Protein AF-A0A1Q3EEZ4-F1 (afdb_monomer)

Structure (mmCIF, N/CA/C/O backbone):
data_AF-A0A1Q3EEZ4-F1
#
_entry.id   AF-A0A1Q3EEZ4-F1
#
loop_
_atom_site.group_PDB
_atom_site.id
_atom_site.type_symbol
_atom_site.label_atom_id
_atom_site.label_alt_id
_atom_site.label_comp_id
_atom_site.label_asym_id
_atom_site.label_entity_id
_atom_site.label_seq_id
_atom_site.pdbx_PDB_ins_code
_atom_site.Cartn_x
_atom_site.Cartn_y
_atom_site.Cartn_z
_atom_site.occupancy
_atom_site.B_iso_or_equiv
_atom_site.auth_seq_id
_atom_site.auth_comp_id
_atom_site.auth_asym_id
_atom_site.auth_atom_id
_atom_site.pdbx_PDB_model_num
ATOM 1 N N . MET A 1 1 ? 12.059 -58.199 -78.053 1.00 44.94 1 MET A N 1
ATOM 2 C CA . MET A 1 1 ? 12.479 -59.536 -77.564 1.00 44.94 1 MET A CA 1
ATOM 3 C C . MET A 1 1 ? 13.677 -59.300 -76.649 1.00 44.94 1 MET A C 1
ATOM 5 O O . MET A 1 1 ? 14.549 -58.575 -77.081 1.00 44.94 1 MET A O 1
ATOM 9 N N . GLN A 1 2 ? 13.782 -59.725 -75.393 1.00 40.81 2 GLN A N 1
ATOM 10 C CA . GLN A 1 2 ? 13.224 -60.871 -74.683 1.00 40.81 2 GLN A CA 1
ATOM 11 C C . GLN A 1 2 ? 12.801 -60.453 -73.264 1.00 40.81 2 GLN A C 1
ATOM 13 O O . GLN A 1 2 ? 13.570 -59.852 -72.521 1.00 40.81 2 GLN A O 1
ATOM 18 N N . PHE A 1 3 ? 11.578 -60.822 -72.893 1.00 40.12 3 PHE A N 1
ATOM 19 C CA . PHE A 1 3 ? 11.162 -60.951 -71.502 1.00 40.12 3 PHE A CA 1
ATOM 20 C C . PHE A 1 3 ? 11.903 -62.149 -70.896 1.00 40.12 3 PHE A C 1
ATOM 22 O O . PHE A 1 3 ? 11.646 -63.279 -71.313 1.00 40.12 3 PHE A O 1
ATOM 29 N N . LEU A 1 4 ? 12.773 -61.938 -69.906 1.00 37.84 4 LEU A N 1
ATOM 30 C CA . LEU A 1 4 ? 13.259 -63.034 -69.068 1.00 37.84 4 LEU A CA 1
ATOM 31 C C . LEU A 1 4 ? 12.433 -63.079 -67.777 1.00 37.84 4 LEU A C 1
ATOM 33 O O . LEU A 1 4 ? 12.678 -62.352 -66.816 1.00 37.84 4 LEU A O 1
ATOM 37 N N . ARG A 1 5 ? 11.416 -63.947 -67.779 1.00 44.44 5 ARG A N 1
ATOM 38 C CA . ARG A 1 5 ? 10.773 -64.457 -66.564 1.00 44.44 5 ARG A CA 1
ATOM 39 C C . ARG A 1 5 ? 11.806 -65.279 -65.792 1.00 44.44 5 ARG A C 1
ATOM 41 O O . ARG A 1 5 ? 12.189 -66.350 -66.254 1.00 44.44 5 ARG A O 1
ATOM 48 N N . VAL A 1 6 ? 12.212 -64.816 -64.612 1.00 43.62 6 VAL A N 1
ATOM 49 C CA . VAL A 1 6 ? 12.924 -65.651 -63.636 1.00 43.62 6 VAL A CA 1
ATOM 50 C C . VAL A 1 6 ? 11.905 -66.199 -62.642 1.00 43.62 6 VAL A C 1
ATOM 52 O O . VAL A 1 6 ? 11.175 -65.455 -61.989 1.00 43.62 6 VAL A O 1
ATOM 55 N N . PHE A 1 7 ? 11.833 -67.526 -62.593 1.00 39.56 7 PHE A N 1
ATOM 56 C CA . PHE A 1 7 ? 11.013 -68.312 -61.681 1.00 39.56 7 PHE A CA 1
ATOM 57 C C . PHE A 1 7 ? 11.370 -68.023 -60.213 1.00 39.56 7 PHE A C 1
ATOM 59 O O . PHE A 1 7 ? 12.529 -68.103 -59.811 1.00 39.56 7 PHE A O 1
ATOM 66 N N . LEU A 1 8 ? 10.349 -67.753 -59.396 1.00 44.50 8 LEU A N 1
ATOM 67 C CA . LEU A 1 8 ? 10.423 -67.754 -57.936 1.00 44.50 8 LEU A CA 1
ATOM 68 C C . LEU A 1 8 ? 10.661 -69.183 -57.426 1.00 44.50 8 LEU A C 1
ATOM 70 O O . LEU A 1 8 ? 9.726 -69.977 -57.341 1.00 44.50 8 LEU A O 1
ATOM 74 N N . THR A 1 9 ? 11.881 -69.501 -56.998 1.00 47.75 9 THR A N 1
ATOM 75 C CA . THR A 1 9 ? 12.096 -70.562 -56.004 1.00 47.75 9 THR A CA 1
ATOM 76 C C . THR A 1 9 ? 12.155 -69.920 -54.626 1.00 47.75 9 THR A C 1
ATOM 78 O O . THR A 1 9 ? 13.191 -69.405 -54.206 1.00 47.75 9 THR A O 1
ATOM 81 N N . ALA A 1 10 ? 11.029 -69.938 -53.914 1.00 46.75 10 ALA A N 1
ATOM 82 C CA . ALA A 1 10 ? 10.966 -69.575 -52.506 1.00 46.75 10 ALA A CA 1
ATOM 83 C C . ALA A 1 10 ? 11.751 -70.607 -51.674 1.00 46.75 10 ALA A C 1
ATOM 85 O O . ALA A 1 10 ? 11.201 -71.603 -51.203 1.00 46.75 10 ALA A O 1
ATOM 86 N N . GLN A 1 11 ? 13.055 -70.381 -51.484 1.00 52.47 11 GLN A N 1
ATOM 87 C CA . GLN A 1 11 ? 13.800 -71.055 -50.426 1.00 52.47 11 GLN A CA 1
ATOM 88 C C . GLN A 1 11 ? 13.259 -70.562 -49.085 1.00 52.47 11 GLN A C 1
ATOM 90 O O . GLN A 1 11 ? 13.412 -69.408 -48.692 1.00 52.47 11 GLN A O 1
ATOM 95 N N . LYS A 1 12 ? 12.582 -71.470 -48.391 1.00 48.16 12 LYS A N 1
ATOM 96 C CA . LYS A 1 12 ? 12.064 -71.318 -47.035 1.00 48.16 12 LYS A CA 1
ATOM 97 C C . LYS A 1 12 ? 13.236 -70.981 -46.098 1.00 48.16 12 LYS A C 1
ATOM 99 O O . LYS A 1 12 ? 13.938 -71.881 -45.645 1.00 48.16 12 LYS A O 1
ATOM 104 N N . ILE A 1 13 ? 13.471 -69.693 -45.828 1.00 52.91 13 ILE A N 1
ATOM 105 C CA . ILE A 1 13 ? 14.450 -69.229 -44.833 1.00 52.91 13 ILE A CA 1
ATOM 106 C C . ILE A 1 13 ? 13.977 -69.738 -43.466 1.00 52.91 13 ILE A C 1
ATOM 108 O O . ILE A 1 13 ? 13.077 -69.177 -42.843 1.00 52.91 13 ILE A O 1
ATOM 112 N N . MET A 1 14 ? 14.545 -70.851 -43.008 1.00 55.75 14 MET A N 1
ATOM 113 C CA . MET A 1 14 ? 14.325 -71.356 -41.656 1.00 55.75 14 MET A CA 1
ATOM 114 C C . MET A 1 14 ? 14.975 -70.374 -40.675 1.00 55.75 14 MET A C 1
ATOM 116 O O . MET A 1 14 ? 16.199 -70.298 -40.583 1.00 55.75 14 MET A O 1
ATOM 120 N N . ALA A 1 15 ? 14.165 -69.606 -39.940 1.00 61.50 15 ALA A N 1
ATOM 121 C CA . ALA A 1 15 ? 14.659 -68.747 -38.868 1.00 61.50 15 ALA A CA 1
ATOM 122 C C . ALA A 1 15 ? 15.441 -69.588 -37.842 1.00 61.50 15 ALA A C 1
ATOM 124 O O . ALA A 1 15 ? 14.923 -70.577 -37.313 1.00 61.50 15 ALA A O 1
ATOM 125 N N . GLN A 1 16 ? 16.691 -69.206 -37.564 1.00 70.25 16 GLN A N 1
ATOM 126 C CA . GLN A 1 16 ? 17.566 -69.933 -36.646 1.00 70.25 16 GLN A CA 1
ATOM 127 C C . GLN A 1 16 ? 16.946 -69.961 -35.239 1.00 70.25 16 GLN A C 1
ATOM 129 O O . GLN A 1 16 ? 16.891 -68.944 -34.545 1.00 70.25 16 GLN A O 1
ATOM 134 N N . ARG A 1 17 ? 16.445 -71.129 -34.810 1.00 71.81 17 ARG A N 1
ATOM 135 C CA . ARG A 1 17 ? 15.829 -71.303 -33.487 1.00 71.81 17 ARG A CA 1
ATOM 136 C C . ARG A 1 17 ? 16.902 -71.253 -32.400 1.00 71.81 17 ARG A C 1
ATOM 138 O O . ARG A 1 17 ? 17.832 -72.053 -32.400 1.00 71.81 17 ARG A O 1
ATOM 145 N N . VAL A 1 18 ? 16.747 -70.331 -31.452 1.00 80.38 18 VAL A N 1
ATOM 146 C CA . VAL A 1 18 ? 17.622 -70.200 -30.278 1.00 80.38 18 VAL A CA 1
ATOM 147 C C . VAL A 1 18 ? 16.951 -70.870 -29.078 1.00 80.38 18 VAL A C 1
ATOM 149 O O . VAL A 1 18 ? 15.746 -70.733 -28.877 1.00 80.38 18 VAL A O 1
ATOM 152 N N . THR A 1 19 ? 17.711 -71.599 -28.262 1.00 80.88 19 THR A N 1
ATOM 153 C CA . THR A 1 19 ? 17.184 -72.292 -27.078 1.00 80.88 19 THR A CA 1
ATOM 154 C C . THR A 1 19 ? 17.218 -71.406 -25.833 1.00 80.88 19 THR A C 1
ATOM 156 O O . THR A 1 19 ? 18.112 -70.580 -25.626 1.00 80.88 19 THR A O 1
ATOM 159 N N . LEU A 1 20 ? 16.208 -71.561 -24.976 1.00 81.38 20 LEU A N 1
ATOM 160 C CA . LEU A 1 20 ? 16.119 -70.846 -23.707 1.00 81.38 20 LEU A CA 1
ATOM 161 C C . LEU A 1 20 ? 17.022 -71.508 -22.666 1.00 81.38 20 LEU A C 1
ATOM 163 O O . LEU A 1 20 ? 16.949 -72.710 -22.447 1.00 81.38 20 LEU A O 1
ATOM 167 N N . ARG A 1 21 ? 17.836 -70.711 -21.969 1.00 75.75 21 ARG A N 1
ATOM 168 C CA . ARG A 1 21 ? 18.751 -71.214 -20.926 1.00 75.75 21 ARG A CA 1
ATOM 169 C C . ARG A 1 21 ? 18.068 -71.554 -19.593 1.00 75.75 21 ARG A C 1
ATOM 171 O O . ARG A 1 21 ? 18.693 -72.158 -18.731 1.00 75.75 21 ARG A O 1
ATOM 178 N N . LYS A 1 22 ? 16.818 -71.127 -19.377 1.00 72.62 22 LYS A N 1
ATOM 179 C CA . LYS A 1 22 ? 16.056 -71.385 -18.142 1.00 72.62 22 LYS A CA 1
ATOM 180 C C . LYS A 1 22 ? 14.928 -72.379 -18.399 1.00 72.62 22 LYS A C 1
ATOM 182 O O . LYS A 1 22 ? 14.312 -72.344 -19.456 1.00 72.62 22 LYS A O 1
ATOM 187 N N . ARG A 1 23 ? 14.607 -73.174 -17.372 1.00 75.94 23 ARG A N 1
ATOM 188 C CA . ARG A 1 23 ? 13.530 -74.179 -17.386 1.00 75.94 23 ARG A CA 1
ATOM 189 C C . ARG A 1 23 ? 12.122 -73.607 -17.593 1.00 75.94 23 ARG A C 1
ATOM 191 O O . ARG A 1 23 ? 11.251 -74.346 -18.016 1.00 75.94 23 ARG A O 1
ATOM 198 N N . GLN A 1 24 ? 11.880 -72.326 -17.294 1.00 77.94 24 GLN A N 1
ATOM 199 C CA . GLN A 1 24 ? 10.562 -71.697 -17.457 1.00 77.94 24 GLN A CA 1
ATOM 200 C C . GLN A 1 24 ? 10.437 -71.025 -18.836 1.00 77.94 24 GLN A C 1
ATOM 202 O O . GLN A 1 24 ? 11.068 -69.983 -19.052 1.00 77.94 24 GLN A O 1
ATOM 207 N N . PRO A 1 25 ? 9.629 -71.577 -19.765 1.00 73.31 25 PRO A N 1
ATOM 208 C CA . PRO A 1 25 ? 9.538 -71.072 -21.132 1.00 73.31 25 PRO A CA 1
ATOM 209 C C . PRO A 1 25 ? 8.599 -69.869 -21.266 1.00 73.31 25 PRO A C 1
ATOM 211 O O . PRO A 1 25 ? 8.797 -69.069 -22.183 1.00 73.31 25 PRO A O 1
ATOM 214 N N . TYR A 1 26 ? 7.656 -69.701 -20.330 1.00 81.56 26 TYR A N 1
ATOM 215 C CA . TYR A 1 26 ? 6.595 -68.691 -20.364 1.00 81.56 26 TYR A CA 1
ATOM 216 C C . TYR A 1 26 ? 7.117 -67.277 -20.623 1.00 81.56 26 TYR A C 1
ATOM 218 O O . TYR A 1 26 ? 8.171 -66.895 -20.115 1.00 81.56 26 TYR A O 1
ATOM 226 N N . ASN A 1 27 ? 6.373 -66.507 -21.419 1.00 77.31 27 ASN A N 1
ATOM 227 C CA . ASN A 1 27 ? 6.677 -65.115 -21.732 1.00 77.31 27 ASN A CA 1
ATOM 228 C C . ASN A 1 27 ? 5.987 -64.191 -20.720 1.00 77.31 27 ASN A C 1
ATOM 230 O O . ASN A 1 27 ? 4.927 -63.634 -20.987 1.00 77.31 27 ASN A O 1
ATOM 234 N N . THR A 1 28 ? 6.567 -64.067 -19.529 1.00 79.56 28 THR A N 1
ATOM 235 C CA . THR A 1 28 ? 6.070 -63.161 -18.491 1.00 79.56 28 THR A CA 1
ATOM 236 C C . THR A 1 28 ? 6.870 -61.859 -18.477 1.00 79.56 28 THR A C 1
ATOM 238 O O . THR A 1 28 ? 8.012 -61.777 -18.939 1.00 79.56 28 THR A O 1
ATOM 241 N N . THR A 1 29 ? 6.307 -60.808 -17.878 1.00 68.38 29 THR A N 1
ATOM 242 C CA . THR A 1 29 ? 7.004 -59.521 -17.697 1.00 68.38 29 THR A CA 1
ATOM 243 C C . THR A 1 29 ? 8.288 -59.650 -16.868 1.00 68.38 29 THR A C 1
ATOM 245 O O . THR A 1 29 ? 9.194 -58.825 -16.993 1.00 68.38 29 THR A O 1
ATOM 248 N N . SER A 1 30 ? 8.398 -60.684 -16.026 1.00 68.62 30 SER A N 1
ATOM 249 C CA . SER A 1 30 ? 9.611 -61.019 -15.274 1.00 68.62 30 SER A CA 1
ATOM 250 C C . SER A 1 30 ? 10.645 -61.796 -16.082 1.00 68.62 30 SER A C 1
ATOM 252 O O . SER A 1 30 ? 11.797 -61.817 -15.654 1.00 68.62 30 SER A O 1
ATOM 254 N N . SER A 1 31 ? 10.272 -62.370 -17.230 1.00 76.50 31 SER A N 1
ATOM 255 C CA . SER A 1 31 ? 11.115 -63.231 -18.057 1.00 76.50 31 SER A CA 1
ATOM 256 C C . SER A 1 31 ? 11.421 -62.660 -19.444 1.00 76.50 31 SER A C 1
ATOM 258 O O . SER A 1 31 ? 11.594 -63.434 -20.386 1.00 76.50 31 SER A O 1
ATOM 260 N N . ARG A 1 32 ? 11.471 -61.328 -19.593 1.00 81.62 32 ARG A N 1
ATOM 261 C CA . ARG A 1 32 ? 11.781 -60.653 -20.868 1.00 81.62 32 ARG A CA 1
ATOM 262 C C . ARG A 1 32 ? 13.175 -61.036 -21.375 1.00 81.62 32 ARG A C 1
ATOM 264 O O . ARG A 1 32 ? 14.132 -61.115 -20.601 1.00 81.62 32 ARG A O 1
ATOM 271 N N . ARG A 1 33 ? 13.302 -61.264 -22.684 1.00 87.06 33 ARG A N 1
ATOM 272 C CA . ARG A 1 33 ? 14.522 -61.791 -23.319 1.00 87.06 33 ARG A CA 1
ATOM 273 C C . ARG A 1 33 ? 14.838 -60.993 -24.578 1.00 87.06 33 ARG A C 1
ATOM 275 O O . ARG A 1 33 ? 13.923 -60.565 -25.271 1.00 87.06 33 ARG A O 1
ATOM 282 N N . ARG A 1 34 ? 16.123 -60.825 -24.880 1.00 87.62 34 ARG A N 1
ATOM 283 C CA . ARG A 1 34 ? 16.624 -60.237 -26.129 1.00 87.62 34 ARG A CA 1
ATOM 284 C C . ARG A 1 34 ? 17.606 -61.206 -26.775 1.00 87.62 34 ARG A C 1
ATOM 286 O O . ARG A 1 34 ? 18.411 -61.809 -26.069 1.00 87.62 34 ARG A O 1
ATOM 293 N N . ILE A 1 35 ? 17.536 -61.357 -28.093 1.00 87.75 35 ILE A N 1
ATOM 294 C CA . ILE A 1 35 ? 18.522 -62.128 -28.855 1.00 87.75 35 ILE A CA 1
ATOM 295 C C . ILE A 1 35 ? 19.753 -61.241 -29.058 1.00 87.75 35 ILE A C 1
ATOM 297 O O . ILE A 1 35 ? 19.630 -60.108 -29.518 1.00 87.75 35 ILE A O 1
ATOM 301 N N . VAL A 1 36 ? 20.925 -61.743 -28.681 1.00 87.44 36 VAL A N 1
ATOM 302 C CA . VAL A 1 36 ? 22.215 -61.063 -28.835 1.00 87.44 36 VAL A CA 1
ATOM 303 C C . VAL A 1 36 ? 23.163 -62.000 -29.578 1.00 87.44 36 VAL A C 1
ATOM 305 O O . VAL A 1 36 ? 23.219 -63.194 -29.275 1.00 87.44 36 VAL A O 1
ATOM 308 N N . LYS A 1 37 ? 23.895 -61.472 -30.563 1.00 88.69 37 LYS A N 1
ATOM 309 C CA . LYS A 1 37 ? 24.960 -62.202 -31.258 1.00 88.69 37 LYS A CA 1
ATOM 310 C C . LYS A 1 37 ? 26.219 -62.136 -30.400 1.00 88.69 37 LYS A C 1
ATOM 312 O O . LYS A 1 37 ? 26.680 -61.048 -30.070 1.00 88.69 37 LYS A O 1
ATOM 317 N N . THR A 1 38 ? 26.735 -63.285 -29.979 1.00 84.06 38 THR A N 1
ATOM 318 C CA . THR A 1 38 ? 27.992 -63.341 -29.226 1.00 84.06 38 THR A CA 1
ATOM 319 C C . THR A 1 38 ? 29.181 -63.086 -30.160 1.00 84.06 38 THR A C 1
ATOM 321 O O . THR A 1 38 ? 29.043 -63.272 -31.372 1.00 84.06 38 THR A O 1
ATOM 324 N N . PRO A 1 39 ? 30.364 -62.713 -29.633 1.00 87.69 39 PRO A N 1
ATOM 325 C CA . PRO A 1 39 ? 31.569 -62.525 -30.449 1.00 87.69 39 PRO A CA 1
ATOM 326 C C . PRO A 1 39 ? 31.925 -63.742 -31.322 1.00 87.69 39 PRO A C 1
ATOM 328 O O . PRO A 1 39 ? 32.407 -63.581 -32.433 1.00 87.69 39 PRO A O 1
ATOM 331 N N . GLY A 1 40 ? 31.590 -64.961 -30.879 1.00 84.75 40 GLY A N 1
ATOM 332 C CA . GLY A 1 40 ? 31.742 -66.199 -31.660 1.00 84.75 40 GLY A CA 1
ATOM 333 C C . GLY A 1 40 ? 30.658 -66.442 -32.722 1.00 84.75 40 GLY A C 1
ATOM 334 O O . GLY A 1 40 ? 30.444 -67.584 -33.120 1.00 84.75 40 GLY A O 1
ATOM 335 N N . GLY A 1 41 ? 29.898 -65.416 -33.114 1.00 80.69 41 GLY A N 1
ATOM 336 C CA . GLY A 1 41 ? 28.910 -65.470 -34.197 1.00 80.69 41 GLY A CA 1
ATOM 337 C C . GLY A 1 41 ? 27.589 -66.182 -33.876 1.00 80.69 41 GLY A C 1
ATOM 338 O O . GLY A 1 41 ? 26.698 -66.197 -34.725 1.00 80.69 41 GLY A O 1
ATOM 339 N N . LYS A 1 42 ? 27.419 -66.734 -32.665 1.00 84.00 42 LYS A N 1
ATOM 340 C CA . LYS A 1 42 ? 26.222 -67.492 -32.255 1.00 84.00 42 LYS A CA 1
ATOM 341 C C . LYS A 1 42 ? 25.143 -66.577 -31.664 1.00 84.00 42 LYS A C 1
ATOM 343 O O . LYS A 1 42 ? 25.436 -65.712 -30.841 1.00 84.00 42 LYS A O 1
ATOM 348 N N . LEU A 1 43 ? 23.880 -66.797 -32.034 1.00 87.50 43 LEU A N 1
ATOM 349 C CA . LEU A 1 43 ? 22.730 -66.097 -31.447 1.00 87.50 43 LEU A CA 1
ATOM 350 C C . LEU A 1 43 ? 22.329 -66.728 -30.106 1.00 87.50 43 LEU A C 1
ATOM 352 O O . LEU A 1 43 ? 22.127 -67.937 -30.017 1.00 87.50 43 LEU A O 1
ATOM 356 N N . VAL A 1 44 ? 22.198 -65.908 -29.060 1.00 87.00 44 VAL A N 1
ATOM 357 C CA . VAL A 1 44 ? 21.860 -66.351 -27.698 1.00 87.00 44 VAL A CA 1
ATOM 358 C C . VAL A 1 44 ? 20.797 -65.444 -27.076 1.00 87.00 44 VAL A C 1
ATOM 360 O O . VAL A 1 44 ? 20.840 -64.224 -27.226 1.00 87.00 44 VAL A O 1
ATOM 363 N N . TYR A 1 45 ? 19.865 -66.021 -26.308 1.00 87.19 45 TYR A N 1
ATOM 364 C CA . TYR A 1 45 ? 18.947 -65.246 -25.469 1.00 87.19 45 TYR A CA 1
ATOM 365 C C . TYR A 1 45 ? 19.637 -64.698 -24.213 1.00 87.19 45 TYR A C 1
ATOM 367 O O . TYR A 1 45 ? 20.062 -65.456 -23.338 1.00 87.19 45 TYR A O 1
ATOM 375 N N . HIS A 1 46 ? 19.656 -63.374 -24.078 1.00 85.69 46 HIS A N 1
ATOM 376 C CA . HIS A 1 46 ? 19.977 -62.667 -22.841 1.00 85.69 46 HIS A CA 1
ATOM 377 C C . HIS A 1 46 ? 18.697 -62.242 -22.121 1.00 85.69 46 HIS A C 1
ATOM 379 O O . HIS A 1 46 ? 17.746 -61.756 -22.730 1.00 85.69 46 HIS A O 1
ATOM 385 N N . HIS A 1 47 ? 18.670 -62.422 -20.804 1.00 83.88 47 HIS A N 1
ATOM 386 C CA . HIS A 1 47 ? 17.529 -62.048 -19.976 1.00 83.88 47 HIS A CA 1
ATOM 387 C C . HIS A 1 47 ? 17.621 -60.577 -19.562 1.00 83.88 47 HIS A C 1
ATOM 389 O O . HIS A 1 47 ? 18.596 -60.166 -18.932 1.00 83.88 47 HIS A O 1
ATOM 395 N N . LEU A 1 48 ? 16.576 -59.800 -19.837 1.00 83.06 48 LEU A N 1
ATOM 396 C CA . LEU A 1 48 ? 16.486 -58.404 -19.415 1.00 83.06 48 LEU A CA 1
ATOM 397 C C . LEU A 1 48 ? 15.967 -58.341 -17.974 1.00 83.06 48 LEU A C 1
ATOM 399 O O . LEU A 1 48 ? 14.943 -58.936 -17.636 1.00 83.06 48 LEU A O 1
ATOM 403 N N . LYS A 1 49 ? 16.686 -57.655 -17.081 1.00 77.88 49 LYS A N 1
ATOM 404 C CA . LYS A 1 49 ? 16.208 -57.411 -15.710 1.00 77.88 49 LYS A CA 1
ATOM 405 C C . LYS A 1 49 ? 15.103 -56.344 -15.753 1.00 77.88 49 LYS A C 1
ATOM 407 O O . LYS A 1 49 ? 15.209 -55.396 -16.522 1.00 77.88 49 LYS A O 1
ATOM 412 N N . LYS A 1 50 ? 14.060 -56.470 -14.916 1.00 78.62 50 LYS A N 1
ATOM 413 C CA . LYS A 1 50 ? 13.034 -55.412 -14.781 1.00 78.62 50 LYS A CA 1
ATOM 414 C C . LYS A 1 50 ? 13.692 -54.066 -14.409 1.00 78.62 50 LYS A C 1
ATOM 416 O O . LYS A 1 50 ? 14.540 -54.094 -13.503 1.00 78.62 50 LYS A O 1
ATOM 421 N N . PRO A 1 51 ? 13.300 -52.946 -15.041 1.00 78.44 51 PRO A N 1
ATOM 422 C CA . PRO A 1 51 ? 13.748 -51.619 -14.630 1.00 78.44 51 PRO A CA 1
ATOM 423 C C . PRO A 1 51 ? 13.299 -51.338 -13.190 1.00 78.44 51 PRO A C 1
ATOM 425 O O . PRO A 1 51 ? 12.273 -51.858 -12.745 1.00 78.44 51 PRO A O 1
ATOM 428 N N . ALA A 1 52 ? 14.104 -50.587 -12.441 1.00 85.38 52 ALA A N 1
ATOM 429 C CA . ALA A 1 52 ? 13.739 -50.128 -11.106 1.00 85.38 52 ALA A CA 1
ATOM 430 C C . ALA A 1 52 ? 12.928 -48.829 -11.200 1.00 85.38 52 ALA A C 1
ATOM 432 O O . ALA A 1 52 ? 13.157 -48.018 -12.094 1.00 85.38 52 ALA A O 1
ATOM 433 N N . THR A 1 53 ? 11.985 -48.645 -10.281 1.00 86.69 53 THR A N 1
ATOM 434 C CA . THR A 1 53 ? 11.217 -47.406 -10.126 1.00 86.69 53 THR A CA 1
ATOM 435 C C . THR A 1 53 ? 11.998 -46.385 -9.302 1.00 86.69 53 THR A C 1
ATOM 437 O O . THR A 1 53 ? 12.725 -46.752 -8.378 1.00 86.69 53 THR A O 1
ATOM 440 N N . SER A 1 54 ? 11.849 -45.102 -9.634 1.00 88.62 54 SER A N 1
ATOM 441 C CA . SER A 1 54 ? 12.418 -44.005 -8.850 1.00 88.62 54 SER A CA 1
ATOM 442 C C . SER A 1 54 ? 11.632 -43.782 -7.545 1.00 88.62 54 SER A C 1
ATOM 444 O O . SER A 1 54 ? 10.416 -44.005 -7.514 1.00 88.62 54 SER A O 1
ATOM 446 N N . PRO A 1 55 ? 12.294 -43.340 -6.458 1.00 89.62 55 PRO A N 1
ATOM 447 C CA . PRO A 1 55 ? 11.617 -42.895 -5.243 1.00 89.62 55 PRO A CA 1
ATOM 448 C C . PRO A 1 55 ? 10.735 -41.682 -5.524 1.00 89.62 55 PRO A C 1
ATOM 450 O O . PRO A 1 55 ? 11.142 -40.780 -6.255 1.00 89.62 55 PRO A O 1
ATOM 453 N N . LYS A 1 56 ? 9.539 -41.656 -4.936 1.00 91.44 56 LYS A N 1
ATOM 454 C CA . LYS A 1 56 ? 8.544 -40.601 -5.152 1.00 91.44 56 LYS A CA 1
ATOM 455 C C . LYS A 1 56 ? 8.496 -39.628 -3.977 1.00 91.44 56 LYS A C 1
ATOM 457 O O . LYS A 1 56 ? 8.742 -40.014 -2.838 1.00 91.44 56 LYS A O 1
ATOM 462 N N . CYS A 1 57 ? 8.154 -38.379 -4.270 1.00 92.00 57 CYS A N 1
ATOM 463 C CA . CYS A 1 57 ? 7.873 -37.354 -3.275 1.00 92.00 57 CYS A CA 1
ATOM 464 C C . CYS A 1 57 ? 6.632 -37.723 -2.448 1.00 92.00 57 CYS A C 1
ATOM 466 O O . CYS A 1 57 ? 5.612 -38.107 -3.015 1.00 92.00 57 CYS A O 1
ATOM 468 N N . GLY A 1 58 ? 6.702 -37.550 -1.127 1.00 88.12 58 GLY A N 1
ATOM 469 C CA . GLY A 1 58 ? 5.576 -37.820 -0.226 1.00 88.12 58 GLY A CA 1
ATOM 470 C C . GLY A 1 58 ? 4.394 -36.842 -0.312 1.00 88.12 58 GLY A C 1
ATOM 471 O O . GLY A 1 58 ? 3.335 -37.187 0.190 1.00 88.12 58 GLY A O 1
ATOM 472 N N . ASP A 1 59 ? 4.557 -35.657 -0.917 1.00 88.06 59 ASP A N 1
ATOM 473 C CA . ASP A 1 59 ? 3.449 -34.706 -1.132 1.00 88.06 59 ASP A CA 1
ATOM 474 C C . ASP A 1 59 ? 2.890 -34.824 -2.564 1.00 88.06 59 ASP A C 1
ATOM 476 O O . ASP A 1 59 ? 1.736 -35.181 -2.757 1.00 88.06 59 ASP A O 1
ATOM 480 N N . CYS A 1 60 ? 3.715 -34.563 -3.586 1.00 87.81 60 CYS A N 1
ATOM 481 C CA . CYS A 1 60 ? 3.264 -34.481 -4.984 1.00 87.81 60 CYS A CA 1
ATOM 482 C C . CYS A 1 60 ? 3.384 -35.788 -5.789 1.00 87.81 60 CYS A C 1
ATOM 484 O O . CYS A 1 60 ? 2.971 -35.840 -6.943 1.00 87.81 60 CYS A O 1
ATOM 486 N N . GLY A 1 61 ? 4.009 -36.839 -5.244 1.00 87.06 61 GLY A N 1
ATOM 487 C CA . GLY A 1 61 ? 4.155 -38.132 -5.929 1.00 87.06 61 GLY A CA 1
ATOM 488 C C . GLY A 1 61 ? 5.136 -38.169 -7.114 1.00 87.06 61 GLY A C 1
ATOM 489 O O . GLY A 1 61 ? 5.329 -39.238 -7.703 1.00 87.06 61 GLY A O 1
ATOM 490 N N . ILE A 1 62 ? 5.789 -37.052 -7.454 1.00 89.19 62 ILE A N 1
ATOM 491 C CA . ILE A 1 62 ? 6.778 -36.962 -8.544 1.00 89.19 62 ILE A CA 1
ATOM 492 C C . ILE A 1 62 ? 8.069 -37.707 -8.164 1.00 89.19 62 ILE A C 1
ATOM 494 O O . ILE A 1 62 ? 8.458 -37.744 -6.994 1.00 89.19 62 ILE A O 1
ATOM 498 N N . GLY A 1 63 ? 8.743 -38.310 -9.150 1.00 89.69 63 GLY A N 1
ATOM 499 C CA . GLY A 1 63 ? 10.040 -38.965 -8.958 1.00 89.69 63 GLY A CA 1
ATOM 500 C C . GLY A 1 63 ? 11.117 -37.977 -8.498 1.00 89.69 63 GLY A C 1
ATOM 501 O O . GLY A 1 63 ? 11.300 -36.926 -9.104 1.00 89.69 63 GLY A O 1
ATOM 502 N N . LEU A 1 64 ? 11.830 -38.305 -7.422 1.00 90.25 64 LEU A N 1
ATOM 503 C CA . LEU A 1 64 ? 12.802 -37.403 -6.812 1.00 90.25 64 LEU A CA 1
ATOM 504 C C . LEU A 1 64 ? 14.057 -37.252 -7.692 1.00 90.25 64 LEU A C 1
ATOM 506 O O . LEU A 1 64 ? 14.747 -38.248 -7.937 1.00 90.25 64 LEU A O 1
ATOM 510 N N . PRO A 1 65 ? 14.396 -36.024 -8.131 1.00 85.25 65 PRO A N 1
ATOM 511 C CA . PRO A 1 65 ? 15.586 -35.787 -8.937 1.00 85.25 65 PRO A CA 1
ATOM 512 C C . PRO A 1 65 ? 16.855 -36.006 -8.104 1.00 85.25 65 PRO A C 1
ATOM 514 O O . PRO A 1 65 ? 16.896 -35.704 -6.910 1.00 85.25 65 PRO A O 1
ATOM 517 N N . GLY A 1 66 ? 17.896 -36.546 -8.740 1.00 86.12 66 GLY A N 1
ATOM 518 C CA . GLY A 1 66 ? 19.200 -36.784 -8.111 1.00 86.12 66 GLY A CA 1
ATOM 519 C C . GLY A 1 66 ? 19.309 -38.064 -7.273 1.00 86.12 66 GLY A C 1
ATOM 520 O O . GLY A 1 66 ? 20.374 -38.319 -6.715 1.00 86.12 66 GLY A O 1
ATOM 521 N N . ILE A 1 67 ? 18.257 -38.891 -7.195 1.00 88.94 67 ILE A N 1
ATOM 522 C CA . ILE A 1 67 ? 18.295 -40.184 -6.493 1.00 88.94 67 ILE A CA 1
ATOM 523 C C . ILE A 1 67 ? 18.271 -41.331 -7.517 1.00 88.94 67 ILE A C 1
ATOM 525 O O . ILE A 1 67 ? 17.347 -41.402 -8.330 1.00 88.94 67 ILE A O 1
ATOM 529 N N . PRO A 1 68 ? 19.252 -42.255 -7.499 1.00 88.69 68 PRO A N 1
ATOM 530 C CA . PRO A 1 68 ? 19.353 -43.317 -8.496 1.00 88.69 68 PRO A CA 1
ATOM 531 C C . PRO A 1 68 ? 18.195 -44.303 -8.350 1.00 88.69 68 PRO A C 1
ATOM 533 O O . PRO A 1 68 ? 17.989 -44.814 -7.257 1.00 88.69 68 PRO A O 1
ATOM 536 N N . ALA A 1 69 ? 17.476 -44.619 -9.430 1.00 91.00 69 ALA A N 1
ATOM 537 C CA . ALA A 1 69 ? 16.391 -45.604 -9.421 1.00 91.00 69 ALA A CA 1
ATOM 538 C C . ALA A 1 69 ? 16.952 -47.029 -9.270 1.00 91.00 69 ALA A C 1
ATOM 540 O O . ALA A 1 69 ? 17.449 -47.631 -10.223 1.00 91.00 69 ALA A O 1
ATOM 541 N N . LEU A 1 70 ? 16.889 -47.570 -8.054 1.00 88.62 70 LEU A N 1
ATOM 542 C CA . LEU A 1 70 ? 17.438 -48.880 -7.704 1.00 88.62 70 LEU A CA 1
ATOM 543 C C . LEU A 1 70 ? 16.373 -49.774 -7.069 1.00 88.62 70 LEU A C 1
ATOM 545 O O . LEU A 1 70 ? 15.319 -49.330 -6.626 1.00 88.62 70 LEU A O 1
ATOM 549 N N . ARG A 1 71 ? 16.626 -51.083 -7.025 1.00 84.75 71 ARG A N 1
ATOM 550 C CA . ARG A 1 71 ? 15.724 -52.010 -6.325 1.00 84.75 71 ARG A CA 1
ATOM 551 C C . ARG A 1 71 ? 15.924 -51.918 -4.809 1.00 84.75 71 ARG A C 1
ATOM 553 O O . ARG A 1 71 ? 17.050 -51.665 -4.387 1.00 84.75 71 ARG A O 1
ATOM 560 N N . PRO A 1 72 ? 14.917 -52.254 -3.979 1.00 86.19 72 PRO A N 1
ATOM 561 C CA . PRO A 1 72 ? 15.036 -52.202 -2.516 1.00 86.19 72 PRO A CA 1
ATOM 562 C C . PRO A 1 72 ? 16.288 -52.902 -1.959 1.00 86.19 72 PRO A C 1
ATOM 564 O O . PRO A 1 72 ? 17.003 -52.346 -1.131 1.00 86.19 72 PRO A O 1
ATOM 567 N N . ARG A 1 73 ? 16.635 -54.079 -2.501 1.00 85.81 73 ARG A N 1
ATOM 568 C CA . ARG A 1 73 ? 17.852 -54.812 -2.109 1.00 85.81 73 ARG A CA 1
ATOM 569 C C . ARG A 1 73 ? 19.148 -54.061 -2.436 1.00 85.81 73 ARG A C 1
ATOM 571 O O . ARG A 1 73 ? 20.101 -54.147 -1.677 1.00 85.81 73 ARG A O 1
ATOM 578 N N . GLN A 1 74 ? 19.192 -53.342 -3.556 1.00 86.56 74 GLN A N 1
ATOM 579 C CA . GLN A 1 74 ? 20.355 -52.535 -3.934 1.00 86.56 74 GLN A CA 1
ATOM 580 C C . GLN A 1 74 ? 20.431 -51.266 -3.086 1.00 86.56 74 GLN A C 1
ATOM 582 O O . GLN A 1 74 ? 21.518 -50.888 -2.661 1.00 86.56 74 GLN A O 1
ATOM 587 N N . TYR A 1 75 ? 19.290 -50.651 -2.759 1.00 85.25 75 TYR A N 1
ATOM 588 C CA . TYR A 1 75 ? 19.259 -49.532 -1.819 1.00 85.25 75 TYR A CA 1
ATOM 589 C C . TYR A 1 75 ? 19.821 -49.909 -0.450 1.00 85.25 75 TYR A C 1
ATOM 591 O O . TYR A 1 75 ? 20.511 -49.089 0.141 1.00 85.25 75 TYR A O 1
ATOM 599 N N . ALA A 1 76 ? 19.614 -51.130 0.048 1.00 84.81 76 ALA A N 1
ATOM 600 C CA . ALA A 1 76 ? 20.217 -51.557 1.314 1.00 84.81 76 ALA A CA 1
ATOM 601 C C . ALA A 1 76 ? 21.757 -51.456 1.300 1.00 84.81 76 ALA A C 1
ATOM 603 O O . ALA A 1 76 ? 22.349 -51.062 2.298 1.00 84.81 76 ALA A O 1
ATOM 604 N N . THR A 1 77 ? 22.389 -51.719 0.152 1.00 89.06 77 THR A N 1
ATOM 605 C CA . THR A 1 77 ? 23.853 -51.736 -0.000 1.00 89.06 77 THR A CA 1
ATOM 606 C C . THR A 1 77 ? 24.491 -50.387 -0.338 1.00 89.06 77 THR A C 1
ATOM 608 O O . THR A 1 77 ? 25.698 -50.244 -0.172 1.00 89.06 77 THR A O 1
ATOM 611 N N . ILE A 1 78 ? 23.733 -49.396 -0.828 1.00 89.25 78 ILE A N 1
ATOM 612 C CA . ILE A 1 78 ? 24.332 -48.106 -1.211 1.00 89.25 78 ILE A CA 1
ATOM 613 C C . ILE A 1 78 ? 24.578 -47.195 -0.001 1.00 89.25 78 ILE A C 1
ATOM 615 O O . ILE A 1 78 ? 23.837 -47.213 0.989 1.00 89.25 78 ILE A O 1
ATOM 619 N N . SER A 1 79 ? 25.579 -46.325 -0.133 1.00 89.12 79 SER A N 1
ATOM 620 C CA . SER A 1 79 ? 25.923 -45.306 0.865 1.00 89.12 79 SER A CA 1
ATOM 621 C C . SER A 1 79 ? 24.808 -44.265 1.064 1.00 89.12 79 SER A C 1
ATOM 623 O O . SER A 1 79 ? 24.080 -43.929 0.129 1.00 89.12 79 SER A O 1
ATOM 625 N N . LYS A 1 80 ? 24.690 -43.701 2.277 1.00 84.06 80 LYS A N 1
ATOM 626 C CA . LYS A 1 80 ? 23.645 -42.713 2.624 1.00 84.06 80 LYS A CA 1
ATOM 627 C C . LYS A 1 80 ? 23.661 -41.484 1.705 1.00 84.06 80 LYS A C 1
ATOM 629 O O . LYS A 1 80 ? 22.602 -41.051 1.270 1.00 84.06 80 LYS A O 1
ATOM 634 N N . ARG A 1 81 ? 24.848 -41.000 1.317 1.00 86.19 81 ARG A N 1
ATOM 635 C CA . ARG A 1 81 ? 25.022 -39.855 0.398 1.00 86.19 81 ARG A CA 1
ATOM 636 C C . ARG A 1 81 ? 24.388 -40.051 -0.985 1.00 86.19 81 ARG A C 1
ATOM 638 O O . ARG A 1 81 ? 24.075 -39.074 -1.642 1.00 86.19 81 ARG A O 1
ATOM 645 N N . GLN A 1 82 ? 24.199 -41.298 -1.424 1.00 86.00 82 GLN A N 1
ATOM 646 C CA . GLN A 1 82 ? 23.545 -41.626 -2.697 1.00 86.00 82 GLN A CA 1
ATOM 647 C C . GLN A 1 82 ? 22.026 -41.820 -2.546 1.00 86.00 82 GLN A C 1
ATOM 649 O O . GLN A 1 82 ? 21.337 -42.019 -3.541 1.00 86.00 82 GLN A O 1
ATOM 654 N N . LYS A 1 83 ? 21.493 -41.789 -1.315 1.00 87.00 83 LYS A N 1
ATOM 655 C CA . LYS A 1 83 ? 20.055 -41.913 -1.006 1.00 87.00 83 LYS A CA 1
ATOM 656 C C . LYS A 1 83 ? 19.373 -40.561 -0.785 1.00 87.00 83 LYS A C 1
ATOM 658 O O . LYS A 1 83 ? 18.153 -40.514 -0.672 1.00 87.00 83 LYS A O 1
ATOM 663 N N . THR A 1 84 ? 20.144 -39.481 -0.679 1.00 88.00 84 THR A N 1
ATOM 664 C CA . THR A 1 84 ? 19.667 -38.154 -0.270 1.00 88.00 84 THR A CA 1
ATOM 665 C C . THR A 1 84 ? 20.334 -37.062 -1.099 1.00 88.00 84 THR A C 1
ATOM 667 O O . THR A 1 84 ? 21.492 -37.199 -1.481 1.00 88.00 84 THR A O 1
ATOM 670 N N . VAL A 1 85 ? 19.639 -35.946 -1.309 1.00 88.12 85 VAL A N 1
ATOM 671 C CA . VAL A 1 85 ? 20.190 -34.721 -1.921 1.00 88.12 85 VAL A CA 1
ATOM 672 C C . VAL A 1 85 ? 20.546 -33.723 -0.808 1.00 88.12 85 VAL A C 1
ATOM 674 O O . VAL A 1 85 ? 19.941 -33.786 0.260 1.00 88.12 85 VAL A O 1
ATOM 677 N N . ARG A 1 86 ? 21.507 -32.809 -1.031 1.00 84.88 86 ARG A N 1
ATOM 678 C CA . ARG A 1 86 ? 21.995 -31.805 -0.052 1.00 84.88 86 ARG A CA 1
ATOM 679 C C . ARG A 1 86 ? 20.988 -30.678 0.262 1.00 84.88 86 ARG A C 1
ATOM 681 O O . ARG A 1 86 ? 21.316 -29.504 0.174 1.00 84.88 86 ARG A O 1
ATOM 688 N N . ARG A 1 87 ? 19.753 -31.016 0.616 1.00 86.00 87 ARG A N 1
ATOM 689 C CA . ARG A 1 87 ? 18.728 -30.054 1.047 1.00 86.00 87 ARG A CA 1
ATOM 690 C C . ARG A 1 87 ? 17.839 -30.647 2.131 1.00 86.00 87 ARG A C 1
ATOM 692 O O . ARG A 1 87 ? 17.791 -31.869 2.293 1.00 86.00 87 ARG A O 1
ATOM 699 N N . ALA A 1 88 ? 17.079 -29.791 2.810 1.00 81.19 88 ALA A N 1
ATOM 700 C CA . ALA A 1 88 ? 16.052 -30.220 3.752 1.00 81.19 88 ALA A CA 1
ATOM 701 C C . ALA A 1 88 ? 15.080 -31.217 3.090 1.00 81.19 88 ALA A C 1
ATOM 703 O O . ALA A 1 88 ? 14.685 -31.060 1.928 1.00 81.19 88 ALA A O 1
ATOM 704 N N . TYR A 1 89 ? 14.745 -32.285 3.822 1.00 86.38 89 TYR A N 1
ATOM 705 C CA . TYR A 1 89 ? 13.921 -33.407 3.348 1.00 86.38 89 TYR A CA 1
ATOM 706 C C . TYR A 1 89 ? 14.437 -34.106 2.069 1.00 86.38 89 TYR A C 1
ATOM 708 O O . TYR A 1 89 ? 13.668 -34.763 1.353 1.00 86.38 89 TYR A O 1
ATOM 716 N N . GLY A 1 90 ? 15.736 -33.992 1.765 1.00 84.88 90 GLY A N 1
ATOM 717 C CA . GLY A 1 90 ? 16.375 -34.657 0.631 1.00 84.88 90 GLY A CA 1
ATOM 718 C C . GLY A 1 90 ? 16.264 -36.179 0.743 1.00 84.88 90 GLY A C 1
ATOM 719 O O . GLY A 1 90 ? 16.811 -36.775 1.663 1.00 84.88 90 GLY A O 1
ATOM 720 N N . GLY A 1 91 ? 15.553 -36.815 -0.191 1.00 85.50 91 GLY A N 1
ATOM 721 C CA . GLY A 1 91 ? 15.224 -38.248 -0.117 1.00 85.50 91 GLY A CA 1
ATOM 722 C C . GLY A 1 91 ? 13.744 -38.557 0.106 1.00 85.50 91 GLY A C 1
ATOM 723 O O . GLY A 1 91 ? 13.314 -39.666 -0.190 1.00 85.50 91 GLY A O 1
ATOM 724 N N . SER A 1 92 ? 12.964 -37.582 0.584 1.00 88.38 92 SER A N 1
ATOM 725 C CA . SER A 1 92 ? 11.543 -37.762 0.922 1.00 88.38 92 SER A CA 1
ATOM 726 C C . SER A 1 92 ? 10.620 -36.809 0.158 1.00 88.38 92 SER A C 1
ATOM 728 O O . SER A 1 92 ? 9.545 -37.208 -0.288 1.00 88.38 92 SER A O 1
ATOM 730 N N . ARG A 1 93 ? 11.037 -35.550 -0.038 1.00 89.62 93 ARG A N 1
ATOM 731 C CA . ARG A 1 93 ? 10.231 -34.503 -0.700 1.00 89.62 93 ARG A CA 1
ATOM 732 C C . ARG A 1 93 ? 10.970 -33.888 -1.872 1.00 89.62 93 ARG A C 1
ATOM 734 O O . ARG A 1 93 ? 12.194 -33.906 -1.833 1.00 89.62 93 ARG A O 1
ATOM 741 N N . CYS A 1 94 ? 10.282 -33.375 -2.896 1.00 90.12 94 CYS A N 1
ATOM 742 C CA . CYS A 1 94 ? 10.896 -32.630 -4.008 1.00 90.12 94 CYS A CA 1
ATOM 743 C C . CYS A 1 94 ? 11.286 -31.202 -3.578 1.00 90.12 94 CYS A C 1
ATOM 745 O O . CYS A 1 94 ? 10.933 -30.7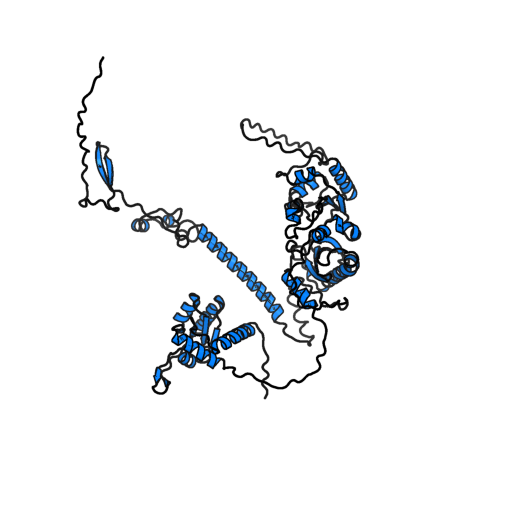75 -2.481 1.00 90.12 94 CYS A O 1
ATOM 747 N N . GLY A 1 95 ? 12.054 -30.488 -4.410 1.00 88.44 95 GLY A N 1
ATOM 748 C CA . GLY A 1 95 ? 12.493 -29.119 -4.105 1.00 88.44 95 GLY A CA 1
ATOM 749 C C . GLY A 1 95 ? 11.318 -28.155 -3.940 1.00 88.44 95 GLY A C 1
ATOM 750 O O . GLY A 1 95 ? 11.260 -27.433 -2.948 1.00 88.44 95 GLY A O 1
ATOM 751 N N . ASP A 1 96 ? 10.337 -28.240 -4.837 1.00 89.50 96 ASP A N 1
ATOM 752 C CA . ASP A 1 96 ? 9.189 -27.329 -4.856 1.00 89.50 96 ASP A CA 1
ATOM 753 C C . ASP A 1 96 ? 8.306 -27.496 -3.619 1.00 89.50 96 ASP A C 1
ATOM 755 O O . ASP A 1 96 ? 8.001 -26.521 -2.941 1.00 89.50 96 ASP A O 1
ATOM 759 N N . CYS A 1 97 ? 7.983 -28.736 -3.231 1.00 88.56 97 CYS A N 1
ATOM 760 C CA . CYS A 1 97 ? 7.197 -28.983 -2.018 1.00 88.56 97 CYS A CA 1
ATOM 761 C C . CYS A 1 97 ? 7.927 -28.537 -0.743 1.00 88.56 97 CYS A C 1
ATOM 763 O O . CYS A 1 97 ? 7.283 -28.127 0.222 1.00 88.56 97 CYS A O 1
ATOM 765 N N . VAL A 1 98 ? 9.263 -28.610 -0.715 1.00 90.50 98 VAL A N 1
ATOM 766 C CA . VAL A 1 98 ? 10.048 -28.086 0.413 1.00 90.50 98 VAL A CA 1
ATOM 767 C C . VAL A 1 98 ? 9.996 -26.560 0.433 1.00 90.50 98 VAL A C 1
ATOM 769 O O . VAL A 1 98 ? 9.737 -25.997 1.493 1.00 90.50 98 VAL A O 1
ATOM 772 N N . LYS A 1 99 ? 10.139 -25.899 -0.722 1.00 90.94 99 LYS A N 1
ATOM 773 C CA . LYS A 1 99 ? 9.978 -24.443 -0.855 1.00 90.94 99 LYS A CA 1
ATOM 774 C C . LYS A 1 99 ? 8.598 -23.990 -0.373 1.00 90.94 99 LYS A C 1
ATOM 776 O O . LYS A 1 99 ? 8.518 -23.107 0.472 1.00 90.94 99 LYS A O 1
ATOM 781 N N . SER A 1 100 ? 7.520 -24.639 -0.817 1.00 88.81 100 SER A N 1
ATOM 782 C CA . SER A 1 100 ? 6.156 -24.305 -0.382 1.00 88.81 100 SER A CA 1
ATOM 783 C C . SER A 1 100 ? 5.946 -24.491 1.123 1.00 88.81 100 SER A C 1
ATOM 785 O O . SER A 1 100 ? 5.224 -23.712 1.737 1.00 88.81 100 SER A O 1
ATOM 787 N N . ARG A 1 101 ? 6.567 -25.507 1.738 1.00 88.44 101 ARG A N 1
ATOM 788 C CA . ARG A 1 101 ? 6.493 -25.721 3.194 1.00 88.44 101 ARG A CA 1
ATOM 789 C C . ARG A 1 101 ? 7.229 -24.637 3.974 1.00 88.44 101 ARG A C 1
ATOM 791 O O . ARG A 1 101 ? 6.696 -24.180 4.975 1.00 88.44 101 ARG A O 1
ATOM 798 N N . ILE A 1 102 ? 8.412 -24.236 3.511 1.00 89.38 102 ILE A N 1
ATOM 799 C CA . ILE A 1 102 ? 9.185 -23.152 4.129 1.00 89.38 102 ILE A CA 1
ATOM 800 C C . ILE A 1 102 ? 8.409 -21.837 4.024 1.00 89.38 102 ILE A C 1
ATOM 802 O O . ILE A 1 102 ? 8.200 -21.182 5.035 1.00 89.38 102 ILE A O 1
ATOM 806 N N . LEU A 1 103 ? 7.901 -21.506 2.832 1.00 87.00 103 LEU A N 1
ATOM 807 C CA . LEU A 1 103 ? 7.104 -20.295 2.621 1.00 87.00 103 LEU A CA 1
ATOM 808 C C . LEU A 1 103 ? 5.845 -20.277 3.489 1.00 87.00 103 LEU A C 1
ATOM 810 O O . LEU A 1 103 ? 5.547 -19.268 4.113 1.00 87.00 103 LEU A O 1
ATOM 814 N N . ARG A 1 104 ? 5.120 -21.398 3.585 1.00 86.62 104 ARG A N 1
ATOM 815 C CA . ARG A 1 104 ? 3.934 -21.478 4.445 1.00 86.62 104 ARG A CA 1
ATOM 816 C C . ARG A 1 104 ? 4.284 -21.320 5.925 1.00 86.62 104 ARG A C 1
ATOM 818 O O . ARG A 1 104 ? 3.525 -20.683 6.637 1.00 86.62 104 ARG A O 1
ATOM 825 N N . ALA A 1 105 ? 5.390 -21.905 6.385 1.00 86.12 105 ALA A N 1
ATOM 826 C CA . ALA A 1 105 ? 5.833 -21.749 7.769 1.00 86.12 105 ALA A CA 1
ATOM 827 C C . ALA A 1 105 ? 6.164 -20.283 8.079 1.00 86.12 105 ALA A C 1
ATOM 829 O O . ALA A 1 105 ? 5.663 -19.759 9.065 1.00 86.12 105 ALA A O 1
ATOM 830 N N . PHE A 1 106 ? 6.902 -19.622 7.182 1.00 86.19 106 PHE A N 1
ATOM 831 C CA . PHE A 1 106 ? 7.236 -18.205 7.300 1.00 86.19 106 PHE A CA 1
ATOM 832 C C . PHE A 1 106 ? 5.982 -17.323 7.337 1.00 86.19 106 PHE A C 1
ATOM 834 O O . PHE A 1 106 ? 5.785 -16.578 8.284 1.00 86.19 106 PHE A O 1
ATOM 841 N N . LEU A 1 107 ? 5.065 -17.481 6.377 1.00 81.44 107 LEU A N 1
ATOM 842 C CA . LEU A 1 107 ? 3.824 -16.695 6.336 1.00 81.44 107 LEU A CA 1
ATOM 843 C C . LEU A 1 107 ? 2.938 -16.903 7.573 1.00 81.44 107 LEU A C 1
ATOM 845 O O . LEU A 1 107 ? 2.259 -15.980 8.009 1.00 81.44 107 LEU A O 1
ATOM 849 N N . VAL A 1 108 ? 2.924 -18.111 8.142 1.00 82.44 108 VAL A N 1
ATOM 850 C CA . VAL A 1 108 ? 2.181 -18.392 9.378 1.00 82.44 108 VAL A CA 1
ATOM 851 C C . VAL A 1 108 ? 2.851 -17.744 10.590 1.00 82.44 108 VAL A C 1
ATOM 853 O O . VAL A 1 108 ? 2.144 -17.301 11.490 1.00 82.44 108 VAL A O 1
ATOM 856 N N . GLU A 1 109 ? 4.182 -17.688 10.643 1.00 83.06 109 GLU A N 1
ATOM 857 C CA . GLU A 1 109 ? 4.901 -16.954 11.691 1.00 83.06 109 GLU A CA 1
ATOM 858 C C . GLU A 1 109 ? 4.667 -15.446 11.582 1.00 83.06 109 GLU A C 1
ATOM 860 O O . GLU A 1 109 ? 4.296 -14.835 12.580 1.00 83.06 109 GLU A O 1
ATOM 865 N N . GLU A 1 110 ? 4.746 -14.875 10.380 1.00 78.75 110 GLU A N 1
ATOM 866 C CA . GLU A 1 110 ? 4.421 -13.465 10.125 1.00 78.75 110 GLU A CA 1
ATOM 867 C C . GLU A 1 110 ? 2.978 -13.138 10.538 1.00 78.75 110 GLU A C 1
ATOM 869 O O . GLU A 1 110 ? 2.735 -12.214 11.311 1.00 78.75 110 GLU A O 1
ATOM 874 N N . ALA A 1 111 ? 2.005 -13.964 10.140 1.00 66.69 111 ALA A N 1
ATOM 875 C CA . ALA A 1 111 ? 0.612 -13.785 10.551 1.00 66.69 111 ALA A CA 1
ATOM 876 C C . ALA A 1 111 ? 0.420 -13.888 12.077 1.00 66.69 111 ALA A C 1
ATOM 878 O O . ALA A 1 111 ? -0.442 -13.214 12.642 1.00 66.69 111 ALA A O 1
ATOM 879 N N . LYS A 1 112 ? 1.214 -14.719 12.768 1.00 74.94 112 LYS A N 1
ATOM 880 C CA . LYS A 1 112 ? 1.197 -14.803 14.236 1.00 74.94 112 LYS A CA 1
ATOM 881 C C . LYS A 1 112 ? 1.787 -13.557 14.888 1.00 74.94 112 LYS A C 1
ATOM 883 O O . LYS A 1 112 ? 1.256 -13.140 15.913 1.00 74.94 112 LYS A O 1
ATOM 888 N N . ILE A 1 113 ? 2.850 -12.984 14.325 1.00 72.50 113 ILE A N 1
ATOM 889 C CA . ILE A 1 113 ? 3.454 -11.735 14.809 1.00 72.50 113 ILE A CA 1
ATOM 890 C C . ILE A 1 113 ? 2.445 -10.598 14.667 1.00 72.50 113 ILE A C 1
ATOM 892 O O . ILE A 1 113 ? 2.118 -9.968 15.668 1.00 72.50 113 ILE A O 1
ATOM 896 N N . VAL A 1 114 ? 1.844 -10.443 13.484 1.00 64.38 114 VAL A N 1
ATOM 897 C CA . VAL A 1 114 ? 0.793 -9.444 13.239 1.00 64.38 114 VAL A CA 1
ATOM 898 C C . VAL A 1 114 ? -0.374 -9.634 14.206 1.00 64.38 114 VAL A C 1
ATOM 900 O O . VAL A 1 114 ? -0.796 -8.685 14.854 1.00 64.38 114 VAL A O 1
ATOM 903 N N . LYS A 1 115 ? -0.863 -10.868 14.394 1.00 64.12 115 LYS A N 1
ATOM 904 C CA . LYS A 1 115 ? -1.957 -11.141 15.339 1.00 64.12 115 LYS A CA 1
ATOM 905 C C . LYS A 1 115 ? -1.570 -10.837 16.790 1.00 64.12 115 LYS A C 1
ATOM 907 O O . LYS A 1 115 ? -2.419 -10.397 17.556 1.00 64.12 115 LYS A O 1
ATOM 912 N N . LYS A 1 116 ? -0.311 -11.060 17.177 1.00 63.56 116 LYS A N 1
ATOM 913 C CA . LYS A 1 116 ? 0.205 -10.736 18.514 1.00 63.56 116 LYS A CA 1
ATOM 914 C C . LYS A 1 116 ? 0.290 -9.224 18.722 1.00 63.56 116 LYS A C 1
ATOM 916 O O . LYS A 1 116 ? -0.133 -8.757 19.772 1.00 63.56 116 LYS A O 1
ATOM 921 N N . GLU A 1 117 ? 0.776 -8.473 17.739 1.00 55.34 117 GLU A N 1
ATOM 922 C CA . GLU A 1 117 ? 0.832 -7.007 17.802 1.00 55.34 117 GLU A CA 1
ATOM 923 C C . GLU A 1 117 ? -0.570 -6.384 17.800 1.00 55.34 117 GLU A C 1
ATOM 925 O O . GLU A 1 117 ? -0.852 -5.532 18.639 1.00 55.34 117 GLU A O 1
ATOM 930 N N . TYR A 1 118 ? -1.497 -6.907 16.991 1.00 48.19 118 TYR A N 1
ATOM 931 C CA . TYR A 1 118 ? -2.917 -6.538 17.042 1.00 48.19 118 TYR A CA 1
ATOM 932 C C . TYR A 1 118 ? -3.555 -6.826 18.407 1.00 48.19 118 TYR A C 1
ATOM 934 O O . TYR A 1 118 ? -4.397 -6.060 18.872 1.00 48.19 118 TYR A O 1
ATOM 942 N N . HIS A 1 119 ? -3.160 -7.911 19.080 1.00 43.19 119 HIS A N 1
ATOM 943 C CA . HIS A 1 119 ? -3.689 -8.224 20.405 1.00 43.19 119 HIS A CA 1
ATOM 944 C C . HIS A 1 119 ? -3.111 -7.312 21.493 1.00 43.19 119 HIS A C 1
ATOM 946 O O . HIS A 1 119 ? -3.843 -6.947 22.403 1.00 43.19 119 HIS A O 1
ATOM 952 N N . VAL A 1 120 ? -1.850 -6.879 21.375 1.00 42.50 120 VAL A N 1
ATOM 953 C CA . VAL A 1 120 ? -1.260 -5.850 22.255 1.00 42.50 120 VAL A CA 1
ATOM 954 C C . VAL A 1 120 ? -1.954 -4.496 22.050 1.00 42.50 120 VAL A C 1
ATOM 956 O O . VAL A 1 120 ? -2.247 -3.814 23.030 1.00 42.50 120 VAL A O 1
ATOM 959 N N . PHE A 1 121 ? -2.309 -4.155 20.806 1.00 34.47 121 PHE A N 1
ATOM 960 C CA . PHE A 1 121 ? -3.082 -2.953 20.474 1.00 34.47 121 PHE A CA 1
ATOM 961 C C . PHE A 1 121 ? -4.515 -3.014 21.041 1.00 34.47 121 PHE A C 1
ATOM 963 O O . PHE A 1 121 ? -4.996 -2.061 21.647 1.00 34.47 121 PHE A O 1
ATOM 970 N N . SER A 1 122 ? -5.176 -4.174 20.946 1.00 33.59 122 SER A N 1
ATOM 971 C CA . SER A 1 122 ? -6.513 -4.408 21.514 1.00 33.59 122 SER A CA 1
ATOM 972 C C . SER A 1 122 ? -6.524 -4.460 23.049 1.00 33.59 122 SER A C 1
ATOM 974 O O . SER A 1 122 ? -7.501 -4.025 23.653 1.00 33.59 122 SER A O 1
ATOM 976 N N . PHE A 1 123 ? -5.448 -4.921 23.697 1.00 35.78 123 PHE A N 1
ATOM 977 C CA . PHE A 1 123 ? -5.332 -4.929 25.162 1.00 35.78 123 PHE A CA 1
ATOM 978 C C . PHE A 1 123 ? -5.199 -3.512 25.744 1.00 35.78 123 PHE A C 1
ATOM 980 O O . PHE A 1 123 ? -5.692 -3.253 26.840 1.00 35.78 123 PHE A O 1
ATOM 987 N N . TYR A 1 124 ? -4.582 -2.583 25.002 1.00 31.89 124 TYR A N 1
ATOM 988 C CA . TYR A 1 124 ? -4.454 -1.177 25.406 1.00 31.89 124 TYR A CA 1
ATOM 989 C C . TYR A 1 124 ? -5.775 -0.399 25.285 1.00 31.89 124 TYR A C 1
ATOM 991 O O . TYR A 1 124 ? -6.066 0.434 26.139 1.00 31.89 124 TYR A O 1
ATOM 999 N N . TYR A 1 125 ? -6.609 -0.709 24.286 1.00 34.09 125 TYR A N 1
ATOM 1000 C CA . TYR A 1 125 ? -7.928 -0.079 24.114 1.00 34.09 125 TYR A CA 1
ATOM 1001 C C . TYR A 1 125 ? -9.070 -0.793 24.862 1.00 34.09 125 TYR A C 1
ATOM 1003 O O . TYR A 1 125 ? -10.089 -0.173 25.148 1.00 34.09 125 TYR A O 1
ATOM 1011 N N . GLY A 1 126 ? -8.909 -2.069 25.232 1.00 31.64 126 GLY A N 1
ATOM 1012 C CA . GLY A 1 126 ? -9.904 -2.837 25.996 1.00 31.64 126 GLY A CA 1
ATOM 1013 C C . GLY A 1 126 ? -9.843 -2.648 27.518 1.00 31.64 126 GLY A C 1
ATOM 1014 O O . GLY A 1 126 ? -10.798 -2.985 28.212 1.00 31.64 126 GLY A O 1
ATOM 1015 N N . ALA A 1 127 ? -8.751 -2.094 28.058 1.00 31.92 127 ALA A N 1
ATOM 1016 C CA . ALA A 1 127 ? -8.596 -1.854 29.498 1.00 31.92 127 ALA A CA 1
ATOM 1017 C C . ALA A 1 127 ? -9.303 -0.578 30.004 1.00 31.92 127 ALA A C 1
ATOM 1019 O O . ALA A 1 127 ? -9.395 -0.372 31.213 1.00 31.92 127 ALA A O 1
ATOM 1020 N N . ILE A 1 128 ? -9.834 0.267 29.112 1.00 33.34 128 ILE A N 1
ATOM 1021 C CA . ILE A 1 128 ? -10.573 1.488 29.471 1.00 33.34 128 ILE A CA 1
ATOM 1022 C C . ILE A 1 128 ? -12.065 1.250 29.229 1.00 33.34 128 ILE A C 1
ATOM 1024 O O . ILE A 1 128 ? -12.701 1.825 28.354 1.00 33.34 128 ILE A O 1
ATOM 1028 N N . GLY A 1 129 ? -12.629 0.359 30.036 1.00 39.72 129 GLY A N 1
ATOM 1029 C CA . GLY A 1 129 ? -14.062 0.299 30.285 1.00 39.72 129 GLY A CA 1
ATOM 1030 C C . GLY A 1 129 ? -14.394 1.052 31.568 1.00 39.72 129 GLY A C 1
ATOM 1031 O O . GLY A 1 129 ? -14.809 0.422 32.535 1.00 39.72 129 GLY A O 1
ATOM 1032 N N . LEU A 1 130 ? -14.195 2.375 31.616 1.00 31.22 130 LEU A N 1
ATOM 1033 C CA . LEU A 1 130 ? -14.676 3.193 32.731 1.00 31.22 130 LEU A CA 1
ATOM 1034 C C . LEU A 1 130 ? -15.384 4.454 32.242 1.00 31.22 130 LEU A C 1
ATOM 1036 O O . LEU A 1 130 ? -14.836 5.300 31.541 1.00 31.22 130 LEU A O 1
ATOM 1040 N N . ARG A 1 131 ? -16.648 4.508 32.665 1.00 35.53 131 ARG A N 1
ATOM 1041 C CA . ARG A 1 131 ? -17.534 5.663 32.680 1.00 35.53 131 ARG A CA 1
ATOM 1042 C C . ARG A 1 131 ? -16.860 6.813 33.428 1.00 35.53 131 ARG A C 1
ATOM 1044 O O . ARG A 1 131 ? -16.006 6.587 34.281 1.00 35.53 131 ARG A O 1
ATOM 1051 N N . ASN A 1 132 ? -17.308 8.018 33.093 1.00 41.66 132 ASN A N 1
ATOM 1052 C CA . ASN A 1 132 ? -16.963 9.293 33.711 1.00 41.66 132 ASN A CA 1
ATOM 1053 C C . ASN A 1 132 ? -16.628 9.210 35.212 1.00 41.66 132 ASN A C 1
ATOM 1055 O O . ASN A 1 132 ? -17.339 8.554 35.967 1.00 41.66 132 ASN A O 1
ATOM 1059 N N . THR A 1 133 ? -15.619 10.013 35.577 1.00 40.56 133 THR A N 1
ATOM 1060 C CA . THR A 1 133 ? -15.092 10.362 36.912 1.00 40.56 133 THR A CA 1
ATOM 1061 C C . THR A 1 133 ? -14.048 9.415 37.512 1.00 40.56 133 THR A C 1
ATOM 1063 O O . THR A 1 133 ? -14.392 8.495 38.239 1.00 40.56 133 THR A O 1
ATOM 1066 N N . ASP A 1 134 ? -12.762 9.684 37.242 1.00 31.02 134 ASP A N 1
ATOM 1067 C CA . ASP A 1 134 ? -11.766 9.963 38.296 1.00 31.02 134 ASP A CA 1
ATOM 1068 C C . ASP A 1 134 ? -10.409 10.384 37.690 1.00 31.02 134 ASP A C 1
ATOM 1070 O O . ASP A 1 134 ? -9.718 9.629 37.007 1.00 31.02 134 ASP A O 1
ATOM 1074 N N . THR A 1 135 ? -10.005 11.627 37.959 1.00 42.94 135 THR A N 1
ATOM 1075 C CA . THR A 1 135 ? -8.847 12.340 37.381 1.00 42.94 135 THR A CA 1
ATOM 1076 C C . THR A 1 135 ? -7.473 11.892 37.904 1.00 42.94 135 THR A C 1
ATOM 1078 O O . THR A 1 135 ? -6.481 12.567 37.655 1.00 42.94 135 THR A O 1
ATOM 1081 N N . ALA A 1 136 ? -7.373 10.767 38.617 1.00 36.84 136 ALA A N 1
ATOM 1082 C CA . ALA A 1 136 ? -6.128 10.331 39.264 1.00 36.84 136 ALA A CA 1
ATOM 1083 C C . ALA A 1 136 ? -5.370 9.216 38.512 1.00 36.84 136 ALA A C 1
ATOM 1085 O O . ALA A 1 136 ? -4.206 8.960 38.805 1.00 36.84 136 ALA A O 1
ATOM 1086 N N . ILE A 1 137 ? -5.993 8.556 37.528 1.00 38.03 137 ILE A N 1
ATOM 1087 C CA . ILE A 1 137 ? -5.364 7.442 36.785 1.00 38.03 137 ILE A CA 1
ATOM 1088 C C . ILE A 1 137 ? -4.619 7.932 35.525 1.00 38.03 137 ILE A C 1
ATOM 1090 O O . ILE A 1 137 ? -3.689 7.271 35.058 1.00 38.03 137 ILE A O 1
ATOM 1094 N N . MET A 1 138 ? -4.929 9.140 35.035 1.00 34.50 138 MET A N 1
ATOM 1095 C CA . MET A 1 138 ? -4.239 9.770 33.896 1.00 34.50 138 MET A CA 1
ATOM 1096 C C . MET A 1 138 ? -2.766 10.138 34.175 1.00 34.50 138 MET A C 1
ATOM 1098 O O . MET A 1 138 ? -2.000 10.295 33.230 1.00 34.50 138 MET A O 1
ATOM 1102 N N . GLU A 1 139 ? -2.328 10.215 35.438 1.00 38.66 139 GLU A N 1
ATOM 1103 C CA . GLU A 1 139 ? -0.922 10.501 35.790 1.00 38.66 139 GLU A CA 1
ATOM 1104 C C . GLU A 1 139 ? -0.010 9.260 35.825 1.00 38.66 139 GLU A C 1
ATOM 1106 O O . GLU A 1 139 ? 1.209 9.415 35.862 1.00 38.66 139 GLU A O 1
ATOM 1111 N N . LEU A 1 140 ? -0.549 8.030 35.794 1.00 33.31 140 LEU A N 1
ATOM 1112 C CA . LEU A 1 140 ? 0.277 6.811 35.890 1.00 33.31 140 LEU A CA 1
ATOM 1113 C C . LEU A 1 140 ? 0.572 6.140 34.535 1.00 33.31 140 LEU A C 1
ATOM 1115 O O . LEU A 1 140 ? 1.555 5.405 34.411 1.00 33.31 140 LEU A O 1
ATOM 1119 N N . ILE A 1 141 ? -0.247 6.404 33.509 1.00 34.88 141 ILE A N 1
ATOM 1120 C CA . ILE A 1 141 ? -0.109 5.818 32.159 1.00 34.88 141 ILE A CA 1
ATOM 1121 C C . ILE A 1 141 ? 0.957 6.553 31.313 1.00 34.88 141 ILE A C 1
ATOM 1123 O O . ILE A 1 141 ? 1.486 5.999 30.351 1.00 34.88 141 ILE A O 1
ATOM 1127 N N . THR A 1 142 ? 1.398 7.740 31.731 1.00 37.28 142 THR A N 1
ATOM 1128 C CA . THR A 1 142 ? 2.434 8.577 31.090 1.00 37.28 142 THR A CA 1
ATOM 1129 C C . THR A 1 142 ? 3.878 8.054 31.205 1.00 37.28 142 THR A C 1
ATOM 1131 O O . THR A 1 142 ? 4.817 8.781 30.891 1.00 37.28 142 THR A O 1
ATOM 1134 N N . SER A 1 143 ? 4.104 6.798 31.615 1.00 36.00 143 SER A N 1
ATOM 1135 C CA . SER A 1 143 ? 5.454 6.267 31.888 1.00 36.00 143 SER A CA 1
ATOM 1136 C C . SER A 1 143 ? 6.012 5.245 30.883 1.00 36.00 143 SER A C 1
ATOM 1138 O O . SER A 1 143 ? 7.204 4.959 30.947 1.00 36.00 143 SER A O 1
ATOM 1140 N N . ASN A 1 144 ? 5.233 4.734 29.919 1.00 31.19 144 ASN A N 1
ATOM 1141 C CA . ASN A 1 144 ? 5.718 3.731 28.949 1.00 31.19 144 ASN A CA 1
ATOM 1142 C C . ASN A 1 144 ? 5.362 4.091 27.498 1.00 31.19 144 ASN A C 1
ATOM 1144 O O . ASN A 1 144 ? 4.510 3.461 26.876 1.00 31.19 144 ASN A O 1
ATOM 1148 N N . GLY A 1 145 ? 6.032 5.126 26.984 1.00 38.38 145 GLY A N 1
ATOM 1149 C CA . GLY A 1 145 ? 5.813 5.728 25.669 1.00 38.38 145 GLY A CA 1
ATOM 1150 C C . GLY A 1 145 ? 5.668 4.752 24.498 1.00 38.38 145 GLY A C 1
ATOM 1151 O O . GLY A 1 145 ? 6.632 4.114 24.090 1.00 38.38 145 GLY A O 1
ATOM 1152 N N . TYR A 1 146 ? 4.467 4.743 23.916 1.00 31.98 146 TYR A N 1
ATOM 1153 C CA . TYR A 1 146 ? 4.175 4.329 22.543 1.00 31.98 146 TYR A CA 1
ATOM 1154 C C . TYR A 1 146 ? 3.005 5.189 22.051 1.00 31.98 146 TYR A C 1
ATOM 1156 O O . TYR A 1 146 ? 1.849 4.882 22.321 1.00 31.98 146 TYR A O 1
ATOM 1164 N N . HIS A 1 147 ? 3.304 6.303 21.382 1.00 34.16 147 HIS A N 1
ATOM 1165 C CA . HIS A 1 147 ? 2.294 7.222 20.854 1.00 34.16 147 HIS A CA 1
ATOM 1166 C C . HIS A 1 147 ? 2.544 7.443 19.360 1.00 34.16 147 HIS A C 1
ATOM 1168 O O . HIS A 1 147 ? 3.029 8.495 18.972 1.00 34.16 147 HIS A O 1
ATOM 1174 N N . LEU A 1 148 ? 2.246 6.453 18.508 1.00 30.73 148 LEU A N 1
ATOM 1175 C CA . LEU A 1 148 ? 2.139 6.721 17.070 1.00 30.73 148 LEU A CA 1
ATOM 1176 C C . LEU A 1 148 ? 0.800 7.424 16.806 1.00 30.73 148 LEU A C 1
ATOM 1178 O O . LEU A 1 148 ? -0.257 6.891 17.133 1.00 30.73 148 LEU A O 1
ATOM 1182 N N . MET A 1 149 ? 0.887 8.632 16.250 1.00 33.88 149 MET A N 1
ATOM 1183 C CA . MET A 1 149 ? -0.204 9.561 15.933 1.00 33.88 149 MET A CA 1
ATOM 1184 C C . MET A 1 149 ? -1.486 8.902 15.380 1.00 33.88 149 MET A C 1
ATOM 1186 O O . MET A 1 149 ? -1.555 8.566 14.199 1.00 33.88 149 MET A O 1
ATOM 1190 N N . LEU A 1 150 ? -2.546 8.855 16.188 1.00 29.59 150 LEU A N 1
ATOM 1191 C CA . LEU A 1 150 ? -3.931 8.770 15.721 1.00 29.59 150 LEU A CA 1
ATOM 1192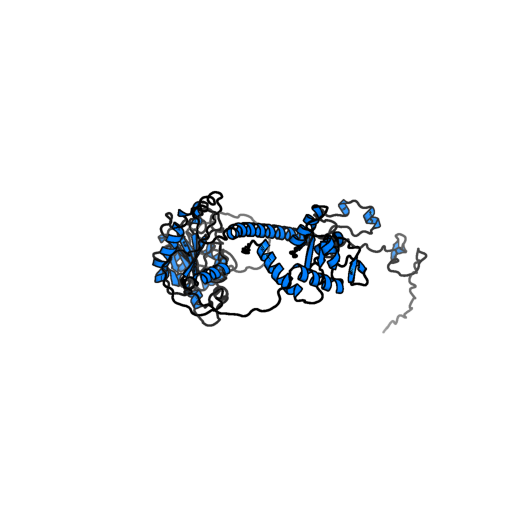 C C . LEU A 1 150 ? -4.678 9.976 16.281 1.00 29.59 150 LEU A C 1
ATOM 1194 O O . LEU A 1 150 ? -4.907 10.077 17.483 1.00 29.59 150 LEU A O 1
ATOM 1198 N N . TYR A 1 151 ? -5.045 10.898 15.401 1.00 40.12 151 TYR A N 1
ATOM 1199 C CA . TYR A 1 151 ? -5.811 12.082 15.756 1.00 40.12 151 TYR A CA 1
ATOM 1200 C C . TYR A 1 151 ? -7.240 11.956 15.252 1.00 40.12 151 TYR A C 1
ATOM 1202 O O . TYR A 1 151 ? -7.529 12.305 14.109 1.00 40.12 151 TYR A O 1
ATOM 1210 N N . LYS A 1 152 ? -8.139 11.465 16.113 1.00 34.59 152 LYS A N 1
ATOM 1211 C CA . LYS A 1 152 ? -9.580 11.690 15.954 1.00 34.59 152 LYS A CA 1
ATOM 1212 C C . LYS A 1 152 ? -9.859 13.154 16.311 1.00 34.59 152 LYS A C 1
ATOM 1214 O O . LYS A 1 152 ? -9.551 13.590 17.415 1.00 34.59 152 LYS A O 1
ATOM 1219 N N . ILE A 1 153 ? -10.397 13.927 15.371 1.00 39.62 153 ILE A N 1
ATOM 1220 C CA . ILE A 1 153 ? -10.897 15.285 15.626 1.00 39.62 153 ILE A CA 1
ATOM 1221 C C . ILE A 1 153 ? -12.339 15.132 16.137 1.00 39.62 153 ILE A C 1
ATOM 1223 O O . ILE A 1 153 ? -13.275 15.287 15.362 1.00 39.62 153 ILE A O 1
ATOM 1227 N N . SER A 1 154 ? -12.528 14.753 17.403 1.00 35.00 154 SER A N 1
ATOM 1228 C CA . SER A 1 154 ? -13.858 14.743 18.046 1.00 35.00 154 SER A CA 1
ATOM 1229 C C . SER A 1 154 ? -14.116 15.972 18.926 1.00 35.00 154 SER A C 1
ATOM 1231 O O . SER A 1 154 ? -15.264 16.269 19.227 1.00 35.00 154 SER A O 1
ATOM 1233 N N . ASP A 1 155 ? -13.089 16.752 19.280 1.00 32.12 155 ASP A N 1
ATOM 1234 C CA . ASP A 1 155 ? -13.197 17.675 20.425 1.00 32.12 155 ASP A CA 1
ATOM 1235 C C . ASP A 1 155 ? -13.248 19.165 20.039 1.00 32.12 155 ASP A C 1
ATOM 1237 O O . ASP A 1 155 ? -12.769 20.027 20.775 1.00 32.12 155 ASP A O 1
ATOM 1241 N N . TYR A 1 156 ? -13.826 19.510 18.884 1.00 33.16 156 TYR A N 1
ATOM 1242 C CA . TYR A 1 156 ? -14.086 20.915 18.543 1.00 33.16 156 TYR A CA 1
ATOM 1243 C C . TYR A 1 156 ? -15.573 21.167 18.294 1.00 33.16 156 TYR A C 1
ATOM 1245 O O . TYR A 1 156 ? -16.082 21.033 17.180 1.00 33.16 156 TYR A O 1
ATOM 1253 N N . GLU A 1 157 ? -16.251 21.611 19.353 1.00 34.81 157 GLU A N 1
ATOM 1254 C CA . GLU A 1 157 ? -17.566 22.241 19.285 1.00 34.81 157 GLU A CA 1
ATOM 1255 C C . GLU A 1 157 ? -17.528 23.418 18.294 1.00 34.81 157 GLU A C 1
ATOM 1257 O O . GLU A 1 157 ? -16.806 24.402 18.479 1.00 34.81 157 GLU A O 1
ATOM 1262 N N . GLY A 1 158 ? -18.318 23.333 17.220 1.00 33.66 158 GLY A N 1
ATOM 1263 C CA . GLY A 1 158 ? -18.603 24.489 16.366 1.00 33.66 158 GLY A CA 1
ATOM 1264 C C . GLY A 1 158 ? -18.450 24.270 14.863 1.00 33.66 158 GLY A C 1
ATOM 1265 O O . GLY A 1 158 ? -17.760 25.046 14.186 1.00 33.66 158 GLY A O 1
ATOM 1266 N N . ILE A 1 159 ? -19.137 23.269 14.304 1.00 33.50 159 ILE A N 1
ATOM 1267 C CA . ILE A 1 159 ? -19.485 23.244 12.876 1.00 33.50 159 ILE A CA 1
ATOM 1268 C C . ILE A 1 159 ? -20.964 22.859 12.754 1.00 33.50 159 ILE A C 1
ATOM 1270 O O . ILE A 1 159 ? -21.389 21.809 13.215 1.00 33.50 159 ILE A O 1
ATOM 1274 N N . GLY A 1 160 ? -21.757 23.769 12.183 1.00 32.03 160 GLY A N 1
ATOM 1275 C CA . GLY A 1 160 ? -23.209 23.654 12.076 1.00 32.03 160 GLY A CA 1
ATOM 1276 C C . GLY A 1 160 ? -23.652 22.422 11.289 1.00 32.03 160 GLY A C 1
ATOM 1277 O O . GLY A 1 160 ? -23.321 22.268 10.113 1.00 32.03 160 GLY A O 1
ATOM 1278 N N . LEU A 1 161 ? -24.443 21.586 11.954 1.00 30.09 161 LEU A N 1
ATOM 1279 C CA . LEU A 1 161 ? -25.063 20.382 11.418 1.00 30.09 161 LEU A CA 1
ATOM 1280 C C . LEU A 1 161 ? -26.200 20.756 10.452 1.00 30.09 161 LEU A C 1
ATOM 1282 O O . LEU A 1 161 ? -27.122 21.495 10.800 1.00 30.09 161 LEU A O 1
ATOM 1286 N N . ARG A 1 162 ? -26.151 20.232 9.221 1.00 30.25 162 ARG A N 1
ATOM 1287 C CA . ARG A 1 162 ? -27.343 20.078 8.376 1.00 30.25 162 ARG A CA 1
ATOM 1288 C C . ARG A 1 162 ? -27.820 18.639 8.512 1.00 30.25 162 ARG A C 1
ATOM 1290 O O . ARG A 1 162 ? -27.093 17.717 8.163 1.00 30.25 162 ARG A O 1
ATOM 1297 N N . ASN A 1 163 ? -29.046 18.490 9.003 1.00 25.73 163 ASN A N 1
ATOM 1298 C CA . ASN A 1 163 ? -29.723 17.217 9.231 1.00 25.73 163 ASN A CA 1
ATOM 1299 C C . ASN A 1 163 ? -29.796 16.386 7.941 1.00 25.73 163 ASN A C 1
ATOM 1301 O O . ASN A 1 163 ? -30.463 16.794 6.987 1.00 25.73 163 ASN A O 1
ATOM 1305 N N . TYR A 1 164 ? -29.184 15.203 7.938 1.00 32.19 164 TYR A N 1
ATOM 1306 C CA . TYR A 1 164 ? -29.526 14.141 6.996 1.00 32.19 164 TYR A CA 1
ATOM 1307 C C . TYR A 1 164 ? -30.411 13.134 7.723 1.00 32.19 164 TYR A C 1
ATOM 1309 O O . TYR A 1 164 ? -29.985 12.441 8.638 1.00 32.19 164 TYR A O 1
ATOM 1317 N N . THR A 1 165 ? -31.681 13.098 7.330 1.00 28.84 165 THR A N 1
ATOM 1318 C CA . THR A 1 165 ? -32.626 12.064 7.745 1.00 28.84 165 THR A CA 1
ATOM 1319 C C . THR A 1 165 ? -32.480 10.891 6.783 1.00 28.84 165 THR A C 1
ATOM 1321 O O . THR A 1 165 ? -32.769 11.022 5.595 1.00 28.84 165 THR A O 1
ATOM 1324 N N . GLY A 1 166 ? -32.009 9.747 7.276 1.00 29.70 166 GLY A N 1
ATOM 1325 C CA . GLY A 1 166 ? -32.032 8.501 6.516 1.00 29.70 166 GLY A CA 1
ATOM 1326 C C . GLY A 1 166 ? -30.897 7.554 6.872 1.00 29.70 166 GLY A C 1
ATOM 1327 O O . GLY A 1 166 ? -29.735 7.832 6.594 1.00 29.70 166 GLY A O 1
ATOM 1328 N N . THR A 1 167 ? -31.262 6.398 7.416 1.00 34.94 167 THR A N 1
ATOM 1329 C CA . THR A 1 167 ? -30.450 5.181 7.494 1.00 34.94 167 THR A CA 1
ATOM 1330 C C . THR A 1 167 ? -30.128 4.672 6.083 1.00 34.94 167 THR A C 1
ATOM 1332 O O . THR A 1 167 ? -30.723 3.718 5.585 1.00 34.94 167 THR A O 1
ATOM 1335 N N . ALA A 1 168 ? -29.201 5.338 5.401 1.00 37.09 168 ALA A N 1
ATOM 1336 C CA . ALA A 1 168 ? -28.579 4.843 4.183 1.00 37.09 168 ALA A CA 1
ATOM 1337 C C . ALA A 1 168 ? -27.245 4.195 4.561 1.00 37.09 168 ALA A C 1
ATOM 1339 O O . ALA A 1 168 ? -26.422 4.813 5.234 1.00 37.09 168 ALA A O 1
ATOM 1340 N N . ILE A 1 169 ? -27.029 2.953 4.126 1.00 43.66 169 ILE A N 1
ATOM 1341 C CA . ILE A 1 169 ? -25.713 2.311 4.154 1.00 43.66 169 ILE A CA 1
ATOM 1342 C C . ILE A 1 169 ? -24.755 3.262 3.429 1.00 43.66 169 ILE A C 1
ATOM 1344 O O . ILE A 1 169 ? -24.881 3.454 2.221 1.00 43.66 169 ILE A O 1
ATOM 1348 N N . MET A 1 170 ? -23.846 3.909 4.161 1.00 56.62 170 MET A N 1
ATOM 1349 C CA . MET A 1 170 ? -22.847 4.778 3.547 1.00 56.62 170 MET A CA 1
ATOM 1350 C C . MET A 1 170 ? -21.910 3.917 2.701 1.00 56.62 170 MET A C 1
ATOM 1352 O O . MET A 1 170 ? -21.115 3.136 3.228 1.00 56.62 170 MET A O 1
ATOM 1356 N N . GLU A 1 171 ? -22.011 4.049 1.379 1.00 65.19 171 GLU A N 1
ATOM 1357 C CA . GLU A 1 171 ? -21.096 3.400 0.439 1.00 65.19 171 GLU A CA 1
ATOM 1358 C C . GLU A 1 171 ? -19.655 3.819 0.734 1.00 65.19 171 GLU A C 1
ATOM 1360 O O . GLU A 1 171 ? -19.404 4.965 1.083 1.00 65.19 171 GLU A O 1
ATOM 1365 N N . LEU A 1 172 ? -18.683 2.912 0.622 1.00 76.75 172 LEU A N 1
ATOM 1366 C CA . LEU A 1 172 ? -17.296 3.188 1.018 1.00 76.75 172 LEU A CA 1
ATOM 1367 C C . LEU A 1 172 ? -16.666 4.330 0.200 1.00 76.75 172 LEU A C 1
ATOM 1369 O O . LEU A 1 172 ? -15.945 5.157 0.757 1.00 76.75 172 LEU A O 1
ATOM 1373 N N . PHE A 1 173 ? -17.012 4.420 -1.085 1.00 83.06 173 PHE A N 1
ATOM 1374 C CA . PHE A 1 173 ? -16.510 5.413 -2.031 1.00 83.06 173 PHE A CA 1
ATOM 1375 C C . PHE A 1 173 ? -17.670 6.159 -2.702 1.00 83.06 173 PHE A C 1
ATOM 1377 O O . PHE A 1 173 ? -18.715 5.551 -2.927 1.00 83.06 173 PHE A O 1
ATOM 1384 N N . PRO A 1 174 ? -17.506 7.451 -3.040 1.00 78.88 174 PRO A N 1
ATOM 1385 C CA . PRO A 1 174 ? -18.473 8.162 -3.871 1.00 78.88 174 PRO A CA 1
ATOM 1386 C C . PRO A 1 174 ? -18.484 7.601 -5.303 1.00 78.88 174 PRO A C 1
ATOM 1388 O O . PRO A 1 174 ? -17.473 7.084 -5.783 1.00 78.88 174 PRO A O 1
ATOM 1391 N N . SER A 1 175 ? -19.607 7.751 -6.010 1.00 78.69 175 SER A N 1
ATOM 1392 C CA . SER A 1 175 ? -19.705 7.410 -7.434 1.00 78.69 175 SER A CA 1
ATOM 1393 C C . SER A 1 175 ? -18.690 8.217 -8.251 1.00 78.69 175 SER A C 1
ATOM 1395 O O . SER A 1 175 ? -18.723 9.451 -8.245 1.00 78.69 175 SER A O 1
ATOM 1397 N N . LEU A 1 176 ? -17.789 7.533 -8.959 1.00 81.69 176 LEU A N 1
ATOM 1398 C CA . LEU A 1 176 ? -16.722 8.166 -9.731 1.00 81.69 176 LEU A CA 1
ATOM 1399 C C . LEU A 1 176 ? -17.244 8.605 -11.105 1.00 81.69 176 LEU A C 1
ATOM 1401 O O . LEU A 1 176 ? -17.492 7.782 -11.983 1.00 81.69 176 LEU A O 1
ATOM 1405 N N . SER A 1 177 ? -17.357 9.913 -11.328 1.00 84.56 177 SER A N 1
ATOM 1406 C CA . SER A 1 177 ? -17.633 10.483 -12.651 1.00 84.56 177 SER A CA 1
ATOM 1407 C C . SER A 1 177 ? -16.347 10.967 -13.333 1.00 84.56 177 SER A C 1
ATOM 1409 O O . SER A 1 177 ? -15.342 11.256 -12.679 1.00 84.56 177 SER A O 1
ATOM 1411 N N . ARG A 1 178 ? -16.364 11.104 -14.666 1.00 84.06 178 ARG A N 1
ATOM 1412 C CA . ARG A 1 178 ? -15.228 11.698 -15.395 1.00 84.06 178 ARG A CA 1
ATOM 1413 C C . ARG A 1 178 ? -14.956 13.134 -14.951 1.00 84.06 178 ARG A C 1
ATOM 1415 O O . ARG A 1 178 ? -13.803 13.481 -14.708 1.00 84.06 178 ARG A O 1
ATOM 1422 N N . SER A 1 179 ? -16.006 13.935 -14.775 1.00 86.19 179 SER A N 1
ATOM 1423 C CA . SER A 1 179 ? -15.899 15.311 -14.280 1.00 86.19 179 SER A CA 1
ATOM 1424 C C . SER A 1 179 ? -15.283 15.384 -12.880 1.00 86.19 179 SER A C 1
ATOM 1426 O O . SER A 1 179 ? -14.499 16.295 -12.613 1.00 86.19 179 SER A O 1
ATOM 1428 N N . TYR A 1 180 ? -15.571 14.405 -12.012 1.00 87.56 180 TYR A N 1
ATOM 1429 C CA . TYR A 1 180 ? -14.958 14.301 -10.690 1.00 87.56 180 TYR A CA 1
ATOM 1430 C C . TYR A 1 180 ? -13.445 14.125 -10.789 1.00 87.56 180 TYR A C 1
ATOM 1432 O O . TYR A 1 180 ? -12.709 14.887 -10.173 1.00 87.56 180 TYR A O 1
ATOM 1440 N N . ILE A 1 181 ? -12.970 13.180 -11.607 1.00 88.38 181 ILE A N 1
ATOM 1441 C CA . ILE A 1 181 ? -11.528 12.968 -11.797 1.00 88.38 181 ILE A CA 1
ATOM 1442 C C . ILE A 1 181 ? -10.880 14.201 -12.436 1.00 88.38 181 ILE A C 1
ATOM 1444 O O . ILE A 1 181 ? -9.845 14.662 -11.960 1.00 88.38 181 ILE A O 1
ATOM 1448 N N . LEU A 1 182 ? -11.505 14.791 -13.460 1.00 89.25 182 LEU A N 1
ATOM 1449 C CA . LEU A 1 182 ? -10.998 15.997 -14.126 1.00 89.25 182 LEU A CA 1
ATOM 1450 C C . LEU A 1 182 ? -10.842 17.190 -13.169 1.00 89.25 182 LEU A C 1
ATOM 1452 O O . LEU A 1 182 ? -9.929 17.995 -13.347 1.00 89.25 182 LEU A O 1
ATOM 1456 N N . ALA A 1 183 ? -11.661 17.285 -12.117 1.00 89.38 183 ALA A N 1
ATOM 1457 C CA . ALA A 1 183 ? -11.538 18.346 -11.121 1.00 89.38 183 ALA A CA 1
ATOM 1458 C C . ALA A 1 183 ? -10.204 18.311 -10.346 1.00 89.38 183 ALA A C 1
ATOM 1460 O O . ALA A 1 183 ? -9.759 19.359 -9.873 1.00 89.38 183 ALA A O 1
ATOM 1461 N N . PHE A 1 184 ? -9.552 17.144 -10.258 1.00 91.19 184 PHE A N 1
ATOM 1462 C CA . PHE A 1 184 ? -8.253 16.957 -9.597 1.00 91.19 184 PHE A CA 1
ATOM 1463 C C . PHE A 1 184 ? -7.046 17.213 -10.505 1.00 91.19 184 PHE A C 1
ATOM 1465 O O . PHE A 1 184 ? -5.912 17.128 -10.034 1.00 91.19 184 PHE A O 1
ATOM 1472 N N . GLN A 1 185 ? -7.258 17.553 -11.782 1.00 91.25 185 GLN A N 1
ATOM 1473 C CA . GLN A 1 185 ? -6.160 17.953 -12.663 1.00 91.25 185 GLN A CA 1
ATOM 1474 C C . GLN A 1 185 ? -5.447 19.172 -12.092 1.00 91.25 185 GLN A C 1
ATOM 1476 O O . GLN A 1 185 ? -6.085 20.082 -11.553 1.00 91.25 185 GLN A O 1
ATOM 1481 N N . PHE A 1 186 ? -4.127 19.222 -12.248 1.00 91.81 186 PHE A N 1
ATOM 1482 C CA . PHE A 1 186 ? -3.330 20.314 -11.707 1.00 91.81 186 PHE A CA 1
ATOM 1483 C C . PHE A 1 186 ? -3.806 21.685 -12.212 1.00 91.81 186 PHE A C 1
ATOM 1485 O O . PHE A 1 186 ? -3.952 22.615 -11.416 1.00 91.81 186 PHE A O 1
ATOM 1492 N N . SER A 1 187 ? -4.150 21.814 -13.497 1.00 91.94 187 SER A N 1
ATOM 1493 C CA . SER A 1 187 ? -4.720 23.054 -14.052 1.00 91.94 187 SER A CA 1
ATOM 1494 C C . SER A 1 187 ? -6.092 23.448 -13.510 1.00 91.94 187 SER A C 1
ATOM 1496 O O . SER A 1 187 ? -6.416 24.637 -13.529 1.00 91.94 187 SER A O 1
ATOM 1498 N N . SER A 1 188 ? -6.877 22.500 -12.997 1.00 90.62 188 SER A N 1
ATOM 1499 C CA . SER A 1 188 ? -8.199 22.769 -12.422 1.00 90.62 188 SER A CA 1
ATOM 1500 C C . SER A 1 188 ? -8.082 23.462 -11.061 1.00 90.62 188 SER A C 1
ATOM 1502 O O . SER A 1 188 ? -8.709 24.498 -10.828 1.00 90.62 188 SER A O 1
ATOM 1504 N N . TRP A 1 189 ? -7.236 22.944 -10.162 1.00 91.75 189 TRP A N 1
ATOM 1505 C CA . TRP A 1 189 ? -7.152 23.458 -8.791 1.00 91.75 189 TRP A CA 1
ATOM 1506 C C . TRP A 1 189 ? -6.042 24.497 -8.578 1.00 91.75 189 TRP A C 1
ATOM 1508 O O . TRP A 1 189 ? -6.206 25.405 -7.758 1.00 91.75 189 TRP A O 1
ATOM 1518 N N . TYR A 1 190 ? -4.920 24.424 -9.301 1.00 93.62 190 TYR A N 1
ATOM 1519 C CA . TYR A 1 190 ? -3.763 25.292 -9.047 1.00 93.62 190 TYR A CA 1
ATOM 1520 C C . TYR A 1 190 ? -4.069 26.797 -9.139 1.00 93.62 190 TYR A C 1
ATOM 1522 O O . TYR A 1 190 ? -3.650 27.525 -8.237 1.00 93.62 190 TYR A O 1
ATOM 1530 N N . PRO A 1 191 ? -4.834 27.309 -10.128 1.00 92.38 191 PRO A N 1
ATOM 1531 C CA . PRO A 1 191 ? -5.135 28.740 -10.213 1.00 92.38 191 PRO A CA 1
ATOM 1532 C C . PRO A 1 191 ? -5.839 29.294 -8.968 1.00 92.38 191 PRO A C 1
ATOM 1534 O O . PRO A 1 191 ? -5.532 30.408 -8.533 1.00 92.38 191 PRO A O 1
ATOM 1537 N N . ALA A 1 192 ? -6.729 28.507 -8.353 1.00 91.19 192 ALA A N 1
ATOM 1538 C CA . ALA A 1 192 ? -7.420 28.890 -7.124 1.00 91.19 192 ALA A CA 1
ATOM 1539 C C . ALA A 1 192 ? -6.461 28.953 -5.922 1.00 91.19 192 ALA A C 1
ATOM 1541 O O . ALA A 1 192 ? -6.565 29.854 -5.094 1.00 91.19 192 ALA A O 1
ATOM 1542 N N . PHE A 1 193 ? -5.478 28.049 -5.869 1.00 92.62 193 PHE A N 1
ATOM 1543 C CA . PHE A 1 193 ? -4.609 27.851 -4.706 1.00 92.62 193 PHE A CA 1
ATOM 1544 C C . PHE A 1 193 ? -3.142 28.255 -4.914 1.00 92.62 193 PHE A C 1
ATOM 1546 O O . PHE A 1 193 ? -2.291 27.946 -4.076 1.00 92.62 193 PHE A O 1
ATOM 1553 N N . HIS A 1 194 ? -2.804 28.956 -5.997 1.00 92.12 194 HIS A N 1
ATOM 1554 C CA . HIS A 1 194 ? -1.417 29.289 -6.356 1.00 92.12 194 HIS A CA 1
ATOM 1555 C C . HIS A 1 194 ? -0.672 30.091 -5.268 1.00 92.12 194 HIS A C 1
ATOM 1557 O O . HIS A 1 194 ? 0.549 30.002 -5.160 1.00 92.12 194 HIS A O 1
ATOM 1563 N N . THR A 1 195 ? -1.393 30.856 -4.436 1.00 92.31 195 THR A N 1
ATOM 1564 C CA . THR A 1 195 ? -0.824 31.647 -3.326 1.00 92.31 195 THR A CA 1
ATOM 1565 C C . THR A 1 195 ? -0.426 30.806 -2.114 1.00 92.31 195 THR A C 1
ATOM 1567 O O . THR A 1 195 ? 0.429 31.224 -1.335 1.00 92.31 195 THR A O 1
ATOM 1570 N N . ILE A 1 196 ? -1.042 29.633 -1.943 1.00 92.19 196 ILE A N 1
ATOM 1571 C CA . ILE A 1 196 ? -0.854 28.739 -0.790 1.00 92.19 196 ILE A CA 1
ATOM 1572 C C . ILE A 1 196 ? -0.270 27.376 -1.179 1.00 92.19 196 ILE A C 1
ATOM 1574 O O . ILE A 1 196 ? -0.192 26.471 -0.352 1.00 92.19 196 ILE A O 1
ATOM 1578 N N . SER A 1 197 ? 0.146 27.221 -2.431 1.00 92.75 197 SER A N 1
ATOM 1579 C CA . SER A 1 197 ? 0.806 26.034 -2.973 1.00 92.75 197 SER A CA 1
ATOM 1580 C C . SER A 1 197 ? 2.216 26.386 -3.441 1.00 92.75 197 SER A C 1
ATOM 1582 O O . SER A 1 197 ? 2.636 27.546 -3.444 1.00 92.75 197 SER A O 1
ATOM 1584 N N . ILE A 1 198 ? 2.995 25.372 -3.809 1.00 91.81 198 ILE A N 1
ATOM 1585 C CA . ILE A 1 198 ? 4.335 25.608 -4.347 1.00 91.81 198 ILE A CA 1
ATOM 1586 C C . ILE A 1 198 ? 4.235 26.217 -5.750 1.00 91.81 198 ILE A C 1
ATOM 1588 O O . ILE A 1 198 ? 3.476 25.741 -6.594 1.00 91.81 198 ILE A O 1
ATOM 1592 N N . LYS A 1 199 ? 5.043 27.255 -6.008 1.00 93.94 199 LYS A N 1
ATOM 1593 C CA . LYS A 1 199 ? 5.151 27.901 -7.325 1.00 93.94 199 LYS A CA 1
ATOM 1594 C C . LYS A 1 199 ? 5.376 26.862 -8.423 1.00 93.94 199 LYS A C 1
ATOM 1596 O O . LYS A 1 199 ? 6.330 26.090 -8.342 1.00 93.94 199 LYS A O 1
ATOM 1601 N N . SER A 1 200 ? 4.491 26.855 -9.409 1.00 94.56 200 SER A N 1
ATOM 1602 C CA . SER A 1 200 ? 4.465 25.886 -10.496 1.00 94.56 200 SER A CA 1
ATOM 1603 C C . SER A 1 200 ? 3.998 26.573 -11.773 1.00 94.56 200 SER A C 1
ATOM 1605 O O . SER A 1 200 ? 3.113 27.427 -11.735 1.00 94.56 200 SER A O 1
ATOM 1607 N N . THR A 1 201 ? 4.584 26.196 -12.901 1.00 94.81 201 THR A N 1
ATOM 1608 C CA . THR A 1 201 ? 4.162 26.630 -14.236 1.00 94.81 201 THR A CA 1
ATOM 1609 C C . THR A 1 201 ? 3.540 25.458 -14.972 1.00 94.81 201 THR A C 1
ATOM 1611 O O . THR A 1 201 ? 4.004 24.325 -14.866 1.00 94.81 201 THR A O 1
ATOM 1614 N N . ILE A 1 202 ? 2.464 25.728 -15.703 1.00 94.88 202 ILE A N 1
ATOM 1615 C CA . ILE A 1 202 ? 1.707 24.717 -16.441 1.00 94.88 202 ILE A CA 1
ATOM 1616 C C . ILE A 1 202 ? 1.939 24.964 -17.928 1.00 94.88 202 ILE A C 1
ATOM 1618 O O . ILE A 1 202 ? 1.710 26.070 -18.418 1.00 94.88 202 ILE A O 1
ATOM 1622 N N . ILE A 1 203 ? 2.396 23.940 -18.641 1.00 91.94 203 ILE A N 1
ATOM 1623 C CA . ILE A 1 203 ? 2.591 23.954 -20.089 1.00 91.94 203 ILE A CA 1
ATOM 1624 C C . ILE A 1 203 ? 1.509 23.066 -20.710 1.00 91.94 203 ILE A C 1
ATOM 1626 O O . ILE A 1 203 ? 1.534 21.844 -20.568 1.00 91.94 203 ILE A O 1
ATOM 1630 N N . ARG A 1 204 ? 0.552 23.697 -21.398 1.00 87.38 204 ARG A N 1
ATOM 1631 C CA . ARG A 1 204 ? -0.570 23.048 -22.093 1.00 87.38 204 ARG A CA 1
ATOM 1632 C C . ARG A 1 204 ? -0.887 23.799 -23.401 1.00 87.38 204 ARG A C 1
ATOM 1634 O O . ARG A 1 204 ? -0.758 25.026 -23.407 1.00 87.38 204 ARG A O 1
ATOM 1641 N N . PRO A 1 205 ? -1.343 23.118 -24.472 1.00 84.44 205 PRO A N 1
ATOM 1642 C CA . PRO A 1 205 ? -1.405 21.661 -24.649 1.00 84.44 205 PRO A CA 1
ATOM 1643 C C . PRO A 1 205 ? -0.043 21.058 -25.016 1.00 84.44 205 PRO A C 1
ATOM 1645 O O . PRO A 1 205 ? 0.811 21.740 -25.586 1.00 84.44 205 PRO A O 1
ATOM 1648 N N . LEU A 1 206 ? 0.155 19.780 -24.689 1.00 87.19 206 LEU A N 1
ATOM 1649 C CA . LEU A 1 206 ? 1.285 18.994 -25.189 1.00 87.19 206 LEU A CA 1
ATOM 1650 C C . LEU A 1 206 ? 0.955 18.394 -26.562 1.00 87.19 206 LEU A C 1
ATOM 1652 O O . LEU A 1 206 ? -0.199 18.076 -26.848 1.00 87.19 206 LEU A O 1
ATOM 1656 N N . SER A 1 207 ? 1.963 18.262 -27.427 1.00 87.06 207 SER A N 1
ATOM 1657 C CA . SER A 1 207 ? 1.780 17.719 -28.775 1.00 87.06 207 SER A CA 1
ATOM 1658 C C . SER A 1 207 ? 1.529 16.208 -28.750 1.00 87.06 207 SER A C 1
ATOM 1660 O O . SER A 1 207 ? 2.020 15.489 -27.878 1.00 87.06 207 SER A O 1
ATOM 1662 N N . GLN A 1 208 ? 0.816 15.696 -29.758 1.00 84.19 208 GLN A N 1
ATOM 1663 C CA . GLN A 1 208 ? 0.618 14.250 -29.921 1.00 84.19 208 GLN A CA 1
ATOM 1664 C C . GLN A 1 208 ? 1.951 13.507 -30.131 1.00 84.19 208 GLN A C 1
ATOM 1666 O O . GLN A 1 208 ? 2.103 12.360 -29.725 1.00 84.19 208 GLN A O 1
ATOM 1671 N N . GLU A 1 209 ? 2.950 14.170 -30.716 1.00 85.62 209 GLU A N 1
ATOM 1672 C CA . GLU A 1 209 ? 4.307 13.630 -30.855 1.00 85.62 209 GLU A CA 1
ATOM 1673 C C . GLU A 1 209 ? 4.984 13.406 -29.498 1.00 85.62 209 GLU A C 1
ATOM 1675 O O . GLU A 1 209 ? 5.680 12.410 -29.316 1.00 85.62 209 GLU A O 1
ATOM 1680 N N . PHE A 1 210 ? 4.742 14.291 -28.525 1.00 86.44 210 PHE A N 1
ATOM 1681 C CA . PHE A 1 210 ? 5.236 14.122 -27.161 1.00 86.44 210 PHE A CA 1
ATOM 1682 C C . PHE A 1 210 ? 4.562 12.937 -26.451 1.00 86.44 210 PHE A C 1
ATOM 1684 O O . PHE A 1 210 ? 5.223 12.182 -25.740 1.00 86.44 210 PHE A O 1
ATOM 1691 N N . HIS A 1 211 ? 3.266 12.718 -26.702 1.00 85.44 211 HIS A N 1
ATOM 1692 C CA . HIS A 1 211 ? 2.546 11.523 -26.235 1.00 85.44 211 HIS A CA 1
ATOM 1693 C C . HIS A 1 211 ? 3.146 10.236 -26.818 1.00 85.44 211 HIS A C 1
ATOM 1695 O O . HIS A 1 211 ? 3.423 9.290 -26.081 1.00 85.44 211 HIS A O 1
ATOM 1701 N N . ASN A 1 212 ? 3.440 10.226 -28.120 1.00 86.81 212 ASN A N 1
ATOM 1702 C CA . ASN A 1 212 ? 4.092 9.094 -28.783 1.00 86.81 212 ASN A CA 1
ATOM 1703 C C . ASN A 1 212 ? 5.512 8.846 -28.245 1.00 86.81 212 ASN A C 1
ATOM 1705 O O . ASN A 1 212 ? 5.915 7.697 -28.090 1.00 86.81 212 ASN A O 1
ATOM 1709 N N . TYR A 1 213 ? 6.256 9.909 -27.922 1.00 87.75 213 TYR A N 1
ATOM 1710 C CA . TYR A 1 213 ? 7.580 9.806 -27.308 1.00 87.75 213 TYR A CA 1
ATOM 1711 C C . TYR A 1 213 ? 7.539 9.114 -25.937 1.00 87.75 213 TYR A C 1
ATOM 1713 O O . TYR A 1 213 ? 8.383 8.254 -25.668 1.00 87.75 213 TYR A O 1
ATOM 1721 N N . LEU A 1 214 ? 6.570 9.469 -25.084 1.00 86.19 214 LEU A N 1
ATOM 1722 C CA . LEU A 1 214 ? 6.419 8.858 -23.759 1.00 86.19 214 LEU A CA 1
ATOM 1723 C C . LEU A 1 214 ? 5.962 7.392 -23.834 1.00 86.19 214 LEU A C 1
ATOM 1725 O O . LEU A 1 214 ? 6.366 6.609 -22.984 1.00 86.19 214 LEU A O 1
ATOM 1729 N N . ASN A 1 215 ? 5.198 7.008 -24.861 1.00 86.69 215 ASN A N 1
ATOM 1730 C CA . ASN A 1 215 ? 4.778 5.617 -25.088 1.00 86.69 215 ASN A CA 1
ATOM 1731 C C . ASN A 1 215 ? 5.835 4.731 -25.772 1.00 86.69 215 ASN A C 1
ATOM 1733 O O . ASN A 1 215 ? 5.598 3.542 -25.953 1.00 86.69 215 ASN A O 1
ATOM 1737 N N . ALA A 1 216 ? 6.971 5.280 -26.207 1.00 84.56 216 ALA A N 1
ATOM 1738 C CA . ALA A 1 216 ? 8.000 4.485 -26.871 1.00 84.56 216 ALA A CA 1
ATOM 1739 C C . ALA A 1 216 ? 8.815 3.660 -25.854 1.00 84.56 216 ALA A C 1
ATOM 1741 O O . ALA A 1 216 ? 9.408 4.234 -24.940 1.00 84.56 216 ALA A O 1
ATOM 1742 N N . ASP A 1 217 ? 8.929 2.347 -26.092 1.00 70.19 217 ASP A N 1
ATOM 1743 C CA . ASP A 1 217 ? 9.482 1.315 -25.185 1.00 70.19 217 ASP A CA 1
ATOM 1744 C C . ASP A 1 217 ? 10.994 1.425 -24.854 1.00 70.19 217 ASP A C 1
ATOM 1746 O O . ASP A 1 217 ? 11.555 0.561 -24.183 1.00 70.19 217 ASP A O 1
ATOM 1750 N N . GLN A 1 218 ? 11.685 2.487 -25.281 1.00 74.88 218 GLN A N 1
ATOM 1751 C CA . GLN A 1 218 ? 13.114 2.703 -25.007 1.00 74.88 218 GLN A CA 1
ATOM 1752 C C . GLN A 1 218 ? 13.370 4.058 -24.354 1.00 74.88 218 GLN A C 1
ATOM 1754 O O . GLN A 1 218 ? 12.916 5.086 -24.852 1.00 74.88 218 GLN A O 1
ATOM 1759 N N . VAL A 1 219 ? 14.163 4.092 -23.280 1.00 74.62 219 VAL A N 1
ATOM 1760 C CA . VAL A 1 219 ? 14.582 5.345 -22.637 1.00 74.62 219 VAL A CA 1
ATOM 1761 C C . VAL A 1 219 ? 15.674 6.009 -23.478 1.00 74.62 219 VAL A C 1
ATOM 1763 O O . VAL A 1 219 ? 16.823 5.583 -23.474 1.00 74.62 219 VAL A O 1
ATOM 1766 N N . PHE A 1 220 ? 15.314 7.063 -24.202 1.00 80.25 220 PHE A N 1
ATOM 1767 C CA . PHE A 1 220 ? 16.238 7.909 -24.956 1.00 80.25 220 PHE A CA 1
ATOM 1768 C C . PHE A 1 220 ? 15.816 9.369 -24.799 1.00 80.25 220 PHE A C 1
ATOM 1770 O O . PHE A 1 220 ? 14.653 9.652 -24.520 1.00 80.25 220 PHE A O 1
ATOM 1777 N N . VAL A 1 221 ? 16.753 10.294 -24.979 1.00 81.50 221 VAL A N 1
ATOM 1778 C CA . VAL A 1 221 ? 16.544 11.729 -24.762 1.00 81.50 221 VAL A CA 1
ATOM 1779 C C . VAL A 1 221 ? 16.322 12.437 -26.114 1.00 81.50 221 VAL A C 1
ATOM 1781 O O . VAL A 1 221 ? 17.056 12.154 -27.064 1.00 81.50 221 VAL A O 1
ATOM 1784 N N . PRO A 1 222 ? 15.332 13.346 -26.250 1.00 83.62 222 PRO A N 1
ATOM 1785 C CA . PRO A 1 222 ? 15.104 14.094 -27.488 1.00 83.62 222 PRO A CA 1
ATOM 1786 C C . PRO A 1 222 ? 16.316 14.936 -27.913 1.00 83.62 222 PRO A C 1
ATOM 1788 O O . PRO A 1 222 ? 16.983 15.558 -27.078 1.00 83.62 222 PRO A O 1
ATOM 1791 N N . LYS A 1 223 ? 16.579 15.019 -29.223 1.00 79.88 223 LYS A N 1
ATOM 1792 C CA . LYS A 1 223 ? 17.699 15.807 -29.763 1.00 79.88 223 LYS A CA 1
ATOM 1793 C C . LYS A 1 223 ? 17.501 17.297 -29.468 1.00 79.88 223 LYS A C 1
ATOM 1795 O O . LYS A 1 223 ? 16.448 17.852 -29.765 1.00 79.88 223 LYS A O 1
ATOM 1800 N N . GLY A 1 224 ? 18.537 17.947 -28.934 1.00 74.56 224 GLY A N 1
ATOM 1801 C CA . GLY A 1 224 ? 18.532 19.384 -28.623 1.00 74.56 224 GLY A CA 1
ATOM 1802 C C . GLY A 1 224 ? 18.106 19.744 -27.196 1.00 74.56 224 GLY A C 1
ATOM 1803 O O . GLY A 1 224 ? 18.127 20.927 -26.856 1.00 74.56 224 GLY A O 1
ATOM 1804 N N . SER A 1 225 ? 17.791 18.751 -26.358 1.00 75.62 225 SER A N 1
ATOM 1805 C CA . SER A 1 225 ? 17.331 18.939 -24.973 1.00 75.62 225 SER A CA 1
ATOM 1806 C C . SER A 1 225 ? 18.461 19.053 -23.931 1.00 75.62 225 SER A C 1
ATOM 1808 O O . SER A 1 225 ? 18.218 19.439 -22.784 1.00 75.62 225 SER A O 1
ATOM 1810 N N . GLU A 1 226 ? 19.707 18.782 -24.325 1.00 73.88 226 GLU A N 1
ATOM 1811 C CA . GLU A 1 226 ? 20.903 18.954 -23.493 1.00 73.88 226 GLU A CA 1
ATOM 1812 C C . GLU A 1 226 ? 21.294 20.441 -23.380 1.00 73.88 226 GLU A C 1
ATOM 1814 O O . GLU A 1 226 ? 21.054 21.243 -24.286 1.00 73.88 226 GLU A O 1
ATOM 1819 N N . ASN A 1 227 ? 21.877 20.842 -22.245 1.00 60.62 227 ASN A N 1
ATOM 1820 C CA . ASN A 1 227 ? 22.301 22.233 -22.010 1.00 60.62 227 ASN A CA 1
ATOM 1821 C C . ASN A 1 227 ? 23.749 22.521 -22.458 1.00 60.62 227 ASN A C 1
ATOM 1823 O O . ASN A 1 227 ? 24.168 23.676 -22.421 1.00 60.62 227 ASN A O 1
ATOM 1827 N N . VAL A 1 228 ? 24.504 21.508 -22.894 1.00 43.56 228 VAL A N 1
ATOM 1828 C CA . VAL A 1 228 ? 25.871 21.620 -23.426 1.00 43.56 228 VAL A CA 1
ATOM 1829 C C . VAL A 1 228 ? 26.081 20.474 -24.419 1.00 43.56 228 VAL A C 1
ATOM 1831 O O . VAL A 1 228 ? 25.686 19.356 -24.115 1.00 43.56 228 VAL A O 1
ATOM 1834 N N . LEU A 1 229 ? 26.719 20.743 -25.567 1.00 40.00 229 LEU A N 1
ATOM 1835 C CA . LEU A 1 229 ? 27.369 19.721 -26.399 1.00 40.00 229 LEU A CA 1
ATOM 1836 C C . LEU A 1 229 ? 28.446 19.044 -25.545 1.00 40.00 229 LEU A C 1
ATOM 1838 O O . LEU A 1 229 ? 29.587 19.503 -25.503 1.00 40.00 229 LEU A O 1
ATOM 1842 N N . VAL A 1 230 ? 28.081 18.007 -24.798 1.00 34.25 230 VAL A N 1
ATOM 1843 C CA . VAL A 1 230 ? 29.078 17.119 -24.215 1.00 34.25 230 VAL A CA 1
ATOM 1844 C C . VAL A 1 230 ? 29.449 16.173 -25.342 1.00 34.25 230 VAL A C 1
ATOM 1846 O O . VAL A 1 230 ? 28.796 15.162 -25.569 1.00 34.25 230 VAL A O 1
ATOM 1849 N N . GLU A 1 231 ? 30.461 16.562 -26.112 1.00 33.78 231 GLU A N 1
ATOM 1850 C CA . GLU A 1 231 ? 31.183 15.630 -26.964 1.00 33.78 231 GLU A CA 1
ATOM 1851 C C . GLU A 1 231 ? 31.697 14.534 -26.024 1.00 33.78 231 GLU A C 1
ATOM 1853 O O . GLU A 1 231 ? 32.582 14.759 -25.195 1.00 33.78 231 GLU A O 1
ATOM 1858 N N . SER A 1 232 ? 31.022 13.387 -26.038 1.00 33.19 232 SER A N 1
ATOM 1859 C CA . SER A 1 232 ? 31.392 12.226 -25.250 1.00 33.19 232 SER A CA 1
ATOM 1860 C C . SER A 1 232 ? 32.787 11.798 -25.691 1.00 33.19 232 SER A C 1
ATOM 1862 O O . SER A 1 232 ? 32.949 11.135 -26.709 1.00 33.19 232 SER A O 1
ATOM 1864 N N . THR A 1 233 ? 33.805 12.168 -24.920 1.00 36.22 233 THR A N 1
ATOM 1865 C CA . THR A 1 233 ? 35.199 11.725 -25.067 1.00 36.22 233 THR A CA 1
ATOM 1866 C C . THR A 1 233 ? 35.402 10.289 -24.575 1.00 36.22 233 THR A C 1
ATOM 1868 O O . THR A 1 233 ? 36.427 9.953 -23.987 1.00 36.22 233 THR A O 1
ATOM 1871 N N . LEU A 1 234 ? 34.425 9.421 -24.834 1.00 37.59 234 LEU A N 1
ATOM 1872 C CA . LEU A 1 234 ? 34.628 7.981 -24.830 1.00 37.59 234 LEU A CA 1
ATOM 1873 C C . LEU A 1 234 ? 34.884 7.581 -26.280 1.00 37.59 234 LEU A C 1
ATOM 1875 O O . LEU A 1 234 ? 33.968 7.255 -27.028 1.00 37.59 234 LEU A O 1
ATOM 1879 N N . SER A 1 235 ? 36.148 7.706 -26.680 1.00 39.69 235 SER A N 1
ATOM 1880 C CA . SER A 1 235 ? 36.698 6.979 -27.818 1.00 39.69 235 SER A CA 1
ATOM 1881 C C . SER A 1 235 ? 36.592 5.488 -27.501 1.00 39.69 235 SER A C 1
ATOM 1883 O O . SER A 1 235 ? 37.403 4.962 -26.736 1.00 39.69 235 SER A O 1
ATOM 1885 N N . ASP A 1 236 ? 35.557 4.848 -28.029 1.00 38.59 236 ASP A N 1
ATOM 1886 C CA . ASP A 1 236 ? 35.399 3.397 -28.019 1.00 38.59 236 ASP A CA 1
ATOM 1887 C C . ASP A 1 236 ? 36.077 2.862 -29.289 1.00 38.59 236 ASP A C 1
ATOM 1889 O O . ASP A 1 236 ? 35.440 2.617 -30.311 1.00 38.59 236 ASP A O 1
ATOM 1893 N N . ASP A 1 237 ? 37.411 2.814 -29.251 1.00 45.47 237 ASP A N 1
ATOM 1894 C CA . ASP A 1 237 ? 38.217 2.042 -30.198 1.00 45.47 237 ASP A CA 1
ATOM 1895 C C . ASP A 1 237 ? 38.262 0.592 -29.685 1.00 45.47 237 ASP A C 1
ATOM 1897 O O . ASP A 1 237 ? 39.248 0.166 -29.081 1.00 45.47 237 ASP A O 1
ATOM 1901 N N . GLU A 1 238 ? 37.189 -0.168 -29.899 1.00 42.22 238 GLU A N 1
ATOM 1902 C CA . GLU A 1 238 ? 37.261 -1.630 -29.920 1.00 42.22 238 GLU A CA 1
ATOM 1903 C C . GLU A 1 238 ? 36.742 -2.127 -31.276 1.00 42.22 238 GLU A C 1
ATOM 1905 O O . GLU A 1 238 ? 35.545 -2.146 -31.563 1.00 42.22 238 GLU A O 1
ATOM 1910 N N . ASP A 1 239 ? 37.705 -2.479 -32.132 1.00 46.16 239 ASP A N 1
ATOM 1911 C CA . ASP A 1 239 ? 37.518 -3.283 -33.335 1.00 46.16 239 ASP A CA 1
ATOM 1912 C C . ASP A 1 239 ? 36.842 -4.615 -32.963 1.00 46.16 239 ASP A C 1
ATOM 1914 O O . ASP A 1 239 ? 37.492 -5.509 -32.422 1.00 46.16 239 ASP A O 1
ATOM 1918 N N . ASP A 1 240 ? 35.568 -4.777 -33.313 1.00 40.66 240 ASP A N 1
ATOM 1919 C CA . ASP A 1 240 ? 34.925 -6.088 -33.428 1.00 40.66 240 ASP A CA 1
ATOM 1920 C C . ASP A 1 240 ? 34.307 -6.205 -34.831 1.00 40.66 240 ASP A C 1
ATOM 1922 O O . ASP A 1 240 ? 33.148 -5.865 -35.091 1.00 40.66 240 ASP A O 1
ATOM 1926 N N . GLU A 1 241 ? 35.132 -6.676 -35.769 1.00 44.78 241 GLU A N 1
ATOM 1927 C CA . GLU A 1 241 ? 34.658 -7.287 -37.008 1.00 44.78 241 GLU A CA 1
ATOM 1928 C C . GLU A 1 241 ? 33.874 -8.574 -36.668 1.00 44.78 241 GLU A C 1
ATOM 1930 O O . GLU A 1 241 ? 34.285 -9.370 -35.826 1.00 44.78 241 GLU A O 1
ATOM 1935 N N . ASP A 1 242 ? 32.769 -8.783 -37.390 1.00 43.38 242 ASP A N 1
ATOM 1936 C CA . ASP A 1 242 ? 31.897 -9.968 -37.424 1.00 43.38 242 ASP A CA 1
ATOM 1937 C C . ASP A 1 242 ? 30.732 -10.056 -36.417 1.00 43.38 242 ASP A C 1
ATOM 1939 O O . ASP A 1 242 ? 30.777 -10.780 -35.418 1.00 43.38 242 ASP A O 1
ATOM 1943 N N . ARG A 1 243 ? 29.579 -9.496 -36.827 1.00 39.09 243 ARG A N 1
ATOM 1944 C CA . ARG A 1 243 ? 28.272 -10.191 -36.778 1.00 39.09 243 ARG A CA 1
ATOM 1945 C C . ARG A 1 243 ? 27.229 -9.536 -37.691 1.00 39.09 243 ARG A C 1
ATOM 1947 O O . ARG A 1 243 ? 26.558 -8.580 -37.319 1.00 39.09 243 ARG A O 1
ATOM 1954 N N . ASP A 1 244 ? 27.041 -10.126 -38.867 1.00 43.84 244 ASP A N 1
ATOM 1955 C CA . ASP A 1 244 ? 25.844 -9.918 -39.686 1.00 43.84 244 ASP A CA 1
ATOM 1956 C C . ASP A 1 244 ? 24.594 -10.553 -39.035 1.00 43.84 244 ASP A C 1
ATOM 1958 O O . ASP A 1 244 ? 24.655 -11.672 -38.514 1.00 43.84 244 ASP A O 1
ATOM 1962 N N . SER A 1 245 ? 23.448 -9.868 -39.200 1.00 41.53 245 SER A N 1
ATOM 1963 C CA . SER A 1 245 ? 22.049 -10.185 -38.808 1.00 41.53 245 SER A CA 1
ATOM 1964 C C . SER A 1 245 ? 21.696 -9.869 -37.337 1.00 41.53 245 SER A C 1
ATOM 1966 O O . SER A 1 245 ? 22.341 -10.378 -36.430 1.00 41.53 245 SER A O 1
ATOM 1968 N N . VAL A 1 246 ? 20.699 -9.031 -36.991 1.00 35.50 246 VAL A N 1
ATOM 1969 C CA . VAL A 1 246 ? 19.278 -8.976 -37.409 1.00 35.50 246 VAL A CA 1
ATOM 1970 C C . VAL A 1 246 ? 18.668 -7.589 -37.048 1.00 35.50 246 VAL A C 1
ATOM 1972 O O . VAL A 1 246 ? 19.036 -7.042 -36.017 1.00 35.50 246 VAL A O 1
ATOM 1975 N N . ASP A 1 247 ? 17.731 -7.085 -37.867 1.00 36.16 247 ASP A N 1
ATOM 1976 C CA . ASP A 1 247 ? 16.781 -5.957 -37.670 1.00 36.16 247 ASP A CA 1
ATOM 1977 C C . ASP A 1 247 ? 17.305 -4.584 -37.200 1.00 36.16 247 ASP A C 1
ATOM 1979 O O . ASP A 1 247 ? 17.505 -4.306 -36.021 1.00 36.16 247 ASP A O 1
ATOM 1983 N N . SER A 1 248 ? 17.399 -3.655 -38.153 1.00 41.81 248 SER A N 1
ATOM 1984 C CA . SER A 1 248 ? 17.419 -2.217 -37.897 1.00 41.81 248 SER A CA 1
ATOM 1985 C C . SER A 1 248 ? 15.993 -1.718 -37.631 1.00 41.81 248 SER A C 1
ATOM 1987 O O . SER A 1 248 ? 15.338 -1.203 -38.540 1.00 41.81 248 SER A O 1
ATOM 1989 N N . ASP A 1 249 ? 15.510 -1.857 -36.397 1.00 42.94 249 ASP A N 1
ATOM 1990 C CA . ASP A 1 249 ? 14.417 -1.010 -35.919 1.00 42.94 249 ASP A CA 1
ATOM 1991 C C . ASP A 1 249 ? 14.953 0.431 -35.870 1.00 42.94 249 ASP A C 1
ATOM 1993 O O . ASP A 1 249 ? 15.788 0.774 -35.030 1.00 42.94 249 ASP A O 1
ATOM 1997 N N . GLU A 1 250 ? 14.538 1.272 -36.822 1.00 49.66 250 GLU A N 1
ATOM 1998 C CA . GLU A 1 250 ? 14.836 2.706 -36.823 1.00 49.66 250 GLU A CA 1
ATOM 1999 C C . GLU A 1 250 ? 14.364 3.304 -35.492 1.00 49.66 250 GLU A C 1
ATOM 2001 O O . GLU A 1 250 ? 13.165 3.466 -35.268 1.00 49.66 250 GLU A O 1
ATOM 2006 N N . THR A 1 251 ? 15.285 3.626 -34.580 1.00 56.00 251 THR A N 1
ATOM 2007 C CA . THR A 1 251 ? 14.918 4.306 -33.337 1.00 56.00 251 THR A CA 1
ATOM 2008 C C . THR A 1 251 ? 14.340 5.682 -33.689 1.00 56.00 251 THR A C 1
ATOM 2010 O O . THR A 1 251 ? 15.036 6.508 -34.291 1.00 56.00 251 THR A O 1
ATOM 2013 N N . PRO A 1 252 ? 13.060 5.958 -33.371 1.00 62.88 252 PRO A N 1
ATOM 2014 C CA . PRO A 1 252 ? 12.427 7.209 -33.760 1.00 62.88 252 PRO A CA 1
ATOM 2015 C C . PRO A 1 252 ? 13.136 8.394 -33.093 1.00 62.88 252 PRO A C 1
ATOM 2017 O O . PRO A 1 252 ? 13.254 8.474 -31.871 1.00 62.88 252 PRO A O 1
ATOM 2020 N N . ILE A 1 253 ? 13.628 9.325 -33.911 1.00 71.69 253 ILE A N 1
ATOM 2021 C CA . ILE A 1 253 ? 14.296 10.543 -33.452 1.00 71.69 253 ILE A CA 1
ATOM 2022 C C . ILE A 1 253 ? 13.226 11.581 -33.108 1.00 71.69 253 ILE A C 1
ATOM 2024 O O . ILE A 1 253 ? 12.536 12.077 -33.995 1.00 71.69 253 ILE A O 1
ATOM 2028 N N . PHE A 1 254 ? 13.131 11.960 -31.835 1.00 80.88 254 PHE A N 1
ATOM 2029 C CA . PHE A 1 254 ? 12.231 13.021 -31.373 1.00 80.88 254 PHE A CA 1
ATOM 2030 C C . PHE A 1 254 ? 13.003 14.312 -31.069 1.00 80.88 254 PHE A C 1
ATOM 2032 O O . PHE A 1 254 ? 14.131 14.264 -30.573 1.00 80.88 254 PHE A O 1
ATOM 2039 N N . ALA A 1 255 ? 12.393 15.467 -31.348 1.00 83.38 255 ALA A N 1
ATOM 2040 C CA . ALA A 1 255 ? 12.921 16.791 -31.015 1.00 83.38 255 ALA A CA 1
ATOM 2041 C C . ALA A 1 255 ? 11.762 17.759 -30.731 1.00 83.38 255 ALA A C 1
ATOM 2043 O O . ALA A 1 255 ? 10.817 17.830 -31.513 1.00 83.38 255 ALA A O 1
ATOM 2044 N N . PHE A 1 256 ? 11.842 18.519 -29.634 1.00 87.44 256 PHE A N 1
ATOM 2045 C CA . PHE A 1 256 ? 10.755 19.397 -29.181 1.00 87.44 256 PHE A CA 1
ATOM 2046 C C . PHE A 1 256 ? 11.262 20.819 -28.873 1.00 87.44 256 PHE A C 1
ATOM 2048 O O . PHE A 1 256 ? 11.243 21.243 -27.718 1.00 87.44 256 PHE A O 1
ATOM 2055 N N . PRO A 1 257 ? 11.698 21.593 -29.885 1.00 85.69 257 PRO A N 1
ATOM 2056 C CA . PRO A 1 257 ? 12.382 22.872 -29.671 1.00 85.69 257 PRO A CA 1
ATOM 2057 C C . PRO A 1 257 ? 11.533 23.911 -28.919 1.00 85.69 257 PRO A C 1
ATOM 2059 O O . PRO A 1 257 ? 12.043 24.593 -28.032 1.00 85.69 257 PRO A O 1
ATOM 2062 N N . GLU A 1 258 ? 10.231 24.003 -29.212 1.00 88.38 258 GLU A N 1
ATOM 2063 C CA . GLU A 1 258 ? 9.323 24.931 -28.517 1.00 88.38 258 GLU A CA 1
ATOM 2064 C C . GLU A 1 258 ? 9.094 24.544 -27.048 1.00 88.38 258 GLU A C 1
ATOM 2066 O O . GLU A 1 258 ? 8.966 25.409 -26.177 1.00 88.38 258 GLU A O 1
ATOM 2071 N N . LEU A 1 259 ? 9.019 23.240 -26.759 1.00 89.00 259 LEU A N 1
ATOM 2072 C CA . LEU A 1 259 ? 8.847 22.730 -25.399 1.00 89.00 259 LEU A CA 1
ATOM 2073 C C . LEU A 1 259 ? 10.139 22.914 -24.597 1.00 89.00 259 LEU A C 1
ATOM 2075 O O . LEU A 1 259 ? 10.086 23.371 -23.457 1.00 89.00 259 LEU A O 1
ATOM 2079 N N . ASP A 1 260 ? 11.290 22.655 -25.219 1.00 89.88 260 ASP A N 1
ATOM 2080 C CA . ASP A 1 260 ? 12.613 22.865 -24.634 1.00 89.88 260 ASP A CA 1
ATOM 2081 C C . ASP A 1 260 ? 12.836 24.331 -24.256 1.00 89.88 260 ASP A C 1
ATOM 2083 O O . ASP A 1 260 ? 13.340 24.615 -23.169 1.00 89.88 260 ASP A O 1
ATOM 2087 N N . GLU A 1 261 ? 12.435 25.277 -25.111 1.00 90.62 261 GLU A N 1
ATOM 2088 C CA . GLU A 1 261 ? 12.532 26.709 -24.813 1.00 90.62 261 GLU A CA 1
ATOM 2089 C C . GLU A 1 261 ? 11.660 27.096 -23.611 1.00 90.62 261 GLU A C 1
ATOM 2091 O O . GLU A 1 261 ? 12.133 27.785 -22.701 1.00 90.62 261 GLU A O 1
ATOM 2096 N N . LYS A 1 262 ? 10.423 26.585 -23.542 1.00 92.75 262 LYS A N 1
ATOM 2097 C CA . LYS A 1 262 ? 9.529 26.799 -22.393 1.00 92.75 262 LYS A CA 1
ATOM 2098 C C . LYS A 1 262 ? 10.101 26.197 -21.109 1.00 92.75 262 LYS A C 1
ATOM 2100 O O . LYS A 1 262 ? 10.125 26.878 -20.084 1.00 92.75 262 LYS A O 1
ATOM 2105 N N . ILE A 1 263 ? 10.605 24.961 -21.152 1.00 92.69 263 ILE A N 1
ATOM 2106 C CA . ILE A 1 263 ? 11.230 24.310 -19.991 1.00 92.69 263 ILE A CA 1
ATOM 2107 C C . ILE A 1 263 ? 12.453 25.115 -19.537 1.00 92.69 263 ILE A C 1
ATOM 2109 O O . ILE A 1 263 ? 12.572 25.432 -18.354 1.00 92.69 263 ILE A O 1
ATOM 2113 N N . ARG A 1 264 ? 13.336 25.516 -20.461 1.00 93.06 264 ARG A N 1
ATOM 2114 C CA . ARG A 1 264 ? 14.519 26.337 -20.147 1.00 93.06 264 ARG A CA 1
ATOM 2115 C C . ARG A 1 264 ? 14.144 27.688 -19.544 1.00 93.06 264 ARG A C 1
ATOM 2117 O O . ARG A 1 264 ? 14.802 28.121 -18.599 1.00 93.06 264 ARG A O 1
ATOM 2124 N N . ALA A 1 265 ? 13.095 28.343 -20.041 1.00 93.94 265 ALA A N 1
ATOM 2125 C CA . ALA A 1 265 ? 12.608 29.605 -19.486 1.00 93.94 265 ALA A CA 1
ATOM 2126 C C . ALA A 1 265 ? 12.158 29.443 -18.024 1.00 93.94 265 ALA A C 1
ATOM 2128 O O . ALA A 1 265 ? 12.559 30.232 -17.166 1.00 93.94 265 ALA A O 1
ATOM 2129 N N . VAL A 1 266 ? 11.411 28.378 -17.718 1.00 93.31 266 VAL A N 1
ATOM 2130 C CA . VAL A 1 266 ? 10.970 28.072 -16.348 1.00 93.31 266 VAL A CA 1
ATOM 2131 C C . VAL A 1 266 ? 12.151 27.706 -15.452 1.00 93.31 266 VAL A C 1
ATOM 2133 O O . VAL A 1 266 ? 12.254 28.198 -14.329 1.00 93.31 266 VAL A O 1
ATOM 2136 N N . VAL A 1 267 ? 13.077 26.873 -15.933 1.00 93.44 267 VAL A N 1
ATOM 2137 C CA . VAL A 1 267 ? 14.288 26.518 -15.180 1.00 93.44 267 VAL A CA 1
ATOM 2138 C C . VAL A 1 267 ? 15.118 27.764 -14.873 1.00 93.44 267 VAL A C 1
ATOM 2140 O O . VAL A 1 267 ? 15.628 27.893 -13.765 1.00 93.44 267 VAL A O 1
ATOM 2143 N N . LYS A 1 268 ? 15.207 28.724 -15.799 1.00 93.38 268 LYS A N 1
ATOM 2144 C CA . LYS A 1 268 ? 15.889 30.002 -15.563 1.00 93.38 268 LYS A CA 1
ATOM 2145 C C . LYS A 1 268 ? 15.205 30.840 -14.477 1.00 93.38 268 LYS A C 1
ATOM 2147 O O . LYS A 1 268 ? 15.896 31.490 -13.698 1.00 93.38 268 LYS A O 1
ATOM 2152 N N . GLU A 1 269 ? 13.875 30.820 -14.402 1.00 94.38 269 GLU A N 1
ATOM 2153 C CA . GLU A 1 269 ? 13.113 31.527 -13.364 1.00 94.38 269 GLU A CA 1
ATOM 2154 C C . GLU A 1 269 ? 13.232 30.849 -11.985 1.00 94.38 269 GLU A C 1
ATOM 2156 O O . GLU A 1 269 ? 13.380 31.512 -10.954 1.00 94.38 269 GLU A O 1
ATOM 2161 N N . TYR A 1 270 ? 13.160 29.518 -11.944 1.00 92.38 270 TYR A N 1
ATOM 2162 C CA . TYR A 1 270 ? 13.065 28.742 -10.702 1.00 92.38 270 TYR A CA 1
ATOM 2163 C C . TYR A 1 270 ? 14.404 28.200 -10.194 1.00 92.38 270 TYR A C 1
ATOM 2165 O O . TYR A 1 270 ? 14.502 27.823 -9.023 1.00 92.38 270 TYR A O 1
ATOM 2173 N N . GLY A 1 271 ? 15.432 28.189 -11.041 1.00 91.31 271 GLY A N 1
ATOM 2174 C CA . GLY A 1 271 ? 16.748 27.589 -10.819 1.00 91.31 271 GLY A CA 1
ATOM 2175 C C . GLY A 1 271 ? 16.754 26.072 -11.026 1.00 91.31 271 GLY A C 1
ATOM 2176 O O . GLY A 1 271 ? 17.620 25.542 -11.714 1.00 91.31 271 GLY A O 1
ATOM 2177 N N . ALA A 1 272 ? 15.787 25.369 -10.437 1.00 92.12 272 ALA A N 1
ATOM 2178 C CA . ALA A 1 272 ? 15.569 23.939 -10.633 1.00 92.12 272 ALA A CA 1
ATOM 2179 C C . ALA A 1 272 ? 14.078 23.606 -10.539 1.00 92.12 272 ALA A C 1
ATOM 2181 O O . ALA A 1 272 ? 13.324 24.281 -9.827 1.00 92.12 272 ALA A O 1
ATOM 2182 N N . VAL A 1 273 ? 13.665 22.552 -11.239 1.00 94.50 273 VAL A N 1
ATOM 2183 C CA . VAL A 1 273 ? 12.258 22.156 -11.358 1.00 94.50 273 VAL A CA 1
ATOM 2184 C C . VAL A 1 273 ? 12.048 20.679 -11.035 1.00 94.50 273 VAL A C 1
ATOM 2186 O O . VAL A 1 273 ? 12.968 19.870 -11.116 1.00 94.50 273 VAL A O 1
ATOM 2189 N N . PHE A 1 274 ? 10.820 20.351 -10.652 1.00 93.62 274 PHE A N 1
ATOM 2190 C CA . PHE A 1 274 ? 10.297 19.008 -10.467 1.00 93.62 274 PHE A CA 1
ATOM 2191 C C . PHE A 1 274 ? 9.112 18.826 -11.428 1.00 93.62 274 PHE A C 1
ATOM 2193 O O . PHE A 1 274 ? 8.124 19.559 -11.290 1.00 93.62 274 PHE A O 1
ATOM 2200 N N . PRO A 1 275 ? 9.204 17.923 -12.419 1.00 94.19 275 PRO A N 1
ATOM 2201 C CA . PRO A 1 275 ? 8.146 17.736 -13.399 1.00 94.19 275 PRO A CA 1
ATOM 2202 C C . PRO A 1 275 ? 7.025 16.842 -12.859 1.00 94.19 275 PRO A C 1
ATOM 2204 O O . PRO A 1 275 ? 7.258 15.920 -12.078 1.00 94.19 275 PRO A O 1
ATOM 2207 N N . LYS A 1 276 ? 5.803 17.116 -13.303 1.00 93.44 276 LYS A N 1
ATOM 2208 C CA . LYS A 1 276 ? 4.578 16.365 -13.022 1.00 93.44 276 LYS A CA 1
ATOM 2209 C C . LYS A 1 276 ? 3.685 16.416 -14.274 1.00 93.44 276 LYS A C 1
ATOM 2211 O O . LYS A 1 276 ? 3.771 17.388 -15.023 1.00 93.44 276 LYS A O 1
ATOM 2216 N N . LEU A 1 277 ? 2.862 15.396 -14.513 1.00 92.75 277 LEU A N 1
ATOM 2217 C CA . LEU A 1 277 ? 1.791 15.466 -15.517 1.00 92.75 277 LEU A CA 1
ATOM 2218 C C . LEU A 1 277 ? 0.475 15.956 -14.879 1.00 92.75 277 LEU A C 1
ATOM 2220 O O . LEU A 1 277 ? 0.494 16.725 -13.914 1.00 92.75 277 LEU A O 1
ATOM 2224 N N . ASN A 1 278 ? -0.671 15.530 -15.410 1.00 90.44 278 ASN A N 1
ATOM 2225 C CA . ASN A 1 278 ? -2.000 15.942 -14.969 1.00 90.44 278 ASN A CA 1
ATOM 2226 C C . ASN A 1 278 ? -2.258 15.587 -13.495 1.00 90.44 278 ASN A C 1
ATOM 2228 O O . ASN A 1 278 ? -2.755 16.430 -12.743 1.00 90.44 278 ASN A O 1
ATOM 2232 N N . PHE A 1 279 ? -1.903 14.365 -13.072 1.00 88.25 279 PHE A N 1
ATOM 2233 C CA . PHE A 1 279 ? -2.218 13.843 -11.734 1.00 88.25 279 PHE A CA 1
ATOM 2234 C C . PHE A 1 279 ? -1.008 13.252 -11.020 1.00 88.25 279 PHE A C 1
ATOM 2236 O O . PHE A 1 279 ? -0.852 13.443 -9.813 1.00 88.25 279 PHE A O 1
ATOM 2243 N N . THR A 1 280 ? -0.117 12.579 -11.741 1.00 89.31 280 THR A N 1
ATOM 2244 C CA . THR A 1 280 ? 0.979 11.799 -11.159 1.00 89.31 280 THR A CA 1
ATOM 2245 C C . THR A 1 280 ? 2.326 12.497 -11.280 1.00 89.31 280 THR A C 1
ATOM 2247 O O . THR A 1 280 ? 2.594 13.271 -12.200 1.00 89.31 280 THR A O 1
ATOM 2250 N N . SER A 1 281 ? 3.185 12.242 -10.291 1.00 89.81 281 SER A N 1
ATOM 2251 C CA . SER A 1 281 ? 4.566 12.730 -10.258 1.00 89.81 281 SER A CA 1
ATOM 2252 C C . SER A 1 281 ? 5.542 11.549 -10.322 1.00 89.81 281 SER A C 1
ATOM 2254 O O . SER A 1 281 ? 5.288 10.555 -9.638 1.00 89.81 281 SER A O 1
ATOM 2256 N N . PRO A 1 282 ? 6.688 11.669 -11.016 1.00 90.31 282 PRO A N 1
ATOM 2257 C CA . PRO A 1 282 ? 7.643 10.581 -11.235 1.00 90.31 282 PRO A CA 1
ATOM 2258 C C . PRO A 1 282 ? 8.549 10.334 -10.015 1.00 90.31 282 PRO A C 1
ATOM 2260 O O . PRO A 1 282 ? 9.771 10.458 -10.072 1.00 90.31 282 PRO A O 1
ATOM 2263 N N . LYS A 1 283 ? 7.944 10.067 -8.852 1.00 86.19 283 LYS A N 1
ATOM 2264 C CA . LYS A 1 283 ? 8.662 9.866 -7.578 1.00 86.19 283 LYS A CA 1
ATOM 2265 C C . LYS A 1 283 ? 9.412 8.530 -7.536 1.00 86.19 283 LYS A C 1
ATOM 2267 O O . LYS A 1 283 ? 10.450 8.429 -6.889 1.00 86.19 283 LYS A O 1
ATOM 2272 N N . ASP A 1 284 ? 8.879 7.529 -8.221 1.00 85.94 284 ASP A N 1
ATOM 2273 C CA . ASP A 1 284 ? 9.448 6.198 -8.435 1.00 85.94 284 ASP A CA 1
ATOM 2274 C C . ASP A 1 284 ? 10.743 6.243 -9.259 1.00 85.94 284 ASP A C 1
ATOM 2276 O O . ASP A 1 284 ? 11.700 5.543 -8.937 1.00 85.94 284 ASP A O 1
ATOM 2280 N N . ALA A 1 285 ? 10.837 7.157 -10.227 1.00 87.00 285 ALA A N 1
ATOM 2281 C CA . ALA A 1 285 ? 12.015 7.352 -11.073 1.00 87.00 285 ALA A CA 1
ATOM 2282 C C . ALA A 1 285 ? 13.168 8.121 -10.396 1.00 87.00 285 ALA A C 1
ATOM 2284 O O . ALA A 1 285 ? 14.100 8.566 -11.060 1.00 87.00 285 ALA A O 1
ATOM 2285 N N . SER A 1 286 ? 13.156 8.286 -9.067 1.00 85.00 286 SER A N 1
ATOM 2286 C CA . SER A 1 286 ? 14.191 9.054 -8.350 1.00 85.00 286 SER A CA 1
ATOM 2287 C C . SER A 1 286 ? 15.625 8.531 -8.527 1.00 85.00 286 SER A C 1
ATOM 2289 O O . SER A 1 286 ? 16.570 9.277 -8.283 1.00 85.00 286 SER A O 1
ATOM 2291 N N . TRP A 1 287 ? 15.775 7.275 -8.959 1.00 82.38 287 TRP A N 1
ATOM 2292 C CA . TRP A 1 287 ? 17.045 6.580 -9.169 1.00 82.38 287 TRP A CA 1
ATOM 2293 C C . TRP A 1 287 ? 17.788 7.013 -10.441 1.00 82.38 287 TRP A C 1
ATOM 2295 O O . TRP A 1 287 ? 18.982 6.742 -10.548 1.00 82.38 287 TRP A O 1
ATOM 2305 N N . ILE A 1 288 ? 17.110 7.661 -11.398 1.00 84.31 288 ILE A N 1
ATOM 2306 C CA . ILE A 1 288 ? 17.701 7.988 -12.705 1.00 84.31 288 ILE A CA 1
ATOM 2307 C C . ILE A 1 288 ? 18.620 9.215 -12.657 1.00 84.31 288 ILE A C 1
ATOM 2309 O O . ILE A 1 288 ? 19.579 9.317 -13.417 1.00 84.31 288 ILE A O 1
ATOM 2313 N N . LEU A 1 289 ? 18.338 10.148 -11.745 1.00 84.12 289 LEU A N 1
ATOM 2314 C CA . LEU A 1 289 ? 19.157 11.336 -11.516 1.00 84.12 289 LEU A CA 1
ATOM 2315 C C . LEU A 1 289 ? 20.171 11.079 -10.388 1.00 84.12 289 LEU A C 1
ATOM 2317 O O . LEU A 1 289 ? 19.949 10.206 -9.546 1.00 84.12 289 LEU A O 1
ATOM 2321 N N . PRO A 1 290 ? 21.279 11.845 -10.319 1.00 80.19 290 PRO A N 1
ATOM 2322 C CA . PRO A 1 290 ? 22.299 11.658 -9.293 1.00 80.19 290 PRO A CA 1
ATOM 2323 C C . PRO A 1 290 ? 21.724 11.659 -7.871 1.00 80.19 290 PRO A C 1
ATOM 2325 O O . PRO A 1 290 ? 20.935 12.532 -7.505 1.00 80.19 290 PRO A O 1
ATOM 2328 N N . ALA A 1 291 ? 22.197 10.733 -7.033 1.00 71.69 291 ALA A N 1
ATOM 2329 C CA . ALA A 1 291 ? 21.721 10.558 -5.656 1.00 71.69 291 ALA A CA 1
ATOM 2330 C C . ALA A 1 291 ? 21.904 11.802 -4.760 1.00 71.69 291 ALA A C 1
ATOM 2332 O O . ALA A 1 291 ? 21.229 11.939 -3.743 1.00 71.69 291 ALA A O 1
ATOM 2333 N N . SER A 1 292 ? 22.799 12.723 -5.131 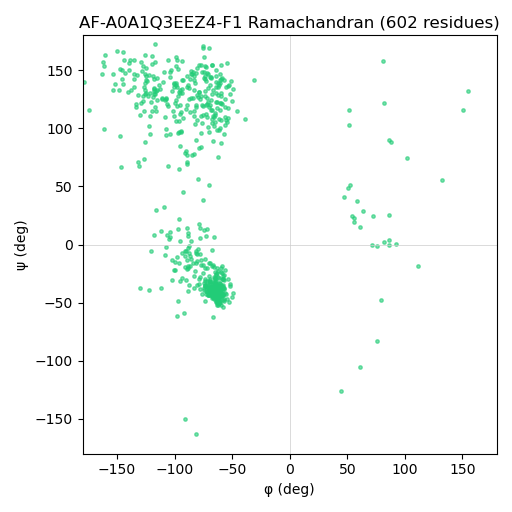1.00 74.62 292 SER A N 1
ATOM 2334 C CA . SER A 1 292 ? 22.989 14.008 -4.448 1.00 74.62 292 SER A CA 1
ATOM 2335 C C . SER A 1 292 ? 21.846 15.003 -4.690 1.00 74.62 292 SER A C 1
ATOM 2337 O O . SER A 1 292 ? 21.680 15.944 -3.913 1.00 74.62 292 SER A O 1
ATOM 2339 N N . SER A 1 293 ? 21.050 14.815 -5.745 1.00 77.88 293 SER A N 1
ATOM 2340 C CA . SER A 1 293 ? 19.921 15.675 -6.094 1.00 77.88 293 SER A CA 1
ATOM 2341 C C . SER A 1 293 ? 18.780 14.878 -6.742 1.00 77.88 293 SER A C 1
ATOM 2343 O O . SER A 1 293 ? 18.480 15.078 -7.925 1.00 77.88 293 SER A O 1
ATOM 2345 N N . PRO A 1 294 ? 18.122 13.981 -5.983 1.00 79.75 294 PRO A N 1
ATOM 2346 C CA . PRO A 1 294 ? 17.030 13.174 -6.507 1.00 79.75 294 PRO A CA 1
ATOM 2347 C C . PRO A 1 294 ? 15.885 14.081 -6.967 1.00 79.75 294 PRO A C 1
ATOM 2349 O O . PRO A 1 294 ? 15.524 15.044 -6.281 1.00 79.75 294 PRO A O 1
ATOM 2352 N N . LEU A 1 295 ? 15.311 13.768 -8.133 1.00 86.31 295 LEU A N 1
ATOM 2353 C CA . LEU A 1 295 ? 14.154 14.470 -8.710 1.00 86.31 295 LEU A CA 1
ATOM 2354 C C . LEU A 1 295 ? 14.386 15.967 -9.016 1.00 86.31 295 LEU A C 1
ATOM 2356 O O . LEU A 1 295 ? 13.429 16.720 -9.203 1.00 86.31 295 LEU A O 1
ATOM 2360 N N . LYS A 1 296 ? 15.641 16.428 -9.033 1.00 90.12 296 LYS A N 1
ATOM 2361 C CA . LYS A 1 296 ? 15.998 17.816 -9.337 1.00 90.12 296 LYS A CA 1
ATOM 2362 C C . LYS A 1 296 ? 16.384 17.943 -10.807 1.00 90.12 296 LYS A C 1
ATOM 2364 O O . LYS A 1 296 ? 17.495 17.579 -11.174 1.00 90.12 296 LYS A O 1
ATOM 2369 N N . CYS A 1 297 ? 15.514 18.530 -11.618 1.00 90.56 297 CYS A N 1
ATOM 2370 C CA . CYS A 1 297 ? 15.795 18.772 -13.030 1.00 90.56 297 CYS A CA 1
ATOM 2371 C C . CYS A 1 297 ? 16.365 20.184 -13.235 1.00 90.56 297 CYS A C 1
ATOM 2373 O O . CYS A 1 297 ? 15.799 21.171 -12.746 1.00 90.56 297 CYS A O 1
ATOM 2375 N N . THR A 1 298 ? 17.478 20.292 -13.963 1.00 90.88 298 THR A N 1
ATOM 2376 C CA . THR A 1 298 ? 18.102 21.570 -14.366 1.00 90.88 298 THR A CA 1
ATOM 2377 C C . THR A 1 298 ? 18.193 21.720 -15.884 1.00 90.88 298 THR A C 1
ATOM 2379 O O . THR A 1 298 ? 18.565 22.782 -16.386 1.00 90.88 298 THR A O 1
ATOM 2382 N N . SER A 1 299 ? 17.826 20.685 -16.632 1.00 90.19 299 SER A N 1
ATOM 2383 C CA . SER A 1 299 ? 17.754 20.691 -18.087 1.00 90.19 299 SER A CA 1
ATOM 2384 C C . SER A 1 299 ? 16.461 20.035 -18.590 1.00 90.19 299 SER A C 1
ATOM 2386 O O . SER A 1 299 ? 15.838 19.260 -17.858 1.00 90.19 299 SER A O 1
ATOM 2388 N N . PRO A 1 300 ? 16.036 20.328 -19.835 1.00 90.81 300 PRO A N 1
ATOM 2389 C CA . PRO A 1 300 ? 14.955 19.588 -20.485 1.00 90.81 300 PRO A CA 1
ATOM 2390 C C . PRO A 1 300 ? 15.238 18.082 -20.574 1.00 90.81 300 PRO A C 1
ATOM 2392 O O . PRO A 1 300 ? 14.334 17.286 -20.333 1.00 90.81 300 PRO A O 1
ATOM 2395 N N . ALA A 1 301 ? 16.495 17.689 -20.817 1.00 89.56 301 ALA A N 1
ATOM 2396 C CA . ALA A 1 301 ? 16.918 16.289 -20.809 1.00 89.56 301 ALA A CA 1
ATOM 2397 C C . ALA A 1 301 ? 16.561 15.573 -19.494 1.00 89.56 301 ALA A C 1
ATOM 2399 O O . ALA A 1 301 ? 15.952 14.504 -19.531 1.00 89.56 301 ALA A O 1
ATOM 2400 N N . ASP A 1 302 ? 16.839 16.190 -18.338 1.00 90.06 302 ASP A N 1
ATOM 2401 C CA . ASP A 1 302 ? 16.496 15.614 -17.027 1.00 90.06 302 ASP A CA 1
ATOM 2402 C C . ASP A 1 302 ? 14.984 15.421 -16.863 1.00 90.06 302 ASP A C 1
ATOM 2404 O O . ASP A 1 302 ? 14.540 14.437 -16.274 1.00 90.06 302 ASP A O 1
ATOM 2408 N N . VAL A 1 303 ? 14.185 16.374 -17.364 1.00 91.31 303 VAL A N 1
ATOM 2409 C CA . VAL A 1 303 ? 12.718 16.310 -17.306 1.00 91.31 303 VAL A CA 1
ATOM 2410 C C . VAL A 1 303 ? 12.211 15.132 -18.131 1.00 91.31 303 VAL A C 1
ATOM 2412 O O . VAL A 1 303 ? 11.426 14.327 -17.632 1.00 91.31 303 VAL A O 1
ATOM 2415 N N . TYR A 1 304 ? 12.675 15.003 -19.374 1.00 91.56 304 TYR A N 1
ATOM 2416 C CA . TYR A 1 304 ? 12.252 13.925 -20.264 1.00 91.56 304 TYR A CA 1
ATOM 2417 C C . TYR A 1 304 ? 12.689 12.553 -19.770 1.00 91.56 304 TYR A C 1
ATOM 2419 O O . TYR A 1 304 ? 11.907 11.606 -19.838 1.00 91.56 304 TYR A O 1
ATOM 2427 N N . LEU A 1 305 ? 13.909 12.457 -19.250 1.00 89.38 305 LEU A N 1
ATOM 2428 C CA . LEU A 1 305 ? 14.453 11.228 -18.696 1.00 89.38 305 LEU A CA 1
ATOM 2429 C C . LEU A 1 305 ? 13.648 10.764 -17.475 1.00 89.38 305 LEU A C 1
ATOM 2431 O O . LEU A 1 305 ? 13.295 9.588 -17.378 1.00 89.38 305 LEU A O 1
ATOM 2435 N N . LEU A 1 306 ? 13.301 11.691 -16.576 1.00 90.75 306 LEU A N 1
ATOM 2436 C CA . LEU A 1 306 ? 12.536 11.388 -15.369 1.00 90.75 306 LEU A CA 1
ATOM 2437 C C . LEU A 1 306 ? 11.088 10.986 -15.678 1.00 90.75 306 LEU A C 1
ATOM 2439 O O . LEU A 1 306 ? 10.587 10.030 -15.094 1.00 90.75 306 LEU A O 1
ATOM 2443 N N . LEU A 1 307 ? 10.427 11.684 -16.609 1.00 91.56 307 LEU A N 1
ATOM 2444 C CA . LEU A 1 307 ? 9.064 11.342 -17.028 1.00 91.56 307 LEU A CA 1
ATOM 2445 C C . LEU A 1 307 ? 9.009 9.978 -17.719 1.00 91.56 307 LEU A C 1
ATOM 2447 O O . LEU A 1 307 ? 8.101 9.200 -17.455 1.00 91.56 307 LEU A O 1
ATOM 2451 N N . LYS A 1 308 ? 9.990 9.677 -18.575 1.00 89.00 308 LYS A N 1
ATOM 2452 C CA . LYS A 1 308 ? 10.021 8.425 -19.338 1.00 89.00 308 LYS A CA 1
ATOM 2453 C C . LYS A 1 308 ? 10.371 7.202 -18.492 1.00 89.00 308 LYS A C 1
ATOM 2455 O O . LYS A 1 308 ? 9.927 6.105 -18.795 1.00 89.00 308 LYS A O 1
ATOM 2460 N N . SER A 1 309 ? 11.154 7.392 -17.433 1.00 88.69 309 SER A N 1
ATOM 2461 C CA . SER A 1 309 ? 11.598 6.304 -16.549 1.00 88.69 309 SER A CA 1
ATOM 2462 C C . SER A 1 309 ? 10.619 6.015 -15.400 1.00 88.69 309 SER A C 1
ATOM 2464 O O . SER A 1 309 ? 10.974 5.277 -14.482 1.00 88.69 309 SER A O 1
ATOM 2466 N N . SER A 1 310 ? 9.435 6.637 -15.400 1.00 90.06 310 SER A N 1
ATOM 2467 C CA . SER A 1 310 ? 8.434 6.518 -14.337 1.00 90.06 310 SER A CA 1
ATOM 2468 C C . SER A 1 310 ? 7.238 5.685 -14.781 1.00 90.06 310 SER A C 1
ATOM 2470 O O . SER A 1 310 ? 6.543 6.024 -15.742 1.00 90.06 310 SER A O 1
ATOM 2472 N N . ASP A 1 311 ? 6.937 4.654 -13.999 1.00 85.75 311 ASP A N 1
ATOM 2473 C CA . ASP A 1 311 ? 5.744 3.833 -14.155 1.00 85.75 311 ASP A CA 1
ATOM 2474 C C . ASP A 1 311 ? 4.489 4.636 -13.794 1.00 85.75 311 ASP A C 1
ATOM 2476 O O . ASP A 1 311 ? 3.435 4.458 -14.405 1.00 85.75 311 ASP A O 1
ATOM 2480 N N . PHE A 1 312 ? 4.581 5.573 -12.843 1.00 87.19 312 PHE A N 1
ATOM 2481 C CA . PHE A 1 312 ? 3.446 6.426 -12.479 1.00 87.19 312 PHE A CA 1
ATOM 2482 C C . PHE A 1 312 ? 2.992 7.329 -13.625 1.00 87.19 312 PHE A C 1
ATOM 2484 O O . PHE A 1 312 ? 1.791 7.469 -13.837 1.00 87.19 312 PHE A O 1
ATOM 2491 N N . ILE A 1 313 ? 3.925 7.884 -14.401 1.00 88.12 313 ILE A N 1
ATOM 2492 C CA . ILE A 1 313 ? 3.596 8.729 -15.557 1.00 88.12 313 ILE A CA 1
ATOM 2493 C C . ILE A 1 313 ? 2.851 7.930 -16.629 1.00 88.12 313 ILE A C 1
ATOM 2495 O O . ILE A 1 313 ? 1.916 8.460 -17.227 1.00 88.12 313 ILE A O 1
ATOM 2499 N N . SER A 1 314 ? 3.191 6.652 -16.831 1.00 84.12 314 SER A N 1
ATOM 2500 C CA . SER A 1 314 ? 2.501 5.795 -17.807 1.00 84.12 314 SER A CA 1
ATOM 2501 C C . SER A 1 314 ? 0.990 5.685 -17.548 1.00 84.12 314 SER A C 1
ATOM 2503 O O . SER A 1 314 ? 0.199 5.587 -18.489 1.00 84.12 314 SER A O 1
ATOM 2505 N N . HIS A 1 315 ? 0.569 5.786 -16.279 1.00 82.25 315 HIS A N 1
ATOM 2506 C CA . HIS A 1 315 ? -0.840 5.749 -15.884 1.00 82.25 315 HIS A CA 1
ATOM 2507 C C . HIS A 1 315 ? -1.624 6.975 -16.374 1.00 82.25 315 HIS A C 1
ATOM 2509 O O . HIS A 1 315 ? -2.781 6.821 -16.771 1.00 82.25 315 HIS A O 1
ATOM 2515 N N . ASP A 1 316 ? -0.987 8.150 -16.434 1.00 84.12 316 ASP A N 1
ATOM 2516 C CA . ASP A 1 316 ? -1.599 9.406 -16.894 1.00 84.12 316 ASP A CA 1
ATOM 2517 C C . ASP A 1 316 ? -1.725 9.492 -18.425 1.00 84.12 316 ASP A C 1
ATOM 2519 O O . ASP A 1 316 ? -2.505 10.305 -18.927 1.00 84.12 316 ASP A O 1
ATOM 2523 N N . LEU A 1 317 ? -0.981 8.670 -19.179 1.00 84.38 317 LEU A N 1
ATOM 2524 C CA . LEU A 1 317 ? -0.931 8.728 -20.647 1.00 84.38 317 LEU A CA 1
ATOM 2525 C C . LEU A 1 317 ? -2.189 8.184 -21.323 1.00 84.38 317 LEU A C 1
ATOM 2527 O O . LEU A 1 317 ? -2.537 8.639 -22.416 1.00 84.38 317 LEU A O 1
ATOM 2531 N N . SER A 1 318 ? -2.852 7.195 -20.718 1.00 81.62 318 SER A N 1
ATOM 2532 C CA . SER A 1 318 ? -4.002 6.529 -21.329 1.00 81.62 318 SER A CA 1
ATOM 2533 C C . SER A 1 318 ? -5.315 6.960 -20.651 1.00 81.62 318 SER A C 1
ATOM 2535 O O . SER A 1 318 ? -5.505 6.733 -19.455 1.00 81.62 318 SER A O 1
ATOM 2537 N N . PRO A 1 319 ? -6.286 7.538 -21.387 1.00 81.00 319 PRO A N 1
ATOM 2538 C CA . PRO A 1 319 ? -7.587 7.884 -20.811 1.00 81.00 319 PRO A CA 1
ATOM 2539 C C . PRO A 1 319 ? -8.317 6.670 -20.217 1.00 81.00 319 PRO A C 1
ATOM 2541 O O . PRO A 1 319 ? -9.063 6.801 -19.252 1.00 81.00 319 PRO A O 1
ATOM 2544 N N . SER A 1 320 ? -8.083 5.473 -20.764 1.00 80.12 320 SER A N 1
ATOM 2545 C CA . SER A 1 320 ? -8.630 4.221 -20.235 1.00 80.12 320 SER A CA 1
ATOM 2546 C C . SER A 1 320 ? -8.159 3.909 -18.819 1.00 80.12 320 SER A C 1
ATOM 2548 O O . SER A 1 320 ? -8.952 3.417 -18.027 1.00 80.12 320 SER A O 1
ATOM 2550 N N . THR A 1 321 ? -6.895 4.190 -18.488 1.00 82.00 321 THR A N 1
ATOM 2551 C CA . THR A 1 321 ? -6.347 3.938 -17.147 1.00 82.00 321 THR A CA 1
ATOM 2552 C C . THR A 1 321 ? -6.725 5.034 -16.161 1.00 82.00 321 THR A C 1
ATOM 2554 O O . THR A 1 321 ? -6.956 4.735 -14.988 1.00 82.00 321 THR A O 1
ATOM 2557 N N . VAL A 1 322 ? -6.815 6.285 -16.625 1.00 82.50 322 VAL A N 1
ATOM 2558 C CA . VAL A 1 322 ? -7.213 7.445 -15.810 1.00 82.50 322 VAL A CA 1
ATOM 2559 C C . VAL A 1 322 ? -8.680 7.352 -15.385 1.00 82.50 322 VAL A C 1
ATOM 2561 O O . VAL A 1 322 ? -8.987 7.541 -14.212 1.00 82.50 322 VAL A O 1
ATOM 2564 N N . PHE A 1 323 ? -9.581 7.023 -16.315 1.00 83.62 323 PHE A N 1
ATOM 2565 C CA . PHE A 1 323 ? -11.030 6.938 -16.072 1.00 83.62 323 PHE A CA 1
ATOM 2566 C C . PHE A 1 323 ? -11.516 5.512 -15.766 1.00 83.62 323 PHE A C 1
ATOM 2568 O O . PHE A 1 323 ? -12.690 5.193 -15.965 1.00 83.62 323 PHE A O 1
ATOM 2575 N N . ASP A 1 324 ? -10.613 4.645 -15.312 1.00 80.06 324 ASP A N 1
ATOM 2576 C CA . ASP A 1 324 ? -10.936 3.284 -14.894 1.00 80.06 324 ASP A CA 1
ATOM 2577 C C . ASP A 1 324 ? -11.870 3.310 -13.670 1.00 80.06 324 ASP A C 1
ATOM 2579 O O . ASP A 1 324 ? -11.551 3.919 -12.647 1.00 80.06 324 ASP A O 1
ATOM 2583 N N . GLY A 1 325 ? -13.039 2.677 -13.788 1.00 72.69 325 GLY A N 1
ATOM 2584 C CA . GLY A 1 325 ? -14.096 2.707 -12.771 1.00 72.69 325 GLY A CA 1
ATOM 2585 C C . GLY A 1 325 ? -15.073 3.889 -12.859 1.00 72.69 325 GLY A C 1
ATOM 2586 O O . GLY A 1 325 ? -15.949 3.987 -12.003 1.00 72.69 325 GLY A O 1
ATOM 2587 N N . CYS A 1 326 ? -14.963 4.763 -13.870 1.00 78.75 326 CYS A N 1
ATOM 2588 C CA . CYS A 1 326 ? -15.960 5.808 -14.129 1.00 78.75 326 CYS A CA 1
ATOM 2589 C C . CYS A 1 326 ? -17.129 5.325 -14.994 1.00 78.75 326 CYS A C 1
ATOM 2591 O O . CYS A 1 326 ? -16.948 4.523 -15.914 1.00 78.75 326 CYS A O 1
ATOM 2593 N N . ASP A 1 327 ? -18.311 5.906 -14.775 1.00 70.25 327 ASP A N 1
ATOM 2594 C CA . ASP A 1 327 ? -19.473 5.664 -15.631 1.00 70.25 327 ASP A CA 1
ATOM 2595 C C . ASP A 1 327 ? -19.203 6.084 -17.093 1.00 70.25 327 ASP A C 1
ATOM 2597 O O . ASP A 1 327 ? -18.575 7.118 -17.353 1.00 70.25 327 ASP A O 1
ATOM 2601 N N . PRO A 1 328 ? -19.689 5.319 -18.091 1.00 59.47 328 PRO A N 1
ATOM 2602 C CA . PRO A 1 328 ? -19.269 5.450 -19.490 1.00 59.47 328 PRO A CA 1
ATOM 2603 C C . PRO A 1 328 ? -19.786 6.707 -20.214 1.00 59.47 328 PRO A C 1
ATOM 2605 O O . PRO A 1 328 ? -19.572 6.850 -21.418 1.00 59.47 328 PRO A O 1
ATOM 2608 N N . VAL A 1 329 ? -20.436 7.642 -19.524 1.00 55.41 329 VAL A N 1
ATOM 2609 C CA . VAL A 1 329 ? -21.175 8.744 -20.148 1.00 55.41 329 VAL A CA 1
ATOM 2610 C C . VAL A 1 329 ? -20.393 10.053 -20.036 1.00 55.41 329 VAL A C 1
ATOM 2612 O O . VAL A 1 329 ? -20.476 10.719 -19.016 1.00 55.41 329 VAL A O 1
ATOM 2615 N N . GLN A 1 330 ? -19.636 10.390 -21.090 1.00 58.88 330 GLN A N 1
ATOM 2616 C CA . GLN A 1 330 ? -19.292 11.742 -21.597 1.00 58.88 330 GLN A CA 1
ATOM 2617 C C . GLN A 1 330 ? -17.971 11.697 -22.377 1.00 58.88 330 GLN A C 1
ATOM 2619 O O . GLN A 1 330 ? -16.987 11.104 -21.931 1.00 58.88 330 GLN A O 1
ATOM 2624 N N . SER A 1 331 ? -17.971 12.304 -23.566 1.00 55.56 331 SER A N 1
ATOM 2625 C CA . SER A 1 331 ? -16.792 12.517 -24.407 1.00 55.56 331 SER A CA 1
ATOM 2626 C C . SER A 1 331 ? -16.137 13.850 -24.040 1.00 55.56 331 SER A C 1
ATOM 2628 O O . SER A 1 331 ? -16.219 14.812 -24.803 1.00 55.56 331 SER A O 1
ATOM 2630 N N . ASP A 1 332 ? -15.536 13.925 -22.857 1.00 63.28 332 ASP A N 1
ATOM 2631 C CA . ASP A 1 332 ? -14.726 15.084 -22.483 1.00 63.28 332 ASP A CA 1
ATOM 2632 C C . ASP A 1 332 ? -13.315 14.924 -23.065 1.00 63.28 332 ASP A C 1
ATOM 2634 O O . ASP A 1 332 ? -12.711 13.851 -22.985 1.00 63.28 332 ASP A O 1
ATOM 2638 N N . SER A 1 333 ? -12.790 15.979 -23.693 1.00 71.88 333 SER A N 1
ATOM 2639 C CA . SER A 1 333 ? -11.434 15.989 -24.247 1.00 71.88 333 SER A CA 1
ATOM 2640 C C . SER A 1 333 ? -10.401 15.992 -23.117 1.00 71.88 333 SER A C 1
ATOM 2642 O O . SER A 1 333 ? -10.354 16.932 -22.321 1.00 71.88 333 SER A O 1
ATOM 2644 N N . TYR A 1 334 ? -9.568 14.952 -23.053 1.00 81.81 334 TYR A N 1
ATOM 2645 C CA . TYR A 1 334 ? -8.459 14.840 -22.107 1.00 81.81 334 TYR A CA 1
ATOM 2646 C C . TYR A 1 334 ? -7.150 15.229 -22.798 1.00 81.81 334 TYR A C 1
ATOM 2648 O O . TYR A 1 334 ? -6.625 14.463 -23.605 1.00 81.81 334 TYR A O 1
ATOM 2656 N N . ASP A 1 335 ? -6.632 16.411 -22.463 1.00 85.75 335 ASP A N 1
ATOM 2657 C CA . ASP A 1 335 ? -5.326 16.871 -22.933 1.00 85.75 335 ASP A CA 1
ATOM 2658 C C . ASP A 1 335 ? -4.278 16.674 -21.838 1.00 85.75 335 ASP A C 1
ATOM 2660 O O . ASP A 1 335 ? -4.523 16.989 -20.668 1.00 85.75 335 ASP A O 1
ATOM 2664 N N . LEU A 1 336 ? -3.088 16.214 -22.221 1.00 88.19 336 LEU A N 1
ATOM 2665 C CA . LEU A 1 336 ? -1.958 16.165 -21.301 1.00 88.19 336 LEU A CA 1
ATOM 2666 C C . LEU A 1 336 ? -1.380 17.559 -21.047 1.00 88.19 336 LEU A C 1
ATOM 2668 O O . LEU A 1 336 ? -1.262 18.390 -21.955 1.00 88.19 336 LEU A O 1
ATOM 2672 N N . GLU A 1 337 ? -0.956 17.778 -19.808 1.00 92.25 337 GLU A N 1
ATOM 2673 C CA . GLU A 1 337 ? -0.255 18.978 -19.368 1.00 92.25 337 GLU A CA 1
ATOM 2674 C C . GLU A 1 337 ? 1.072 18.620 -18.704 1.00 92.25 337 GLU A C 1
ATOM 2676 O O . GLU A 1 337 ? 1.174 17.637 -17.973 1.00 92.25 337 GLU A O 1
ATOM 2681 N N . LEU A 1 338 ? 2.101 19.429 -18.962 1.00 94.06 338 LEU A N 1
ATOM 2682 C CA . LEU A 1 338 ? 3.383 19.326 -18.275 1.00 94.06 338 LEU A CA 1
ATOM 2683 C C . LEU A 1 338 ? 3.443 20.414 -17.213 1.00 94.06 338 LEU A C 1
ATOM 2685 O O . LEU A 1 338 ? 3.480 21.606 -17.518 1.00 94.06 338 LEU A O 1
ATOM 2689 N N . VAL A 1 339 ? 3.483 19.996 -15.958 1.00 94.88 339 VAL A N 1
ATOM 2690 C CA . VAL A 1 339 ? 3.588 20.875 -14.802 1.00 94.88 339 VAL A CA 1
ATOM 2691 C C . VAL A 1 339 ? 5.034 20.892 -14.333 1.00 94.88 339 VAL A C 1
ATOM 2693 O O . VAL A 1 339 ? 5.602 19.863 -13.972 1.00 94.88 339 VAL A O 1
ATOM 2696 N N . LEU A 1 340 ? 5.637 22.075 -14.300 1.00 95.31 340 LEU A N 1
ATOM 2697 C CA . LEU A 1 340 ? 6.982 22.292 -13.783 1.00 95.31 340 LEU A CA 1
ATOM 2698 C C . LEU A 1 340 ? 6.886 23.020 -12.446 1.00 95.31 340 LEU A C 1
ATOM 2700 O O . LEU A 1 340 ? 6.717 24.239 -12.370 1.00 95.31 340 LEU A O 1
ATOM 2704 N N . ARG A 1 341 ? 6.994 22.257 -11.363 1.00 94.25 341 ARG A N 1
ATOM 2705 C CA . ARG A 1 341 ? 7.004 22.790 -10.002 1.00 94.25 341 ARG A CA 1
ATOM 2706 C C . ARG A 1 341 ? 8.402 23.264 -9.649 1.00 94.25 341 ARG A C 1
ATOM 2708 O O . ARG A 1 341 ? 9.381 22.580 -9.933 1.00 94.25 341 ARG A O 1
ATOM 2715 N N . LYS A 1 342 ? 8.528 24.402 -8.974 1.00 94.19 342 LYS A N 1
ATOM 2716 C CA . LYS A 1 342 ? 9.818 24.838 -8.436 1.00 94.19 342 LYS A CA 1
ATOM 2717 C C . LYS A 1 342 ? 10.352 23.801 -7.446 1.00 94.19 342 LYS A C 1
ATOM 2719 O O . LYS A 1 342 ? 9.654 23.420 -6.504 1.00 94.19 342 LYS A O 1
ATOM 2724 N N . TRP A 1 343 ? 11.592 23.363 -7.650 1.00 91.44 343 TRP A N 1
ATOM 2725 C CA . TRP A 1 343 ? 12.218 22.365 -6.792 1.00 91.44 343 TRP A CA 1
ATOM 2726 C C . TRP A 1 343 ? 12.604 22.975 -5.441 1.00 91.44 343 TRP A C 1
ATOM 2728 O O . TRP A 1 343 ? 13.239 24.030 -5.366 1.00 91.44 343 TRP A O 1
ATOM 2738 N N . TYR A 1 344 ? 12.238 22.280 -4.368 1.00 87.12 344 TYR A N 1
ATOM 2739 C CA . TYR A 1 344 ? 12.617 22.606 -3.000 1.00 87.12 344 TYR A CA 1
ATOM 2740 C C . TYR A 1 344 ? 13.114 21.342 -2.308 1.00 87.12 344 TYR A C 1
ATOM 2742 O O . TYR A 1 344 ? 12.582 20.258 -2.533 1.00 87.12 344 TYR A O 1
ATOM 2750 N N . SER A 1 345 ? 14.090 21.493 -1.413 1.00 84.19 345 SER A N 1
ATOM 2751 C CA . SER A 1 345 ? 14.441 20.427 -0.476 1.00 84.19 345 SER A CA 1
ATOM 2752 C C . SER A 1 345 ? 13.305 20.284 0.534 1.00 84.19 345 SER A C 1
ATOM 2754 O O . SER A 1 345 ? 13.209 21.061 1.489 1.00 84.19 345 SER A O 1
ATOM 2756 N N . VAL A 1 346 ? 12.416 19.327 0.284 1.00 84.62 346 VAL A N 1
ATOM 2757 C CA . VAL A 1 346 ? 11.297 19.006 1.169 1.00 84.62 346 VAL A CA 1
ATOM 2758 C C . VAL A 1 346 ? 11.758 17.993 2.210 1.00 84.62 346 VAL A C 1
ATOM 2760 O O . VAL A 1 346 ? 12.453 17.030 1.899 1.00 84.62 346 VAL A O 1
ATOM 2763 N N . ASP A 1 347 ? 11.382 18.243 3.458 1.00 86.69 347 ASP A N 1
ATOM 2764 C CA . ASP A 1 347 ? 11.588 17.304 4.553 1.00 86.69 347 ASP A CA 1
ATOM 2765 C C . ASP A 1 347 ? 10.356 16.406 4.641 1.00 86.69 347 ASP A C 1
ATOM 2767 O O . ASP A 1 347 ? 9.250 16.903 4.871 1.00 86.69 347 ASP A O 1
ATOM 2771 N N . ARG A 1 348 ? 10.559 15.107 4.417 1.00 88.69 348 ARG A N 1
ATOM 2772 C CA . ARG A 1 348 ? 9.486 14.111 4.302 1.00 88.69 348 ARG A CA 1
ATOM 2773 C C . ARG A 1 348 ? 8.686 13.949 5.593 1.00 88.69 348 ARG A C 1
ATOM 2775 O O . ARG A 1 348 ? 7.501 13.647 5.533 1.00 88.69 348 ARG A O 1
ATOM 2782 N N . SER A 1 349 ? 9.296 14.250 6.740 1.00 90.00 349 SER A N 1
ATOM 2783 C CA . SER A 1 349 ? 8.640 14.187 8.052 1.00 90.00 349 SER A CA 1
ATOM 2784 C C . SER A 1 349 ? 7.474 15.167 8.215 1.00 90.00 349 SER A C 1
ATOM 2786 O O . SER A 1 349 ? 6.614 14.982 9.070 1.00 90.00 349 SER A O 1
ATOM 2788 N N . ARG A 1 350 ? 7.433 16.219 7.388 1.00 91.25 350 ARG A N 1
ATOM 2789 C CA . ARG A 1 350 ? 6.439 17.301 7.444 1.00 91.25 350 ARG A CA 1
ATOM 2790 C C . ARG A 1 350 ? 5.376 17.193 6.351 1.00 91.25 350 ARG A C 1
ATOM 2792 O O . ARG A 1 350 ? 4.583 18.125 6.184 1.00 91.25 350 ARG A O 1
ATOM 2799 N N . GLU A 1 351 ? 5.383 16.099 5.591 1.00 93.25 351 GLU A N 1
ATOM 2800 C CA . GLU A 1 351 ? 4.351 15.781 4.609 1.00 93.25 351 GLU A CA 1
ATOM 2801 C C . GLU A 1 351 ? 3.209 15.009 5.274 1.00 93.25 351 GLU A C 1
ATOM 2803 O O . GLU A 1 351 ? 3.410 13.960 5.889 1.00 93.25 351 GLU A O 1
ATOM 2808 N N . LEU A 1 352 ? 1.996 15.529 5.116 1.00 94.38 352 LEU A N 1
ATOM 2809 C CA . LEU A 1 352 ? 0.781 14.969 5.688 1.00 94.38 352 LEU A CA 1
ATOM 2810 C C . LEU A 1 352 ? -0.248 14.721 4.592 1.00 94.38 352 LEU A C 1
ATOM 2812 O O . LEU A 1 352 ? -0.382 15.520 3.666 1.00 94.38 352 LEU A O 1
ATOM 2816 N N . ARG A 1 353 ? -1.020 13.650 4.740 1.00 95.62 353 ARG A N 1
ATOM 2817 C CA . ARG A 1 353 ? -2.194 13.357 3.923 1.00 95.62 353 ARG A CA 1
ATOM 2818 C C . ARG A 1 353 ? -3.454 13.497 4.764 1.00 95.62 353 ARG A C 1
ATOM 2820 O O . ARG A 1 353 ? -3.579 12.881 5.820 1.00 95.62 353 ARG A O 1
ATOM 2827 N N . CYS A 1 354 ? -4.374 14.312 4.274 1.00 94.44 354 CYS A N 1
ATOM 2828 C CA . CYS A 1 354 ? -5.627 14.670 4.919 1.00 94.44 354 CYS A CA 1
ATOM 2829 C C . CYS A 1 354 ? -6.802 14.088 4.128 1.00 94.44 354 CYS A C 1
ATOM 2831 O O . CYS A 1 354 ? -6.860 14.239 2.906 1.00 94.44 354 CYS A O 1
ATOM 2833 N N . PHE A 1 355 ? -7.751 13.466 4.819 1.00 94.12 355 PHE A N 1
ATOM 2834 C CA . PHE A 1 355 ? -8.927 12.842 4.215 1.00 94.12 355 PHE A CA 1
ATOM 2835 C C . PHE A 1 355 ? -10.159 13.700 4.477 1.00 94.12 355 PHE A C 1
ATOM 2837 O O . PHE A 1 355 ? -10.519 13.924 5.631 1.00 94.12 355 PHE A O 1
ATOM 2844 N N . VAL A 1 356 ? -10.803 14.183 3.415 1.00 91.00 356 VAL A N 1
ATOM 2845 C CA . VAL A 1 356 ? -12.011 15.009 3.493 1.00 91.00 356 VAL A CA 1
ATOM 2846 C C . VAL A 1 356 ? -13.157 14.273 2.815 1.00 91.00 356 VAL A C 1
ATOM 2848 O O . VAL A 1 356 ? -13.034 13.823 1.677 1.00 91.00 356 VAL A O 1
ATOM 2851 N N . ARG A 1 357 ? -14.293 14.161 3.496 1.00 87.75 357 ARG A N 1
ATOM 2852 C CA . ARG A 1 357 ? -15.478 13.485 2.972 1.00 87.75 357 ARG A CA 1
ATOM 2853 C C . ARG A 1 357 ? -16.727 14.274 3.308 1.00 87.75 357 ARG A C 1
ATOM 2855 O O . ARG A 1 357 ? -16.885 14.716 4.440 1.00 87.75 357 ARG A O 1
ATOM 2862 N N . ASN A 1 358 ? -17.599 14.477 2.322 1.00 84.31 358 ASN A N 1
ATOM 2863 C CA . ASN A 1 358 ? -18.806 15.303 2.448 1.00 84.31 358 ASN A CA 1
ATOM 2864 C C . ASN A 1 358 ? -18.534 16.664 3.118 1.00 84.31 358 ASN A C 1
ATOM 2866 O O . ASN A 1 358 ? -19.325 17.150 3.922 1.00 84.31 358 ASN A O 1
ATOM 2870 N N . ASN A 1 359 ? -17.405 17.283 2.757 1.00 85.81 359 ASN A N 1
ATOM 2871 C CA . ASN A 1 359 ? -16.934 18.560 3.281 1.00 85.81 359 ASN A CA 1
ATOM 2872 C C . ASN A 1 359 ? -16.615 18.553 4.792 1.00 85.81 359 ASN A C 1
ATOM 2874 O O . ASN A 1 359 ? -16.707 19.591 5.448 1.00 85.81 359 ASN A O 1
ATOM 2878 N N . VAL A 1 360 ? -16.225 17.394 5.331 1.00 85.38 360 VAL A N 1
ATOM 2879 C CA . VAL A 1 360 ? -15.739 17.198 6.704 1.00 85.38 360 VAL A CA 1
ATOM 2880 C C . VAL A 1 360 ? -14.335 16.601 6.654 1.00 85.38 360 VAL A C 1
ATOM 2882 O O . VAL A 1 360 ? -14.097 15.625 5.943 1.00 85.38 360 VAL A O 1
ATOM 2885 N N . LEU A 1 361 ? -13.393 17.190 7.391 1.00 88.88 361 LEU A N 1
ATOM 2886 C CA . LEU A 1 361 ? -12.043 16.649 7.552 1.00 88.88 361 LEU A CA 1
ATOM 2887 C C . LEU A 1 361 ? -12.082 15.484 8.553 1.00 88.88 361 LEU A C 1
ATOM 2889 O O . LEU A 1 361 ? -12.302 15.708 9.737 1.00 88.88 361 LEU A O 1
ATOM 2893 N N . LEU A 1 362 ? -11.874 14.260 8.069 1.00 87.88 362 LEU A N 1
ATOM 2894 C CA . LEU A 1 362 ? -12.011 13.027 8.852 1.00 87.88 362 LEU A CA 1
ATOM 2895 C C . LEU A 1 362 ? -10.724 12.621 9.571 1.00 87.88 362 LEU A C 1
ATOM 2897 O O . LEU A 1 362 ? -10.765 12.147 10.700 1.00 87.88 362 LEU A O 1
ATOM 2901 N N . GLY A 1 363 ? -9.579 12.770 8.903 1.00 87.81 363 GLY A N 1
ATOM 2902 C CA . GLY A 1 363 ? -8.319 12.241 9.413 1.00 87.81 363 GLY A CA 1
ATOM 2903 C C . GLY A 1 363 ? -7.096 12.872 8.769 1.00 87.81 363 GLY A C 1
ATOM 2904 O O . GLY A 1 363 ? -7.141 13.348 7.631 1.00 87.81 363 GLY A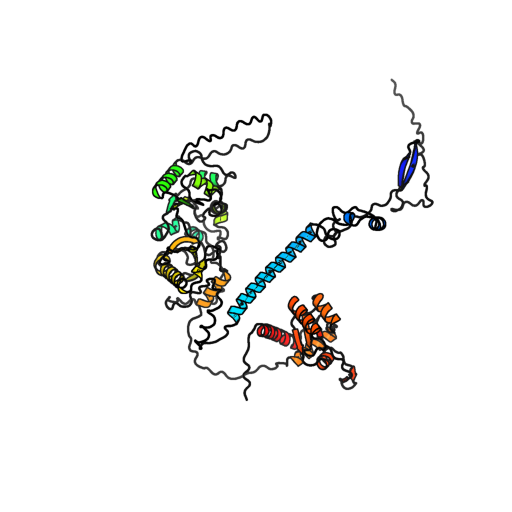 O 1
ATOM 2905 N N . ILE A 1 364 ? -5.996 12.867 9.519 1.00 92.69 364 ILE A N 1
ATOM 2906 C CA . ILE A 1 364 ? -4.682 13.368 9.111 1.00 92.69 364 ILE A CA 1
ATOM 2907 C C . ILE A 1 364 ? -3.674 12.251 9.375 1.00 92.69 364 ILE A C 1
ATOM 2909 O O . ILE A 1 364 ? -3.616 11.716 10.477 1.00 92.69 364 ILE A O 1
ATOM 2913 N N . SER A 1 365 ? -2.889 11.898 8.363 1.00 91.62 365 SER A N 1
ATOM 2914 C CA . SER A 1 365 ? -1.861 10.855 8.428 1.00 91.62 365 SER A CA 1
ATOM 2915 C C . SER A 1 365 ? -0.517 11.388 7.955 1.00 91.62 365 SER A C 1
ATOM 2917 O O . SER A 1 365 ? -0.451 12.310 7.138 1.00 91.62 365 SER A O 1
ATOM 2919 N N . GLN A 1 366 ? 0.564 10.791 8.446 1.00 92.00 366 GLN A N 1
ATOM 2920 C CA . GLN A 1 366 ? 1.900 11.029 7.915 1.00 92.00 366 GLN A CA 1
ATOM 2921 C C . GLN A 1 366 ? 2.027 10.426 6.510 1.00 92.00 366 GLN A C 1
ATOM 2923 O O . GLN A 1 366 ? 1.572 9.308 6.270 1.00 92.00 366 GLN A O 1
ATOM 2928 N N . ARG A 1 367 ? 2.654 11.156 5.573 1.00 90.50 367 ARG A N 1
ATOM 2929 C CA . ARG A 1 367 ? 2.836 10.662 4.199 1.00 90.50 367 ARG A CA 1
ATOM 2930 C C . ARG A 1 367 ? 3.974 9.654 4.062 1.00 90.50 367 ARG A C 1
ATOM 2932 O O . ARG A 1 367 ? 3.864 8.730 3.252 1.00 90.50 367 ARG A O 1
ATOM 2939 N N . ASP A 1 368 ? 5.062 9.889 4.791 1.00 89.00 368 ASP A N 1
ATOM 2940 C CA . ASP A 1 368 ? 6.243 9.027 4.820 1.00 89.00 368 ASP A CA 1
ATOM 2941 C C . ASP A 1 368 ? 6.051 7.874 5.811 1.00 89.00 368 ASP A C 1
ATOM 2943 O O . ASP A 1 368 ? 5.410 8.048 6.843 1.00 89.00 368 ASP A O 1
ATOM 2947 N N . THR A 1 369 ? 6.640 6.715 5.537 1.00 85.69 369 THR A N 1
ATOM 2948 C CA . THR A 1 369 ? 6.538 5.521 6.395 1.00 85.69 369 THR A CA 1
ATOM 2949 C C . THR A 1 369 ? 7.611 5.473 7.485 1.00 85.69 369 THR A C 1
ATOM 2951 O O . THR A 1 369 ? 7.642 4.543 8.287 1.00 85.69 369 THR A O 1
ATOM 2954 N N . ASN A 1 370 ? 8.531 6.440 7.500 1.00 88.75 370 ASN A N 1
ATOM 2955 C CA . ASN A 1 370 ? 9.601 6.517 8.490 1.00 88.75 370 ASN A CA 1
ATOM 2956 C C . ASN A 1 370 ? 9.085 6.962 9.864 1.00 88.75 370 ASN A C 1
ATOM 2958 O O . ASN A 1 370 ? 8.207 7.815 9.969 1.00 88.75 370 ASN A O 1
ATOM 2962 N N . TYR A 1 371 ? 9.683 6.425 10.926 1.00 87.25 371 TYR A N 1
ATOM 2963 C CA . TYR A 1 371 ? 9.398 6.849 12.295 1.00 87.25 371 TYR A CA 1
ATOM 2964 C C . TYR A 1 371 ? 10.130 8.152 12.633 1.00 87.25 371 TYR A C 1
ATOM 2966 O O . TYR A 1 371 ? 11.346 8.252 12.445 1.00 87.25 371 TYR A O 1
ATOM 2974 N N . TYR A 1 372 ? 9.403 9.118 13.195 1.00 88.81 372 TYR A N 1
ATOM 2975 C CA . TYR A 1 372 ? 9.953 10.384 13.666 1.00 88.81 372 TYR A CA 1
ATOM 2976 C C . TYR A 1 372 ? 9.567 10.630 15.121 1.00 88.81 372 TYR A C 1
ATOM 2978 O O . TYR A 1 372 ? 8.405 10.852 15.436 1.00 88.81 372 TYR A O 1
ATOM 2986 N N . ASP A 1 373 ? 10.561 10.647 16.004 1.00 88.44 373 ASP A N 1
ATOM 2987 C CA . ASP A 1 373 ? 10.338 10.723 17.451 1.00 88.44 373 ASP A CA 1
ATOM 2988 C C . ASP A 1 373 ? 9.635 12.020 17.890 1.00 88.44 373 ASP A C 1
ATOM 2990 O O . ASP A 1 373 ? 8.726 12.009 18.715 1.00 88.44 373 ASP A O 1
ATOM 2994 N N . PHE A 1 374 ? 9.981 13.144 17.257 1.00 86.25 374 PHE A N 1
ATOM 2995 C CA . PHE A 1 374 ? 9.397 14.455 17.559 1.00 86.25 374 PHE A CA 1
ATOM 2996 C C . PHE A 1 374 ? 7.902 14.561 17.214 1.00 86.25 374 PHE A C 1
ATOM 2998 O O . PHE A 1 374 ? 7.222 15.454 17.710 1.00 86.25 374 PHE A O 1
ATOM 3005 N N . LEU A 1 375 ? 7.383 13.673 16.358 1.00 85.62 375 LEU A N 1
ATOM 3006 C CA . LEU A 1 375 ? 5.960 13.621 16.024 1.00 85.62 375 LEU A CA 1
ATOM 3007 C C . LEU A 1 375 ? 5.127 12.947 17.123 1.00 85.62 375 LEU A C 1
ATOM 3009 O O . LEU A 1 375 ? 3.904 12.981 17.052 1.00 85.62 375 LEU A O 1
ATOM 3013 N N . ASN A 1 376 ? 5.750 12.358 18.143 1.00 85.25 376 ASN A N 1
ATOM 3014 C CA . ASN A 1 376 ? 5.037 11.719 19.251 1.00 85.25 376 ASN A CA 1
ATOM 3015 C C . ASN A 1 376 ? 4.774 12.667 20.426 1.00 85.25 376 ASN A C 1
ATOM 3017 O O . ASN A 1 376 ? 4.040 12.314 21.343 1.00 85.25 376 ASN A O 1
ATOM 3021 N N . ASP A 1 377 ? 5.375 13.856 20.400 1.00 89.12 377 ASP A N 1
ATOM 3022 C CA . ASP A 1 377 ? 5.199 14.879 21.422 1.00 89.12 377 ASP A CA 1
ATOM 3023 C C . ASP A 1 377 ? 3.770 15.472 21.376 1.00 89.12 377 ASP A C 1
ATOM 3025 O O . ASP A 1 377 ? 3.405 16.051 20.344 1.00 89.12 377 ASP A O 1
ATOM 3029 N N . PRO A 1 378 ? 2.965 15.372 22.457 1.00 87.81 378 PRO A N 1
ATOM 3030 C CA . PRO A 1 378 ? 1.555 15.787 22.472 1.00 87.81 378 PRO A CA 1
ATOM 3031 C C . PRO A 1 378 ? 1.312 17.261 22.122 1.00 87.81 378 PRO A C 1
ATOM 3033 O O . PRO A 1 378 ? 0.274 17.612 21.543 1.00 87.81 378 PRO A O 1
ATOM 3036 N N . ASP A 1 379 ? 2.271 18.134 22.434 1.00 88.88 379 ASP A N 1
ATOM 3037 C CA . ASP A 1 379 ? 2.208 19.554 22.084 1.00 88.88 379 ASP A CA 1
ATOM 3038 C C . ASP A 1 379 ? 2.396 19.749 20.571 1.00 88.88 379 ASP A C 1
ATOM 3040 O O . ASP A 1 379 ? 1.656 20.500 19.925 1.00 88.88 379 ASP A O 1
ATOM 3044 N N . THR A 1 380 ? 3.356 19.031 19.982 1.00 88.00 380 THR A N 1
ATOM 3045 C CA . THR A 1 380 ? 3.719 19.107 18.559 1.00 88.00 380 THR A CA 1
ATOM 3046 C C . THR A 1 380 ? 2.607 18.603 17.639 1.00 88.00 380 THR A C 1
ATOM 3048 O O . THR A 1 380 ? 2.047 19.375 16.865 1.00 88.00 380 THR A O 1
ATOM 3051 N N . GLN A 1 381 ? 2.235 17.335 17.745 1.00 86.19 381 GLN A N 1
ATOM 3052 C CA . GLN A 1 381 ? 0.938 17.091 18.327 1.00 86.19 381 GLN A CA 1
ATOM 3053 C C . GLN A 1 381 ? -0.294 17.921 17.918 1.00 86.19 381 GLN A C 1
ATOM 3055 O O . GLN A 1 381 ? -0.707 18.079 16.761 1.00 86.19 381 GLN A O 1
ATOM 3060 N N . SER A 1 382 ? -0.884 18.462 18.977 1.00 88.88 382 SER A N 1
ATOM 3061 C CA . SER A 1 382 ? -2.003 19.393 18.984 1.00 88.88 382 SER A CA 1
ATOM 3062 C C . SER A 1 382 ? -1.757 20.593 18.070 1.00 88.88 382 SER A C 1
ATOM 3064 O O . SER A 1 382 ? -2.673 21.075 17.403 1.00 88.88 382 SER A O 1
ATOM 3066 N N . LYS A 1 383 ? -0.510 21.072 17.983 1.00 91.12 383 LYS A N 1
ATOM 3067 C CA . LYS A 1 383 ? -0.137 22.171 17.089 1.00 91.12 383 LYS A CA 1
ATOM 3068 C C . LYS A 1 383 ? -0.333 21.801 15.617 1.00 91.12 383 LYS A C 1
ATOM 3070 O O . LYS A 1 383 ? -0.940 22.582 14.888 1.00 91.12 383 LYS A O 1
ATOM 3075 N N . ILE A 1 384 ? 0.114 20.619 15.186 1.00 91.06 384 ILE A N 1
ATOM 3076 C CA . ILE A 1 384 ? -0.073 20.126 13.815 1.00 91.06 384 ILE A CA 1
ATOM 3077 C C . ILE A 1 384 ? -1.562 20.013 13.491 1.00 91.06 384 ILE A C 1
ATOM 3079 O O . ILE A 1 384 ? -1.995 20.544 12.465 1.00 91.06 384 ILE A O 1
ATOM 3083 N N . MET A 1 385 ? -2.350 19.389 14.373 1.00 90.88 385 MET A N 1
ATOM 3084 C CA . MET A 1 385 ? -3.798 19.273 14.179 1.00 90.88 385 MET A CA 1
ATOM 3085 C C . MET A 1 385 ? -4.445 20.656 14.036 1.00 90.88 385 MET A C 1
ATOM 3087 O O . MET A 1 385 ? -5.104 20.925 13.030 1.00 90.88 385 MET A O 1
ATOM 3091 N N . ASN A 1 386 ? -4.212 21.558 14.993 1.00 91.19 386 ASN A N 1
ATOM 3092 C CA . ASN A 1 386 ? -4.793 22.899 14.989 1.00 91.19 386 ASN A CA 1
ATOM 3093 C C . ASN A 1 386 ? -4.416 23.679 13.728 1.00 91.19 386 ASN A C 1
ATOM 3095 O O . ASN A 1 386 ? -5.268 24.330 13.117 1.00 91.19 386 ASN A O 1
ATOM 3099 N N . THR A 1 387 ? -3.157 23.592 13.296 1.00 91.94 387 THR A N 1
ATOM 3100 C CA . THR A 1 387 ? -2.687 24.238 12.070 1.00 91.94 387 THR A CA 1
ATOM 3101 C C . THR A 1 387 ? -3.369 23.666 10.833 1.00 91.94 387 THR A C 1
ATOM 3103 O O . THR A 1 387 ? -3.835 24.448 10.005 1.00 91.94 387 THR A O 1
ATOM 3106 N N . VAL A 1 388 ? -3.472 22.341 10.696 1.00 93.12 388 VAL A N 1
ATOM 3107 C CA . VAL A 1 388 ? -4.112 21.701 9.533 1.00 93.12 388 VAL A CA 1
ATOM 3108 C C . VAL A 1 388 ? -5.608 22.015 9.482 1.00 93.12 388 VAL A C 1
ATOM 3110 O O . VAL A 1 388 ? -6.096 22.443 8.436 1.00 93.12 388 VAL A O 1
ATOM 3113 N N . VAL A 1 389 ? -6.322 21.889 10.603 1.00 91.50 389 VAL A N 1
ATOM 3114 C CA . VAL A 1 389 ? -7.762 22.183 10.699 1.00 91.50 389 VAL A CA 1
ATOM 3115 C C . VAL A 1 389 ? -8.040 23.649 10.366 1.00 91.50 389 VAL A C 1
ATOM 3117 O O . VAL A 1 389 ? -8.887 23.950 9.522 1.00 91.50 389 VAL A O 1
ATOM 3120 N N . THR A 1 390 ? -7.286 24.573 10.970 1.00 91.56 390 THR A N 1
ATOM 3121 C CA . THR A 1 390 ? -7.423 26.016 10.717 1.00 91.56 390 THR A CA 1
ATOM 3122 C C . THR A 1 390 ? -7.106 26.354 9.263 1.00 91.56 390 THR A C 1
ATOM 3124 O O . THR A 1 390 ? -7.809 27.148 8.635 1.00 91.56 390 THR A O 1
ATOM 3127 N N . PHE A 1 391 ? -6.057 25.747 8.702 1.00 93.38 391 PHE A N 1
ATOM 3128 C CA . PHE A 1 391 ? -5.667 25.949 7.311 1.00 93.38 391 PHE A CA 1
ATOM 3129 C C . PHE A 1 391 ? -6.745 25.450 6.345 1.00 93.38 391 PHE A C 1
ATOM 3131 O O . PHE A 1 391 ? -7.117 26.173 5.419 1.00 93.38 391 PHE A O 1
ATOM 3138 N N . TRP A 1 392 ? -7.296 24.259 6.588 1.00 93.06 392 TRP A N 1
ATOM 3139 C CA . TRP A 1 392 ? -8.364 23.692 5.775 1.00 93.06 392 TRP A CA 1
ATOM 3140 C C . TRP A 1 392 ? -9.641 24.542 5.839 1.00 93.06 392 TRP A C 1
ATOM 3142 O O . TRP A 1 392 ? -10.118 24.983 4.793 1.00 93.06 392 TRP A O 1
ATOM 3152 N N . LYS A 1 393 ? -10.131 24.867 7.044 1.00 91.25 393 LYS A N 1
ATOM 3153 C CA . LYS A 1 393 ? -11.377 25.628 7.255 1.00 91.25 393 LYS A CA 1
ATOM 3154 C C . LYS A 1 393 ? -11.308 27.046 6.685 1.00 91.25 393 LYS A C 1
ATOM 3156 O O . LYS A 1 393 ? -12.256 27.509 6.060 1.00 91.25 393 LYS A O 1
ATOM 3161 N N . ASN A 1 394 ? -10.180 27.738 6.863 1.00 91.12 394 ASN A N 1
ATOM 3162 C CA . ASN A 1 394 ? -10.073 29.150 6.483 1.00 91.12 394 ASN A CA 1
ATOM 3163 C C . ASN A 1 394 ? -9.589 29.368 5.046 1.00 91.12 394 ASN A C 1
ATOM 3165 O O . ASN A 1 394 ? -9.932 30.387 4.448 1.00 91.12 394 ASN A O 1
ATOM 3169 N N . LYS A 1 395 ? -8.761 28.467 4.497 1.00 90.56 395 LYS A N 1
ATOM 3170 C CA . LYS A 1 395 ? -8.138 28.673 3.178 1.00 90.56 395 LYS A CA 1
ATOM 3171 C C . LYS A 1 395 ? -8.641 27.724 2.096 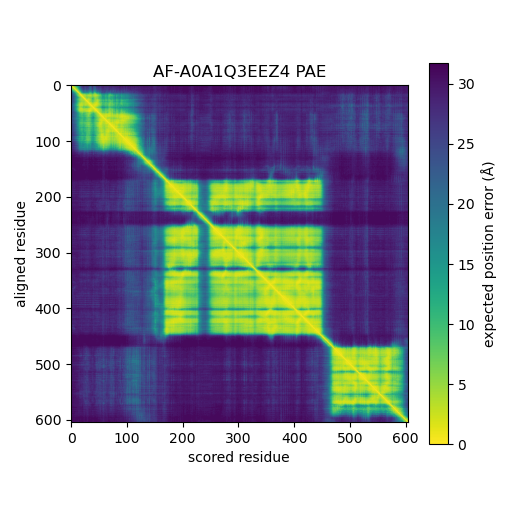1.00 90.56 395 LYS A C 1
ATOM 3173 O O . LYS A 1 395 ? -8.779 28.161 0.959 1.00 90.56 395 LYS A O 1
ATOM 3178 N N . ILE A 1 396 ? -8.908 26.459 2.425 1.00 90.44 396 ILE A N 1
ATOM 3179 C CA . ILE A 1 396 ? -9.245 25.432 1.425 1.00 90.44 396 ILE A CA 1
ATOM 3180 C C . ILE A 1 396 ? -10.752 25.344 1.216 1.00 90.44 396 ILE A C 1
ATOM 3182 O O . ILE A 1 396 ? -11.230 25.584 0.111 1.00 90.44 396 ILE A O 1
ATOM 3186 N N . GLN A 1 397 ? -11.498 25.062 2.284 1.00 88.25 397 GLN A N 1
ATOM 3187 C CA . GLN A 1 397 ? -12.946 24.868 2.263 1.00 88.25 397 GLN A CA 1
ATOM 3188 C C . GLN A 1 397 ? -13.726 25.988 1.538 1.00 88.25 397 GLN A C 1
ATOM 3190 O O . GLN A 1 397 ? -14.578 25.657 0.717 1.00 88.25 397 GLN A O 1
ATOM 3195 N N . PRO A 1 398 ? -13.460 27.296 1.753 1.00 88.12 398 PRO A N 1
ATOM 3196 C CA . PRO A 1 398 ? -14.228 28.353 1.087 1.00 88.12 398 PRO A CA 1
ATOM 3197 C C . PRO A 1 398 ? -13.894 28.525 -0.403 1.00 88.12 398 PRO A C 1
ATOM 3199 O O . PRO A 1 398 ? -14.678 29.122 -1.139 1.00 88.12 398 PRO A O 1
ATOM 3202 N N . GLN A 1 399 ? -12.727 28.057 -0.851 1.00 87.19 399 GLN A N 1
ATOM 3203 C CA . GLN A 1 399 ? -12.263 28.218 -2.234 1.00 87.19 399 GLN A CA 1
ATOM 3204 C C . GLN A 1 399 ? -12.472 26.956 -3.078 1.00 87.19 399 GLN A C 1
ATOM 3206 O O . GLN A 1 399 ? -12.535 27.052 -4.305 1.00 87.19 399 GLN A O 1
ATOM 3211 N N . TRP A 1 400 ? -12.593 25.787 -2.445 1.00 86.88 400 TRP A N 1
ATOM 3212 C CA . TRP A 1 400 ? -12.831 24.514 -3.115 1.00 86.88 400 TRP A CA 1
ATOM 3213 C C . TRP A 1 400 ? -14.268 24.442 -3.643 1.00 86.88 400 TRP A C 1
ATOM 3215 O O . TRP A 1 400 ? -15.226 24.417 -2.875 1.00 86.88 400 TRP A O 1
ATOM 3225 N N . LYS A 1 401 ? -14.419 24.436 -4.972 1.00 77.19 401 LYS A N 1
ATOM 3226 C CA . LYS A 1 401 ? -15.725 24.420 -5.663 1.00 77.19 401 LYS A CA 1
ATOM 3227 C C . LYS A 1 401 ? -16.062 23.084 -6.325 1.00 77.19 401 LYS A C 1
ATOM 3229 O O . LYS A 1 401 ? -17.113 22.978 -6.951 1.00 77.19 401 LYS A O 1
ATOM 3234 N N . ALA A 1 402 ? -15.151 22.118 -6.259 1.00 76.25 402 ALA A N 1
ATOM 3235 C CA . ALA A 1 402 ? -15.375 20.790 -6.807 1.00 76.25 402 ALA A CA 1
ATOM 3236 C C . ALA A 1 402 ? -16.188 19.933 -5.820 1.00 76.25 402 ALA A C 1
ATOM 3238 O O . ALA A 1 402 ? -16.819 20.447 -4.897 1.00 76.25 402 ALA A O 1
ATOM 3239 N N . GLU A 1 403 ? -16.172 18.620 -6.024 1.00 79.62 403 GLU A N 1
ATOM 3240 C CA . GLU A 1 403 ? -16.907 17.668 -5.198 1.00 79.62 403 GLU A CA 1
ATOM 3241 C C . GLU A 1 403 ? -16.494 17.693 -3.719 1.00 79.62 403 GLU A C 1
ATOM 3243 O O . GLU A 1 403 ? -15.366 18.038 -3.349 1.00 79.62 403 GLU A O 1
ATOM 3248 N N . ALA A 1 404 ? -17.435 17.283 -2.867 1.00 82.44 404 ALA A N 1
ATOM 3249 C CA . ALA A 1 404 ? -17.329 17.394 -1.414 1.00 82.44 404 ALA A CA 1
ATOM 3250 C C . ALA A 1 404 ? -16.352 16.390 -0.768 1.00 82.44 404 ALA A C 1
ATOM 3252 O O . ALA A 1 404 ? -16.015 16.542 0.407 1.00 82.44 404 ALA A O 1
ATOM 3253 N N . SER A 1 405 ? -15.903 15.373 -1.508 1.00 90.44 405 SER A N 1
ATOM 3254 C CA . SER A 1 405 ? -15.035 14.302 -1.004 1.00 90.44 405 SER A CA 1
ATOM 3255 C C . SER A 1 405 ? -13.726 14.263 -1.783 1.00 90.44 405 SER A C 1
ATOM 3257 O O . SER A 1 405 ? -13.733 14.121 -3.007 1.00 90.44 405 SER A O 1
ATOM 3259 N N . TYR A 1 406 ? -12.602 14.397 -1.084 1.00 93.06 406 TYR A N 1
ATOM 3260 C CA . TYR A 1 406 ? -11.267 14.453 -1.670 1.00 93.06 406 TYR A CA 1
ATOM 3261 C C . TYR A 1 406 ? -10.174 14.140 -0.643 1.00 93.06 406 TYR A C 1
ATOM 3263 O O . TYR A 1 406 ? -10.373 14.196 0.569 1.00 93.06 406 TYR A O 1
ATOM 3271 N N . VAL A 1 407 ? -8.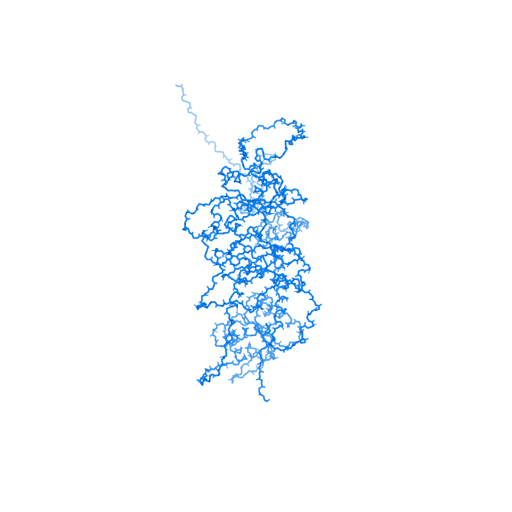984 13.835 -1.143 1.00 94.25 407 VAL A N 1
ATOM 3272 C CA . VAL A 1 407 ? -7.773 13.630 -0.351 1.00 94.25 407 VAL A CA 1
ATOM 3273 C C . VAL A 1 407 ? -6.791 14.747 -0.678 1.00 94.25 407 VAL A C 1
ATOM 3275 O O . VAL A 1 407 ? -6.623 15.127 -1.833 1.00 94.25 407 VAL A O 1
ATOM 3278 N N . LEU A 1 408 ? -6.148 15.300 0.340 1.00 94.25 408 LEU A N 1
ATOM 3279 C CA . LEU A 1 408 ? -5.274 16.460 0.220 1.00 94.25 408 LEU A CA 1
ATOM 3280 C C . LEU A 1 408 ? -3.901 16.142 0.805 1.00 94.25 408 LEU A C 1
ATOM 3282 O O . LEU A 1 408 ? -3.801 15.740 1.961 1.00 94.25 408 LEU A O 1
ATOM 3286 N N . ASP A 1 409 ? -2.851 16.421 0.042 1.00 94.75 409 ASP A N 1
ATOM 3287 C CA . ASP A 1 409 ? -1.475 16.340 0.519 1.00 94.75 409 ASP A CA 1
ATOM 3288 C C . ASP A 1 409 ? -0.980 17.743 0.906 1.00 94.75 409 ASP A C 1
ATOM 3290 O O . ASP A 1 409 ? -1.008 18.688 0.107 1.00 94.75 409 ASP A O 1
ATOM 3294 N N . LEU A 1 410 ? -0.516 17.883 2.147 1.00 95.00 410 LEU A N 1
ATOM 3295 C CA . LEU A 1 410 ? -0.026 19.123 2.739 1.00 95.00 410 LEU A CA 1
ATOM 3296 C C . LEU A 1 410 ? 1.440 18.998 3.144 1.00 95.00 410 LEU A C 1
ATOM 3298 O O . LEU A 1 410 ? 1.885 17.967 3.636 1.00 95.00 410 LEU A O 1
ATOM 3302 N N . LEU A 1 411 ? 2.176 20.096 2.996 1.00 94.75 411 LEU A N 1
ATOM 3303 C CA . LEU A 1 411 ? 3.530 20.252 3.510 1.00 94.75 411 LEU A CA 1
ATOM 3304 C C . LEU A 1 411 ? 3.547 21.355 4.562 1.00 94.75 411 LEU A C 1
ATOM 3306 O O . LEU A 1 411 ? 3.340 22.529 4.241 1.00 94.75 411 LEU A O 1
ATOM 3310 N N . LEU A 1 412 ? 3.832 21.001 5.811 1.00 93.56 412 LEU A N 1
ATOM 3311 C CA . LEU A 1 412 ? 3.944 21.982 6.889 1.00 93.56 412 LEU A CA 1
ATOM 3312 C C . LEU A 1 412 ? 5.162 22.897 6.697 1.00 93.56 412 LEU A C 1
ATOM 3314 O O . LEU A 1 412 ? 6.151 22.536 6.054 1.00 93.56 412 LEU A O 1
ATOM 3318 N N . THR A 1 413 ? 5.114 24.104 7.262 1.00 91.75 413 THR A N 1
ATOM 3319 C CA . THR A 1 413 ? 6.283 24.987 7.395 1.00 91.75 413 THR A CA 1
ATOM 3320 C C . THR A 1 413 ? 7.269 24.432 8.426 1.00 91.75 413 THR A C 1
ATOM 3322 O O . THR A 1 413 ? 6.979 23.461 9.122 1.00 91.75 413 THR A O 1
ATOM 3325 N N . ARG A 1 414 ? 8.484 24.994 8.503 1.00 87.62 414 ARG A N 1
ATOM 3326 C CA . ARG A 1 414 ? 9.486 24.557 9.496 1.00 87.62 414 ARG A CA 1
ATOM 3327 C C . ARG A 1 414 ? 9.006 24.793 10.930 1.00 87.62 414 ARG A C 1
ATOM 3329 O O . ARG A 1 414 ? 9.223 23.946 11.782 1.00 87.62 414 ARG A O 1
ATOM 3336 N N . ASP A 1 415 ? 8.278 25.885 11.149 1.00 87.06 415 ASP A N 1
ATOM 3337 C CA . ASP A 1 415 ? 7.763 26.267 12.469 1.00 87.06 415 ASP A CA 1
ATOM 3338 C C . ASP A 1 415 ? 6.415 25.606 12.809 1.00 87.06 415 ASP A C 1
ATOM 3340 O O . ASP A 1 415 ? 5.822 25.920 13.844 1.00 87.06 415 ASP A O 1
ATOM 3344 N N . LEU A 1 416 ? 5.904 24.732 11.927 1.00 88.44 416 LEU A N 1
ATOM 3345 C CA . LEU A 1 416 ? 4.599 24.063 12.028 1.00 88.44 416 LEU A CA 1
ATOM 3346 C C . LEU A 1 416 ? 3.411 25.035 12.167 1.00 88.44 416 LEU A C 1
ATOM 3348 O O . LEU A 1 416 ? 2.355 24.656 12.646 1.00 88.44 416 LEU A O 1
ATOM 3352 N N . SER A 1 417 ? 3.583 26.303 11.789 1.00 89.06 417 SER A N 1
ATOM 3353 C CA . SER A 1 417 ? 2.585 27.368 11.963 1.00 89.06 417 SER A CA 1
ATOM 3354 C C . SER A 1 417 ? 1.612 27.495 10.789 1.00 89.06 417 SER A C 1
ATOM 3356 O O . SER A 1 417 ? 0.535 28.068 10.927 1.00 89.06 417 SER A O 1
ATOM 3358 N N . SER A 1 418 ? 1.991 26.983 9.618 1.00 91.06 418 SER A N 1
ATOM 3359 C CA . SER A 1 418 ? 1.194 27.017 8.391 1.00 91.06 418 SER A CA 1
ATOM 3360 C C . SER A 1 418 ? 1.516 25.795 7.534 1.00 91.06 418 SER A C 1
ATOM 3362 O O . SER A 1 418 ? 2.524 25.121 7.745 1.00 91.06 418 SER A O 1
ATOM 3364 N N . ALA A 1 419 ? 0.689 25.541 6.525 1.00 93.69 419 ALA A N 1
ATOM 3365 C CA . ALA A 1 419 ? 0.915 24.517 5.514 1.00 93.69 419 ALA A CA 1
ATOM 3366 C C . ALA A 1 419 ? 0.996 25.127 4.106 1.00 93.69 419 ALA A C 1
ATOM 3368 O O . ALA A 1 419 ? 0.562 26.260 3.882 1.00 93.69 419 ALA A O 1
ATOM 3369 N N . HIS A 1 420 ? 1.554 24.362 3.173 1.00 94.19 420 HIS A N 1
ATOM 3370 C CA . HIS A 1 420 ? 1.451 24.570 1.734 1.00 94.19 420 HIS A CA 1
ATOM 3371 C C . HIS A 1 420 ? 0.756 23.366 1.109 1.00 94.19 420 HIS A C 1
ATOM 3373 O O . HIS A 1 420 ? 1.016 22.228 1.499 1.00 94.19 420 HIS A O 1
ATOM 3379 N N . ILE A 1 421 ? -0.085 23.611 0.110 1.00 94.75 421 ILE A N 1
ATOM 3380 C CA . ILE A 1 421 ? -0.723 22.539 -0.652 1.00 94.75 421 ILE A CA 1
ATOM 3381 C C . ILE A 1 421 ? 0.310 21.898 -1.577 1.00 94.75 421 ILE A C 1
ATOM 3383 O O . ILE A 1 421 ? 1.005 22.587 -2.334 1.00 94.75 421 ILE A O 1
ATOM 3387 N N . VAL A 1 422 ? 0.410 20.574 -1.493 1.00 92.62 422 VAL A N 1
ATOM 3388 C CA . VAL A 1 422 ? 1.269 19.754 -2.347 1.00 92.62 422 VAL A CA 1
ATOM 3389 C C . VAL A 1 422 ? 0.465 19.187 -3.501 1.00 92.62 422 VAL A C 1
ATOM 3391 O O . VAL A 1 422 ? 0.947 19.284 -4.630 1.00 92.62 422 VAL A O 1
ATOM 3394 N N . ASP A 1 423 ? -0.699 18.599 -3.212 1.00 92.94 423 ASP A N 1
ATOM 3395 C CA . ASP A 1 423 ? -1.529 17.928 -4.210 1.00 92.94 423 ASP A CA 1
ATOM 3396 C C . ASP A 1 423 ? -2.974 17.711 -3.745 1.00 92.94 423 ASP A C 1
ATOM 3398 O O . ASP A 1 423 ? -3.231 17.623 -2.542 1.00 92.94 423 ASP A O 1
ATOM 3402 N N . PHE A 1 424 ? -3.891 17.552 -4.700 1.00 93.75 424 PHE A N 1
ATOM 3403 C CA . PHE A 1 424 ? -5.258 17.082 -4.464 1.00 93.75 424 PHE A CA 1
ATOM 3404 C C . PHE A 1 424 ? -5.486 15.769 -5.213 1.00 93.75 424 PHE A C 1
ATOM 3406 O O . PHE A 1 424 ? -5.144 15.653 -6.385 1.00 93.75 424 PHE A O 1
ATOM 3413 N N . ASN A 1 425 ? -6.100 14.797 -4.546 1.00 92.94 425 ASN A N 1
ATOM 3414 C CA . ASN A 1 425 ? -6.382 13.471 -5.080 1.00 92.94 425 ASN A CA 1
ATOM 3415 C C . ASN A 1 425 ? -7.866 13.114 -4.888 1.00 92.94 425 ASN A C 1
ATOM 3417 O O . ASN A 1 425 ? -8.474 13.525 -3.892 1.00 92.94 425 ASN A O 1
ATOM 3421 N N . PRO A 1 426 ? -8.457 12.315 -5.791 1.00 92.06 426 PRO A N 1
ATOM 3422 C CA . PRO A 1 426 ? -9.811 11.810 -5.610 1.00 92.06 426 PRO A CA 1
ATOM 3423 C C . PRO A 1 426 ? -9.889 10.886 -4.387 1.00 92.06 426 PRO A C 1
ATOM 3425 O O . PRO A 1 426 ? -8.965 10.123 -4.097 1.00 92.06 426 PRO A O 1
ATOM 3428 N N . TYR A 1 427 ? -11.013 10.929 -3.677 1.00 90.81 427 TYR A N 1
ATOM 3429 C CA . TYR A 1 427 ? -11.355 9.959 -2.640 1.00 90.81 427 TYR A CA 1
ATOM 3430 C C . TYR A 1 427 ? -11.831 8.667 -3.317 1.00 90.81 427 TYR A C 1
ATOM 3432 O O . TYR A 1 427 ? -13.018 8.472 -3.571 1.00 90.81 427 TYR A O 1
ATOM 3440 N N . ALA A 1 428 ? -10.877 7.819 -3.694 1.00 87.75 428 ALA A N 1
ATOM 3441 C CA . ALA A 1 428 ? -11.093 6.645 -4.531 1.00 87.75 428 ALA A CA 1
ATOM 3442 C C . ALA A 1 428 ? -10.185 5.487 -4.084 1.00 87.75 428 ALA A C 1
ATOM 3444 O O . ALA A 1 428 ? -9.122 5.749 -3.517 1.00 87.75 428 ALA A O 1
ATOM 3445 N N . PRO A 1 429 ? -10.514 4.224 -4.423 1.00 84.50 429 PRO A N 1
ATOM 3446 C CA . PRO A 1 429 ? -9.698 3.061 -4.052 1.00 84.50 429 PRO A CA 1
ATOM 3447 C C . PRO A 1 429 ? -8.246 3.137 -4.546 1.00 84.50 429 PRO A C 1
ATOM 3449 O O . PRO A 1 429 ? -7.352 2.533 -3.964 1.00 84.50 429 PRO A O 1
ATOM 3452 N N . ARG A 1 430 ? -8.009 3.879 -5.636 1.00 84.56 430 ARG A N 1
ATOM 3453 C CA . ARG A 1 430 ? -6.681 4.097 -6.229 1.00 84.56 430 ARG A CA 1
ATOM 3454 C C . ARG A 1 430 ? -5.784 4.980 -5.356 1.00 84.56 430 ARG A C 1
ATOM 3456 O O . ARG A 1 430 ? -4.563 4.875 -5.436 1.00 84.56 430 ARG A O 1
ATOM 3463 N N . THR A 1 431 ? -6.370 5.856 -4.545 1.00 89.06 431 THR A N 1
ATOM 3464 C CA . THR A 1 431 ? -5.620 6.742 -3.658 1.00 89.06 431 THR A CA 1
ATOM 3465 C C . THR A 1 431 ? -5.224 5.988 -2.396 1.00 89.06 431 THR A C 1
ATOM 3467 O O . THR A 1 431 ? -6.079 5.545 -1.638 1.00 89.06 431 THR A O 1
ATOM 3470 N N . ASP A 1 432 ? -3.919 5.867 -2.166 1.00 88.94 432 ASP A N 1
ATOM 3471 C CA . ASP A 1 432 ? -3.357 5.168 -1.008 1.00 88.94 432 ASP A CA 1
ATOM 3472 C C . ASP A 1 432 ? -3.809 5.812 0.326 1.00 88.94 432 ASP A C 1
ATOM 3474 O O . ASP A 1 432 ? -3.565 7.014 0.524 1.00 88.94 432 ASP A O 1
ATOM 3478 N N . PRO A 1 433 ? -4.470 5.060 1.229 1.00 87.25 433 PRO A N 1
ATOM 3479 C CA . PRO A 1 433 ? -4.933 5.567 2.517 1.00 87.25 433 PRO A CA 1
ATOM 3480 C C . PRO A 1 433 ? -3.835 5.596 3.601 1.00 87.25 433 PRO A C 1
ATOM 3482 O O . PRO A 1 433 ? -4.035 6.201 4.656 1.00 87.25 433 PRO A O 1
ATOM 3485 N N . LEU A 1 434 ? -2.647 5.041 3.323 1.00 90.38 434 LEU A N 1
ATOM 3486 C CA . LEU A 1 434 ? -1.466 5.075 4.192 1.00 90.38 434 LEU A CA 1
ATOM 3487 C C . LEU A 1 434 ? -1.677 4.400 5.552 1.00 90.38 434 LEU A C 1
ATOM 3489 O O . LEU A 1 434 ? -1.650 3.179 5.644 1.00 90.38 434 LEU A O 1
ATOM 3493 N N . LEU A 1 435 ? -1.821 5.200 6.611 1.00 88.31 435 LEU A N 1
ATOM 3494 C CA . LEU A 1 435 ? -1.966 4.738 7.991 1.00 88.31 435 LEU A CA 1
ATOM 3495 C C . LEU A 1 435 ? -3.424 4.462 8.374 1.00 88.31 435 LEU A C 1
ATOM 3497 O O . LEU A 1 435 ? -3.661 3.952 9.462 1.00 88.31 435 LEU A O 1
ATOM 3501 N N . PHE A 1 436 ? -4.376 4.805 7.506 1.00 89.38 436 PHE A N 1
ATOM 3502 C CA . PHE A 1 436 ? -5.790 4.499 7.694 1.00 89.38 436 PHE A CA 1
ATOM 3503 C C . PHE A 1 436 ? -6.230 3.366 6.775 1.00 89.38 436 PHE A C 1
ATOM 3505 O O . PHE A 1 436 ? -5.651 3.139 5.710 1.00 89.38 436 PHE A O 1
ATOM 3512 N N . SER A 1 437 ? -7.332 2.723 7.142 1.00 88.69 437 SER A N 1
ATOM 3513 C CA . SER A 1 437 ? -8.172 2.002 6.190 1.00 88.69 437 SER A CA 1
ATOM 3514 C C . SER A 1 437 ? -9.356 2.872 5.746 1.00 88.69 437 SER A C 1
ATOM 3516 O O . SER A 1 437 ? -9.815 3.762 6.468 1.00 88.69 437 SER A O 1
ATOM 3518 N N . TYR A 1 438 ? -9.863 2.659 4.526 1.00 87.69 438 TYR A N 1
ATOM 3519 C CA . TYR A 1 438 ? -11.057 3.387 4.077 1.00 87.69 438 TYR A CA 1
ATOM 3520 C C . TYR A 1 438 ? -12.288 2.996 4.906 1.00 87.69 438 TYR A C 1
ATOM 3522 O O . TYR A 1 438 ? -13.193 3.815 5.070 1.00 87.69 438 TYR A O 1
ATOM 3530 N N . GLU A 1 439 ? -12.316 1.773 5.447 1.00 87.31 439 GLU A N 1
ATOM 3531 C CA . GLU A 1 439 ? -13.343 1.322 6.381 1.00 87.31 439 GLU A CA 1
ATOM 3532 C C . GLU A 1 439 ? -13.312 2.137 7.680 1.00 87.31 439 GLU A C 1
ATOM 3534 O O . GLU A 1 439 ? -14.347 2.667 8.071 1.00 87.31 439 GLU A O 1
ATOM 3539 N N . GLU A 1 440 ? -12.135 2.344 8.283 1.00 86.19 440 GLU A N 1
ATOM 3540 C CA . GLU A 1 440 ? -11.987 3.195 9.475 1.00 86.19 440 GLU A CA 1
ATOM 3541 C C . GLU A 1 440 ? -12.447 4.631 9.222 1.00 86.19 440 GLU A C 1
ATOM 3543 O O . GLU A 1 440 ? -13.148 5.215 10.046 1.00 86.19 440 GLU A O 1
ATOM 3548 N N . LEU A 1 441 ? -12.084 5.213 8.074 1.00 86.62 441 LEU A N 1
ATOM 3549 C CA . LEU A 1 441 ? -12.506 6.572 7.723 1.00 86.62 441 LEU A CA 1
ATOM 3550 C C . LEU A 1 441 ? -14.028 6.680 7.561 1.00 86.62 441 LEU A C 1
ATOM 3552 O O . LEU A 1 441 ? -14.605 7.718 7.885 1.00 86.62 441 LEU A O 1
ATOM 3556 N N . ARG A 1 442 ? -14.688 5.630 7.060 1.00 85.44 442 ARG A N 1
ATOM 3557 C CA . ARG A 1 442 ? -16.154 5.565 6.997 1.00 85.44 442 ARG A CA 1
ATOM 3558 C C . ARG A 1 442 ? -16.751 5.474 8.399 1.00 85.44 442 ARG A C 1
ATOM 3560 O O . ARG A 1 442 ? -17.705 6.193 8.675 1.00 85.44 442 ARG A O 1
ATOM 3567 N N . ASP A 1 443 ? -16.190 4.635 9.261 1.00 81.75 443 ASP A N 1
ATOM 3568 C CA . ASP A 1 443 ? -16.717 4.409 10.608 1.00 81.75 443 ASP A CA 1
ATOM 3569 C C . ASP A 1 443 ? -16.565 5.674 11.486 1.00 81.75 443 ASP A C 1
ATOM 3571 O O . ASP A 1 443 ? -17.497 6.077 12.175 1.00 81.75 443 ASP A O 1
ATOM 3575 N N . ILE A 1 444 ? -15.453 6.414 11.350 1.00 81.94 444 ILE A N 1
ATOM 3576 C CA . ILE A 1 444 ? -15.274 7.740 11.981 1.00 81.94 444 ILE A CA 1
ATOM 3577 C C . ILE A 1 444 ? -16.365 8.725 11.539 1.00 81.94 444 ILE A C 1
ATOM 3579 O O . ILE A 1 444 ? -16.824 9.557 12.320 1.00 81.94 444 ILE A O 1
ATOM 3583 N N . MET A 1 445 ? -16.777 8.653 10.274 1.00 77.75 445 MET A N 1
ATOM 3584 C CA . MET A 1 445 ? -17.811 9.528 9.740 1.00 77.75 445 MET A CA 1
ATOM 3585 C C . MET A 1 445 ? -19.212 9.160 10.246 1.00 77.75 445 MET A C 1
ATOM 3587 O O . MET A 1 445 ? -20.021 10.065 10.445 1.00 77.75 445 MET A O 1
ATOM 3591 N N . SER A 1 446 ? -19.512 7.869 10.436 1.00 73.56 446 SER A N 1
ATOM 3592 C CA . SER A 1 446 ? -20.793 7.444 11.014 1.00 73.56 446 SER A CA 1
ATOM 3593 C C . SER A 1 446 ? -20.906 7.826 12.484 1.00 73.56 446 SER A C 1
ATOM 3595 O O . SER A 1 446 ? -21.953 8.319 12.888 1.00 73.56 446 SER A O 1
ATOM 3597 N N . ASP A 1 447 ? -19.819 7.687 13.246 1.00 65.75 447 ASP A N 1
ATOM 3598 C CA . ASP A 1 447 ? -19.794 8.027 14.673 1.00 65.75 447 ASP A CA 1
ATOM 3599 C C . ASP A 1 447 ? -19.980 9.537 14.902 1.00 65.75 447 ASP A C 1
ATOM 3601 O O . ASP A 1 447 ? -20.638 9.954 15.850 1.00 65.75 447 ASP A O 1
ATOM 3605 N N . ALA A 1 448 ? -19.477 10.377 13.989 1.00 56.44 448 ALA A N 1
ATOM 3606 C CA . ALA A 1 448 ? -19.659 11.831 14.038 1.00 56.44 448 ALA A CA 1
ATOM 3607 C C . ALA A 1 448 ? -21.118 12.297 13.802 1.00 56.44 448 ALA A C 1
ATOM 3609 O O . ALA A 1 448 ? -21.395 13.497 13.862 1.00 56.44 448 ALA A O 1
ATOM 3610 N N . GLY A 1 449 ? -22.042 11.380 13.486 1.00 43.12 449 GLY A N 1
ATOM 3611 C CA . GLY A 1 449 ? -23.462 11.659 13.256 1.00 43.12 449 GLY A CA 1
ATOM 3612 C C . GLY A 1 449 ? -24.362 11.592 14.497 1.00 43.12 449 GLY A C 1
ATOM 3613 O O . GLY A 1 449 ? -25.490 12.076 14.411 1.00 43.12 449 GLY A O 1
ATOM 3614 N N . ASP A 1 450 ? -23.889 11.041 15.623 1.00 36.88 450 ASP A N 1
ATOM 3615 C CA . ASP A 1 450 ? -24.747 10.652 16.761 1.00 36.88 450 ASP A CA 1
ATOM 3616 C C . ASP A 1 450 ? -24.666 11.557 18.012 1.00 36.88 450 ASP A C 1
ATOM 3618 O O . ASP A 1 450 ? -25.304 11.267 19.024 1.00 36.88 450 ASP A O 1
ATOM 3622 N N . ASP A 1 451 ? -23.990 12.709 17.960 1.00 33.97 451 ASP A N 1
ATOM 3623 C CA . ASP A 1 451 ? -23.953 13.645 19.096 1.00 33.97 451 ASP A CA 1
ATOM 3624 C C . ASP A 1 451 ? -25.092 14.686 19.053 1.00 33.97 451 ASP A C 1
ATOM 3626 O O . ASP A 1 451 ? -24.914 15.850 18.681 1.00 33.97 451 ASP A O 1
ATOM 3630 N N . ILE A 1 452 ? -26.285 14.275 19.500 1.00 28.91 452 ILE A N 1
ATOM 3631 C CA . ILE A 1 452 ? -27.278 15.175 20.113 1.00 28.91 452 ILE A CA 1
ATOM 3632 C C . ILE A 1 452 ? -27.696 14.576 21.467 1.00 28.91 452 ILE A C 1
ATOM 3634 O O . ILE A 1 452 ? -28.209 13.457 21.497 1.00 28.91 452 ILE A O 1
ATOM 3638 N N . PRO A 1 453 ? -27.565 15.307 22.591 1.00 31.52 453 PRO A N 1
ATOM 3639 C CA . PRO A 1 453 ? -28.098 14.860 23.869 1.00 31.52 453 PRO A CA 1
ATOM 3640 C C . PRO A 1 453 ? -29.626 14.974 23.841 1.00 31.52 453 PRO A C 1
ATOM 3642 O O . PRO A 1 453 ? -30.179 16.075 23.846 1.00 31.52 453 PRO A O 1
ATOM 3645 N N . VAL A 1 454 ? -30.322 13.838 23.814 1.00 27.09 454 VAL A N 1
ATOM 3646 C CA . VAL A 1 454 ? -31.758 13.787 24.105 1.00 27.09 454 VAL A CA 1
ATOM 3647 C C . VAL A 1 454 ? -31.916 13.422 25.577 1.00 27.09 454 VAL A C 1
ATOM 3649 O O . VAL A 1 454 ? -31.588 12.316 25.999 1.00 27.09 454 VAL A O 1
ATOM 3652 N N . GLU A 1 455 ? -32.405 14.379 26.368 1.00 35.16 455 GLU A N 1
ATOM 3653 C CA . GLU A 1 455 ? -33.031 14.099 27.658 1.00 35.16 455 GLU A CA 1
ATOM 3654 C C . GLU A 1 455 ? -34.192 13.120 27.432 1.00 35.16 455 GLU A C 1
ATOM 3656 O O . GLU A 1 455 ? -35.223 13.498 26.875 1.00 35.16 455 GLU A O 1
ATOM 3661 N N . GLU A 1 456 ? -34.059 11.868 27.871 1.00 27.16 456 GLU A N 1
ATOM 3662 C CA . GLU A 1 456 ? -35.204 10.962 27.968 1.00 27.16 456 GLU A CA 1
ATOM 3663 C C . GLU A 1 456 ? -35.765 10.965 29.390 1.00 27.16 456 GLU A C 1
ATOM 3665 O O . GLU A 1 456 ? -35.310 10.288 30.313 1.00 27.16 456 GLU A O 1
ATOM 3670 N N . THR A 1 457 ? -36.806 11.780 29.532 1.00 25.17 457 THR A N 1
ATOM 3671 C CA . THR A 1 457 ? -37.860 11.667 30.533 1.00 25.17 457 THR A CA 1
ATOM 3672 C C . THR A 1 457 ? -38.428 10.251 30.594 1.00 25.17 457 THR A C 1
ATOM 3674 O O . THR A 1 457 ? -38.781 9.663 29.573 1.00 25.17 457 THR A O 1
ATOM 3677 N N . ALA A 1 458 ? -38.578 9.752 31.819 1.00 25.34 458 ALA A N 1
ATOM 3678 C CA . ALA A 1 458 ? -39.188 8.474 32.149 1.00 25.34 458 ALA A CA 1
ATOM 3679 C C . ALA A 1 458 ? -40.579 8.285 31.514 1.00 25.34 458 ALA A C 1
ATOM 3681 O O . ALA A 1 458 ? -41.477 9.107 31.708 1.00 25.34 458 ALA A O 1
ATOM 3682 N N . VAL A 1 459 ? -40.776 7.148 30.842 1.00 27.33 459 VAL A N 1
ATOM 3683 C CA . VAL A 1 459 ? -42.100 6.602 30.518 1.00 27.33 459 VAL A CA 1
ATOM 3684 C C . VAL A 1 459 ? -42.130 5.136 30.948 1.00 27.33 459 VAL A C 1
ATOM 3686 O O . VAL A 1 459 ? -41.431 4.289 30.395 1.00 27.33 459 VAL A O 1
ATOM 3689 N N . GLU A 1 460 ? -42.934 4.852 31.971 1.00 27.52 460 GLU A N 1
ATOM 3690 C CA . GLU A 1 460 ? -43.298 3.502 32.401 1.00 27.52 460 GLU A CA 1
ATOM 3691 C C . GLU A 1 460 ? -44.151 2.808 31.327 1.00 27.52 460 GLU A C 1
ATOM 3693 O O . GLU A 1 460 ? -45.152 3.362 30.870 1.00 27.52 460 GLU A O 1
ATOM 3698 N N . VAL A 1 461 ? -43.818 1.559 30.984 1.00 25.08 461 VAL A N 1
ATOM 3699 C CA . VAL A 1 461 ? -44.741 0.628 30.315 1.00 25.08 461 VAL A CA 1
ATOM 3700 C C . VAL A 1 461 ? -44.708 -0.716 31.041 1.00 25.08 461 VAL A C 1
ATOM 3702 O O . VAL A 1 461 ? -43.653 -1.279 31.326 1.00 25.08 461 VAL A O 1
ATOM 3705 N N . THR A 1 462 ? -45.901 -1.198 31.378 1.00 24.55 462 THR A N 1
ATOM 3706 C CA . THR A 1 462 ? -46.196 -2.404 32.153 1.00 24.55 462 THR A CA 1
ATOM 3707 C C . THR A 1 462 ? -46.270 -3.670 31.285 1.00 24.55 462 THR A C 1
ATOM 3709 O O . THR A 1 462 ? -46.799 -3.647 30.182 1.00 24.55 462 THR A O 1
ATOM 3712 N N . THR A 1 463 ? -45.765 -4.769 31.870 1.00 34.06 463 THR A N 1
ATOM 3713 C CA . THR A 1 463 ? -46.067 -6.211 31.677 1.00 34.06 463 THR A CA 1
ATOM 3714 C C . THR A 1 463 ? -46.057 -6.834 30.272 1.00 34.06 463 THR A C 1
ATOM 3716 O O . THR A 1 463 ? -46.977 -6.615 29.498 1.00 34.06 463 THR A O 1
ATOM 3719 N N . GLU A 1 464 ? -45.133 -7.782 30.035 1.00 25.86 464 GLU A N 1
ATOM 3720 C CA . GLU A 1 464 ? -45.411 -9.234 29.896 1.00 25.86 464 GLU A CA 1
ATOM 3721 C C . GLU A 1 464 ? -44.114 -10.048 29.662 1.00 25.86 464 GLU A C 1
ATOM 3723 O O . GLU A 1 464 ? -43.203 -9.628 28.954 1.00 25.86 464 GLU A O 1
ATOM 3728 N N . ALA A 1 465 ? -44.014 -11.222 30.297 1.00 30.09 465 ALA A N 1
ATOM 3729 C CA . ALA A 1 465 ? -42.847 -12.109 30.279 1.00 30.09 465 ALA A CA 1
ATOM 3730 C C . ALA A 1 465 ? -43.019 -13.283 29.291 1.00 30.09 465 ALA A C 1
ATOM 3732 O O . ALA A 1 465 ? -44.074 -13.922 29.314 1.00 30.09 465 ALA A O 1
ATOM 3733 N N . PRO A 1 466 ? -41.986 -13.683 28.519 1.00 32.84 466 PRO A N 1
ATOM 3734 C CA . PRO A 1 466 ? -41.950 -14.989 27.875 1.00 32.84 466 PRO A CA 1
ATOM 3735 C C . PRO A 1 466 ? -41.221 -16.035 28.740 1.00 32.84 466 PRO A C 1
ATOM 3737 O O . PRO A 1 466 ? -40.234 -15.767 29.425 1.00 32.84 466 PRO A O 1
ATOM 3740 N N . LYS A 1 467 ? -41.766 -17.253 28.709 1.00 28.11 467 LYS A N 1
ATOM 3741 C CA . LYS A 1 467 ? -41.366 -18.448 29.462 1.00 28.11 467 LYS A CA 1
ATOM 3742 C C . LYS A 1 467 ? -40.054 -19.058 28.943 1.00 28.11 467 LYS A C 1
ATOM 3744 O O . LYS A 1 467 ? -39.904 -19.225 27.741 1.00 28.11 467 LYS A O 1
ATOM 3749 N N . GLY A 1 468 ? -39.214 -19.523 29.875 1.00 38.50 468 GLY A N 1
ATOM 3750 C CA . GLY A 1 468 ? -38.319 -20.675 29.686 1.00 38.50 468 GLY A CA 1
ATOM 3751 C C . GLY A 1 468 ? -36.843 -20.382 29.396 1.00 38.50 468 GLY A C 1
ATOM 3752 O O . GLY A 1 468 ? -36.388 -20.611 28.284 1.00 38.50 468 GLY A O 1
ATOM 3753 N N . LYS A 1 469 ? -36.059 -19.969 30.401 1.00 42.62 469 LYS A N 1
ATOM 3754 C CA . LYS A 1 469 ? -34.595 -20.157 30.378 1.00 42.62 469 LYS A CA 1
ATOM 3755 C C . LYS A 1 469 ? -34.268 -21.458 31.127 1.00 42.62 469 LYS A C 1
ATOM 3757 O O . LYS A 1 469 ? -34.534 -21.533 32.323 1.00 42.62 469 LYS A O 1
ATOM 3762 N N . LEU A 1 470 ? -33.757 -22.475 30.427 1.00 58.69 470 LEU A N 1
ATOM 3763 C CA . LEU A 1 470 ? -33.150 -23.669 31.040 1.00 58.69 470 LEU A CA 1
ATOM 3764 C C . LEU A 1 470 ? -31.796 -23.291 31.660 1.00 58.69 470 LEU A C 1
ATOM 3766 O O . LEU A 1 470 ? -31.113 -22.408 31.141 1.00 58.69 470 LEU A O 1
ATOM 3770 N N . SER A 1 471 ? -31.409 -23.942 32.759 1.00 72.38 471 SER A N 1
ATOM 3771 C CA . SER A 1 471 ? -30.100 -23.714 33.385 1.00 72.38 471 SER A CA 1
ATOM 3772 C C . SER A 1 471 ? -28.957 -24.341 32.564 1.00 72.38 471 SER A C 1
ATOM 3774 O O . SER A 1 471 ? -29.162 -25.308 31.827 1.00 72.38 471 SER A O 1
ATOM 3776 N N . ILE A 1 472 ? -27.740 -23.795 32.684 1.00 72.75 472 ILE A N 1
ATOM 3777 C CA . ILE A 1 472 ? -26.548 -24.175 31.891 1.00 72.75 472 ILE A CA 1
ATOM 3778 C C . ILE A 1 472 ? -26.241 -25.677 32.002 1.00 72.75 472 ILE A C 1
ATOM 3780 O O . ILE A 1 472 ? -25.957 -26.356 31.013 1.00 72.75 472 ILE A O 1
ATOM 3784 N N . GLU A 1 473 ? -26.335 -26.218 33.217 1.00 79.06 473 GLU A N 1
ATOM 3785 C CA . GLU A 1 473 ? -26.059 -27.627 33.501 1.00 79.06 473 GLU A CA 1
ATOM 3786 C C . GLU A 1 473 ? -27.134 -28.557 32.919 1.00 79.06 473 GLU A C 1
ATOM 3788 O O . GLU A 1 473 ? -26.813 -29.623 32.390 1.00 79.06 473 GLU A O 1
ATOM 3793 N N . GLU A 1 474 ? -28.404 -28.141 32.943 1.00 80.44 474 GLU A N 1
ATOM 3794 C CA . GLU A 1 474 ? -29.513 -28.888 32.337 1.00 80.44 474 GLU A CA 1
ATOM 3795 C C . GLU A 1 474 ? -29.416 -28.888 30.807 1.00 80.44 474 GLU A C 1
ATOM 3797 O O . GLU A 1 474 ? -29.615 -29.929 30.171 1.00 80.44 474 GLU A O 1
ATOM 3802 N N . ALA A 1 475 ? -29.025 -27.755 30.215 1.00 81.81 475 ALA A N 1
ATOM 3803 C CA . ALA A 1 475 ? -28.755 -27.651 28.786 1.00 81.81 475 ALA A CA 1
ATOM 3804 C C . ALA A 1 475 ? -27.591 -28.570 28.374 1.00 81.81 475 ALA A C 1
ATOM 3806 O O . ALA A 1 475 ? -27.710 -29.326 27.406 1.00 81.81 475 ALA A O 1
ATOM 3807 N N . LEU A 1 476 ? -26.494 -28.592 29.144 1.00 83.94 476 LEU A N 1
ATOM 3808 C CA . LEU A 1 476 ? -25.352 -29.481 28.888 1.00 83.94 476 LEU A CA 1
ATOM 3809 C C . LEU A 1 476 ? -25.742 -30.947 28.999 1.00 83.94 476 LEU A C 1
ATOM 3811 O O . LEU A 1 476 ? -25.353 -31.768 28.164 1.00 83.94 476 LEU A O 1
ATOM 3815 N N . GLN A 1 477 ? -26.552 -31.280 29.999 1.00 84.38 477 GLN A N 1
ATOM 3816 C CA . GLN A 1 477 ? -27.060 -32.628 30.174 1.00 84.38 477 GLN A CA 1
ATOM 3817 C C . GLN A 1 477 ? -27.913 -33.070 28.974 1.00 84.38 477 GLN A C 1
ATOM 3819 O O . GLN A 1 477 ? -27.804 -34.222 28.544 1.00 84.38 477 GLN A O 1
ATOM 3824 N N . GLN A 1 478 ? -28.741 -32.182 28.418 1.00 84.94 478 GLN A N 1
ATOM 3825 C CA . GLN A 1 478 ? -29.550 -32.468 27.233 1.00 84.94 478 GLN A CA 1
ATOM 3826 C C . GLN A 1 478 ? -28.675 -32.685 25.990 1.00 84.94 478 GLN A C 1
ATOM 3828 O O . GLN A 1 478 ? -28.850 -33.679 25.283 1.00 84.94 478 GLN A O 1
ATOM 3833 N N . VAL A 1 479 ? -27.681 -31.821 25.769 1.00 86.00 479 VAL A N 1
ATOM 3834 C CA . VAL A 1 479 ? -26.755 -31.920 24.629 1.00 86.00 479 VAL A CA 1
ATOM 3835 C C . VAL A 1 479 ? -25.929 -33.202 24.671 1.00 86.00 479 VAL A C 1
ATOM 3837 O O . VAL A 1 479 ? -25.825 -33.904 23.665 1.00 86.00 479 VAL A O 1
ATOM 3840 N N . LEU A 1 480 ? -25.380 -33.555 25.836 1.00 87.06 480 LEU A N 1
ATOM 3841 C CA . LEU A 1 480 ? -24.583 -34.773 25.988 1.00 87.06 480 LEU A CA 1
ATOM 3842 C C . LEU A 1 480 ? -25.432 -36.040 25.821 1.00 87.06 480 LEU A C 1
ATOM 3844 O O . LEU A 1 480 ? -24.962 -37.003 25.218 1.00 87.06 480 LEU A O 1
ATOM 3848 N N . LYS A 1 481 ? -26.689 -36.042 26.289 1.00 86.00 481 LYS A N 1
ATOM 3849 C CA . LYS A 1 481 ? -27.623 -37.161 26.069 1.00 86.00 481 LYS A CA 1
ATOM 3850 C C . LYS A 1 481 ? -27.980 -37.323 24.592 1.00 86.00 481 LYS A C 1
ATOM 3852 O O . LYS A 1 481 ? -27.981 -38.450 24.105 1.00 86.00 481 LYS A O 1
ATOM 3857 N N . ASN A 1 482 ? -28.227 -36.227 23.877 1.00 86.44 482 ASN A N 1
ATOM 3858 C CA . ASN A 1 482 ? -28.521 -36.266 22.443 1.00 86.44 482 ASN A CA 1
ATOM 3859 C C . ASN A 1 482 ? -27.312 -36.785 21.650 1.00 86.44 482 ASN A C 1
ATOM 3861 O O . ASN A 1 482 ? -27.439 -37.742 20.890 1.00 86.44 482 ASN A O 1
ATOM 3865 N N . ALA A 1 483 ? -26.118 -36.245 21.904 1.00 86.69 483 ALA A N 1
ATOM 3866 C CA . ALA A 1 483 ? -24.885 -36.706 21.266 1.00 86.69 483 ALA A CA 1
ATOM 3867 C C . ALA A 1 483 ? -24.576 -38.186 21.567 1.00 86.69 483 ALA A C 1
ATOM 3869 O O . ALA A 1 483 ? -24.040 -38.896 20.715 1.00 86.69 483 ALA A O 1
ATOM 3870 N N . LEU A 1 484 ? -24.936 -38.676 22.762 1.00 86.88 484 LEU A N 1
ATOM 3871 C CA . LEU A 1 484 ? -24.773 -40.081 23.140 1.00 86.88 484 LEU A CA 1
ATOM 3872 C C . LEU A 1 484 ? -25.665 -41.017 22.310 1.00 86.88 484 LEU A C 1
ATOM 3874 O O . LEU A 1 484 ? -25.213 -42.096 21.942 1.00 86.88 484 LEU A O 1
ATOM 3878 N N . VAL A 1 485 ? -26.902 -40.614 21.996 1.00 86.69 485 VAL A N 1
ATOM 3879 C CA . VAL A 1 485 ? -27.825 -41.410 21.160 1.00 86.69 485 VAL A CA 1
ATOM 3880 C C . VAL A 1 485 ? -27.302 -41.562 19.727 1.00 86.69 485 VAL A C 1
ATOM 3882 O O 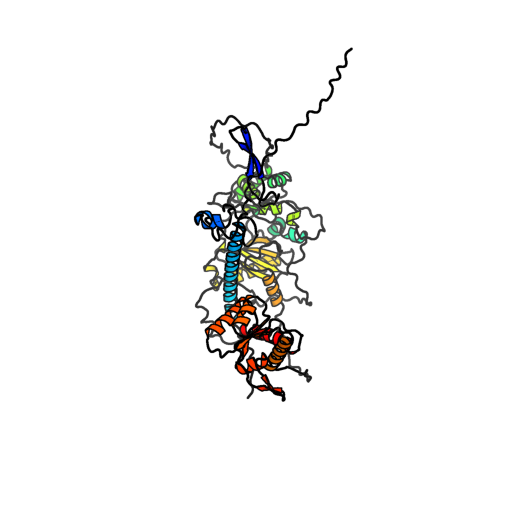. VAL A 1 485 ? -27.560 -42.579 19.088 1.00 86.69 485 VAL A O 1
ATOM 3885 N N . HIS A 1 486 ? -26.536 -40.584 19.241 1.00 82.75 486 HIS A N 1
ATOM 3886 C CA . HIS A 1 486 ? -25.975 -40.559 17.888 1.00 82.75 486 HIS A CA 1
ATOM 3887 C C . HIS A 1 486 ? -24.521 -41.055 17.798 1.00 82.75 486 HIS A C 1
ATOM 3889 O O . HIS A 1 486 ? -23.868 -40.833 16.783 1.00 82.75 486 HIS A O 1
ATOM 3895 N N . ASP A 1 487 ? -23.993 -41.707 18.842 1.00 83.25 487 ASP A N 1
ATOM 3896 C CA . ASP A 1 487 ? -22.595 -42.173 18.912 1.00 83.25 487 ASP A CA 1
ATOM 3897 C C . ASP A 1 487 ? -21.544 -41.060 18.653 1.00 83.25 487 ASP A C 1
ATOM 3899 O O . ASP A 1 487 ? -20.391 -41.318 18.294 1.00 83.25 487 ASP A O 1
ATOM 3903 N N . GLY A 1 488 ? -21.918 -39.798 18.889 1.00 85.81 488 GLY A N 1
ATOM 3904 C CA . GLY A 1 488 ? -21.129 -38.606 18.576 1.00 85.81 488 GLY A CA 1
ATOM 3905 C C . GLY A 1 488 ? -20.166 -38.163 19.680 1.00 85.81 488 GLY A C 1
ATOM 3906 O O . GLY A 1 488 ? -19.622 -37.066 19.604 1.00 85.81 488 GLY A O 1
ATOM 3907 N N . LEU A 1 489 ? -19.949 -38.962 20.728 1.00 90.44 489 LEU A N 1
ATOM 3908 C CA . LEU A 1 489 ? -19.293 -38.519 21.965 1.00 90.44 489 LEU A CA 1
ATOM 3909 C C . LEU A 1 489 ? -17.968 -39.266 22.212 1.00 90.44 489 LEU A C 1
ATOM 3911 O O . LEU A 1 489 ? -17.944 -40.485 22.378 1.00 90.44 489 LEU A O 1
ATOM 3915 N N . ALA A 1 490 ? -16.849 -38.533 22.245 1.00 90.31 490 ALA A N 1
ATOM 3916 C CA . ALA A 1 490 ? -15.531 -39.047 22.634 1.00 90.31 490 ALA A CA 1
ATOM 3917 C C . ALA A 1 490 ? -15.314 -38.917 24.142 1.00 90.31 490 ALA A C 1
ATOM 3919 O O . ALA A 1 490 ? -15.602 -37.869 24.725 1.00 90.31 490 ALA A O 1
ATOM 3920 N N . ARG A 1 491 ? -14.781 -39.973 24.773 1.00 89.00 491 ARG A N 1
ATOM 3921 C CA . ARG A 1 491 ? -14.653 -40.053 26.235 1.00 89.00 491 ARG A CA 1
ATOM 3922 C C . ARG A 1 491 ? -13.220 -40.333 26.652 1.00 89.00 491 ARG A C 1
ATOM 3924 O O . ARG A 1 491 ? -12.601 -41.303 26.219 1.00 89.00 491 ARG A O 1
ATOM 3931 N N . GLY A 1 492 ? -12.730 -39.533 27.592 1.00 84.69 492 GLY A N 1
ATOM 3932 C CA . GLY A 1 492 ? -11.416 -39.718 28.188 1.00 84.69 492 GLY A CA 1
ATOM 3933 C C . GLY A 1 492 ? -10.271 -39.165 27.340 1.00 84.69 492 GLY A C 1
ATOM 3934 O O . GLY A 1 492 ? -10.351 -39.010 26.124 1.00 84.69 492 GLY A O 1
ATOM 3935 N N . LEU A 1 493 ? -9.158 -38.894 28.018 1.00 84.81 493 LEU A N 1
ATOM 3936 C CA . LEU A 1 493 ? -8.077 -38.041 27.523 1.00 84.81 493 LEU A CA 1
ATOM 3937 C C . LEU A 1 493 ? -7.537 -38.423 26.140 1.00 84.81 493 LEU A C 1
ATOM 3939 O O . LEU A 1 493 ? -7.415 -37.570 25.268 1.00 84.81 493 LEU A O 1
ATOM 3943 N N . ARG A 1 494 ? -7.211 -39.703 25.923 1.00 83.88 494 ARG A N 1
ATOM 3944 C CA . ARG A 1 494 ? -6.594 -40.154 24.662 1.00 83.88 494 ARG A CA 1
ATOM 3945 C C . ARG A 1 494 ? -7.545 -40.040 23.478 1.00 83.88 494 ARG A C 1
ATOM 3947 O O . ARG A 1 494 ? -7.102 -39.779 22.363 1.00 83.88 494 ARG A O 1
ATOM 3954 N N . GLU A 1 495 ? -8.830 -40.288 23.707 1.00 89.12 495 GLU A N 1
ATOM 3955 C CA . GLU A 1 495 ? -9.828 -40.185 22.651 1.00 89.12 495 GLU A CA 1
ATOM 3956 C C . GLU A 1 495 ? -10.152 -38.720 22.355 1.00 89.12 495 GLU A C 1
ATOM 3958 O O . GLU A 1 495 ? -10.182 -38.339 21.185 1.00 89.12 495 GLU A O 1
ATOM 3963 N N . CYS A 1 496 ? -10.301 -37.900 23.399 1.00 90.00 496 CYS A N 1
ATOM 3964 C CA . CYS A 1 496 ? -10.528 -36.461 23.294 1.00 90.00 496 CYS A CA 1
ATOM 3965 C C . CYS A 1 496 ? -9.371 -35.756 22.575 1.00 90.00 496 CYS A C 1
ATOM 3967 O O . CYS A 1 496 ? -9.612 -35.088 21.575 1.00 90.00 496 CYS A O 1
ATOM 3969 N N . ALA A 1 497 ? -8.118 -35.986 22.984 1.00 88.12 497 ALA A N 1
ATOM 3970 C CA . ALA A 1 497 ? -6.943 -35.416 22.316 1.00 88.12 497 ALA A CA 1
ATOM 3971 C C . ALA A 1 497 ? -6.884 -35.809 20.830 1.00 88.12 497 ALA A C 1
ATOM 3973 O O . ALA A 1 497 ? -6.694 -34.969 19.960 1.00 88.12 497 ALA A O 1
ATOM 3974 N N . LYS A 1 498 ? -7.166 -37.080 20.511 1.00 89.81 498 LYS A N 1
ATOM 3975 C CA . LYS A 1 498 ? -7.208 -37.559 19.122 1.00 89.81 498 LYS A CA 1
ATOM 3976 C C . LYS A 1 498 ? -8.354 -36.945 18.308 1.00 89.81 498 LYS A C 1
ATOM 3978 O O . LYS A 1 498 ? -8.218 -36.821 17.093 1.00 89.81 498 LYS A O 1
ATOM 3983 N N . ALA A 1 499 ? -9.492 -36.636 18.930 1.00 89.69 499 ALA A N 1
ATOM 3984 C CA . ALA A 1 499 ? -10.627 -35.988 18.271 1.00 89.69 499 ALA A CA 1
ATOM 3985 C C . ALA A 1 499 ? -10.355 -34.497 18.009 1.00 89.69 499 ALA A C 1
ATOM 3987 O O . ALA A 1 499 ? -10.673 -34.013 16.920 1.00 89.69 499 ALA A O 1
ATOM 3988 N N . LEU A 1 500 ? -9.709 -33.821 18.967 1.00 88.94 500 LEU A N 1
ATOM 3989 C CA . LEU A 1 500 ? -9.234 -32.442 18.845 1.00 88.94 500 LEU A CA 1
ATOM 3990 C C . LEU A 1 500 ? -8.193 -32.329 17.717 1.00 88.94 500 LEU A C 1
ATOM 3992 O O . LEU A 1 500 ? -8.430 -31.593 16.764 1.00 88.94 500 LEU A O 1
ATOM 3996 N N . ASP A 1 501 ? -7.148 -33.168 17.719 1.00 88.06 501 ASP A N 1
ATOM 3997 C CA . ASP A 1 501 ? -6.101 -33.187 16.676 1.00 88.06 501 ASP A CA 1
ATOM 3998 C C . ASP A 1 501 ? -6.655 -33.450 15.265 1.00 88.06 501 ASP A C 1
ATOM 4000 O O . ASP A 1 501 ? -6.155 -32.945 14.256 1.00 88.06 501 ASP A O 1
ATOM 4004 N N . LYS A 1 502 ? -7.692 -34.291 15.166 1.00 85.69 502 LYS A N 1
ATOM 4005 C CA . LYS A 1 502 ? -8.346 -34.626 13.893 1.00 85.69 502 LYS A CA 1
ATOM 4006 C C . LYS A 1 502 ? -9.324 -33.559 13.406 1.00 85.69 502 LYS A C 1
ATOM 4008 O O . LYS A 1 502 ? -9.862 -33.735 12.313 1.00 85.69 502 LYS A O 1
ATOM 4013 N N . ARG A 1 503 ? -9.555 -32.491 14.180 1.00 81.56 503 ARG A N 1
ATOM 4014 C CA . ARG A 1 503 ? -10.522 -31.419 13.888 1.00 81.56 503 ARG A CA 1
ATOM 4015 C C . ARG A 1 503 ? -11.956 -31.924 13.722 1.00 81.56 503 ARG A C 1
ATOM 4017 O O . ARG A 1 503 ? -12.693 -31.458 12.863 1.00 81.56 503 ARG A O 1
ATOM 4024 N N . GLN A 1 504 ? -12.331 -32.918 14.521 1.00 84.69 504 GLN A N 1
ATOM 4025 C CA . GLN A 1 504 ? -13.679 -33.501 14.524 1.00 84.69 504 GLN A CA 1
ATOM 4026 C C . GLN A 1 504 ? -14.498 -33.040 15.731 1.00 84.69 504 GLN A C 1
ATOM 4028 O O . GLN A 1 504 ? -15.508 -33.651 16.037 1.00 84.69 504 GLN A O 1
ATOM 4033 N N . ALA A 1 505 ? -14.020 -32.045 16.473 1.00 87.19 505 ALA A N 1
ATOM 4034 C CA . ALA A 1 505 ? -14.556 -31.648 17.762 1.00 87.19 505 ALA A CA 1
ATOM 4035 C C . ALA A 1 505 ? -15.297 -30.312 17.641 1.00 87.19 505 ALA A C 1
ATOM 4037 O O . ALA A 1 505 ? -14.723 -29.337 17.162 1.00 87.19 505 ALA A O 1
ATOM 4038 N N . HIS A 1 506 ? -16.553 -30.284 18.087 1.00 86.62 506 HIS A N 1
ATOM 4039 C CA . HIS A 1 506 ? -17.386 -29.080 18.105 1.00 86.62 506 HIS A CA 1
ATOM 4040 C C . HIS A 1 506 ? -17.493 -28.446 19.497 1.00 86.62 506 HIS A C 1
ATOM 4042 O O . HIS A 1 506 ? -17.610 -27.229 19.589 1.00 86.62 506 HIS A O 1
ATOM 4048 N N . LEU A 1 507 ? -17.428 -29.249 20.565 1.00 88.12 507 LEU A N 1
ATOM 4049 C CA . LEU A 1 507 ? -17.449 -28.787 21.957 1.00 88.12 507 LEU A CA 1
ATOM 4050 C C . LEU A 1 507 ? -16.562 -29.674 22.825 1.00 88.12 507 LEU A C 1
ATOM 4052 O O . LEU A 1 507 ? -16.598 -30.902 22.699 1.00 88.12 507 LEU A O 1
ATOM 4056 N N . CYS A 1 508 ? -15.801 -29.059 23.730 1.00 89.75 508 CYS A N 1
ATOM 4057 C CA . CYS A 1 508 ? -15.006 -29.755 24.732 1.00 89.75 508 CYS A CA 1
ATOM 4058 C C . CYS A 1 508 ? -15.507 -29.431 26.145 1.00 89.75 508 CYS A C 1
ATOM 4060 O O . CYS A 1 508 ? -15.672 -28.271 26.510 1.00 89.75 508 CYS A O 1
ATOM 4062 N N . VAL A 1 509 ? -15.699 -30.462 26.966 1.00 89.75 509 VAL A N 1
ATOM 4063 C CA . VAL A 1 509 ? -16.043 -30.346 28.386 1.00 89.75 509 VAL A CA 1
ATOM 4064 C C . VAL A 1 509 ? -14.895 -30.917 29.211 1.00 89.75 509 VAL A C 1
ATOM 4066 O O . VAL A 1 509 ? -14.490 -32.065 29.006 1.00 89.75 509 VAL A O 1
ATOM 4069 N N . LEU A 1 510 ? -14.360 -30.121 30.133 1.00 89.56 510 LEU A N 1
ATOM 4070 C CA . LEU A 1 510 ? -13.217 -30.456 30.981 1.00 89.56 510 LEU A CA 1
ATOM 4071 C C . LEU A 1 510 ? -13.596 -30.352 32.459 1.00 89.56 510 LEU A C 1
ATOM 4073 O O . LEU A 1 510 ? -14.382 -29.497 32.850 1.00 89.56 510 LEU A O 1
ATOM 4077 N N . VAL A 1 511 ? -13.018 -31.211 33.294 1.00 88.19 511 VAL A N 1
ATOM 4078 C CA . VAL A 1 511 ? -13.184 -31.134 34.750 1.00 88.19 511 VAL A CA 1
ATOM 4079 C C . VAL A 1 511 ? -12.054 -30.326 35.377 1.00 88.19 511 VAL A C 1
ATOM 4081 O O . VAL A 1 511 ? -10.883 -30.571 35.083 1.00 88.19 511 VAL A O 1
ATOM 4084 N N . GLU A 1 512 ? -12.396 -29.402 36.275 1.00 81.75 512 GLU A N 1
ATOM 4085 C CA . GLU A 1 512 ? -11.418 -28.555 36.980 1.00 81.75 512 GLU A CA 1
ATOM 4086 C C . GLU A 1 512 ? -10.510 -29.371 37.911 1.00 81.75 512 GLU A C 1
ATOM 4088 O O . GLU A 1 512 ? -9.308 -29.129 38.016 1.00 81.75 512 GLU A O 1
ATOM 4093 N N . SER A 1 513 ? -11.075 -30.397 38.547 1.00 78.00 513 SER A N 1
ATOM 4094 C CA . SER A 1 513 ? -10.389 -31.306 39.463 1.00 78.00 513 SER A CA 1
ATOM 4095 C C . SER A 1 513 ? -9.767 -32.516 38.738 1.00 78.00 513 SER A C 1
ATOM 4097 O O . SER A 1 513 ? -10.227 -33.652 38.862 1.00 78.00 513 SER A O 1
ATOM 4099 N N . CYS A 1 514 ? -8.689 -32.301 37.971 1.00 70.25 514 CYS A N 1
ATOM 4100 C CA . CYS A 1 514 ? -7.878 -33.401 37.422 1.00 70.25 514 CYS A CA 1
ATOM 4101 C C . CYS A 1 514 ? -6.688 -33.753 38.332 1.00 70.25 514 CYS A C 1
ATOM 4103 O O . CYS A 1 514 ? -6.027 -32.878 38.881 1.00 70.25 514 CYS A O 1
ATOM 4105 N N . THR A 1 515 ? -6.377 -35.050 38.451 1.00 72.75 515 THR A N 1
ATOM 4106 C CA . THR A 1 515 ? -5.273 -35.570 39.285 1.00 72.75 515 THR A CA 1
ATOM 4107 C C . THR A 1 515 ? -3.885 -35.111 38.830 1.00 72.75 515 THR A C 1
ATOM 4109 O O . THR A 1 515 ? -2.969 -35.054 39.642 1.00 72.75 515 THR A O 1
ATOM 4112 N N . GLU A 1 516 ? -3.725 -34.781 37.546 1.00 79.19 516 GLU A N 1
ATOM 4113 C CA . GLU A 1 516 ? -2.480 -34.287 36.954 1.00 79.19 516 GLU A CA 1
ATOM 4114 C C . GLU A 1 516 ? -2.763 -32.999 36.168 1.00 79.19 516 GLU A C 1
ATOM 4116 O O . GLU A 1 516 ? -3.565 -32.987 35.230 1.00 79.19 516 GLU A O 1
ATOM 4121 N N . ALA A 1 517 ? -2.086 -31.908 36.537 1.00 77.50 517 ALA A N 1
ATOM 4122 C CA . ALA A 1 517 ? -2.274 -30.589 35.924 1.00 77.50 517 ALA A CA 1
ATOM 4123 C C . ALA A 1 517 ? -1.801 -30.519 34.457 1.00 77.50 517 ALA A C 1
ATOM 4125 O O . ALA A 1 517 ? -2.197 -29.621 33.715 1.00 77.50 517 ALA A O 1
ATOM 4126 N N . GLU A 1 518 ? -0.966 -31.462 34.017 1.00 83.62 518 GLU A N 1
ATOM 4127 C CA . GLU A 1 518 ? -0.487 -31.545 32.631 1.00 83.62 518 GLU A CA 1
ATOM 4128 C C . GLU A 1 518 ? -1.620 -31.843 31.639 1.00 83.62 518 GLU A C 1
ATOM 4130 O O . GLU A 1 518 ? -1.605 -31.337 30.517 1.00 83.62 518 GLU A O 1
ATOM 4135 N N . TYR A 1 519 ? -2.645 -32.598 32.051 1.00 83.00 519 TYR A N 1
ATOM 4136 C CA . TYR A 1 519 ? -3.776 -32.938 31.183 1.00 83.00 519 TYR A CA 1
ATOM 4137 C C . TYR A 1 519 ? -4.697 -31.757 30.906 1.00 83.00 519 TYR A C 1
ATOM 4139 O O . TYR A 1 519 ? -5.178 -31.614 29.783 1.00 83.00 519 TYR A O 1
ATOM 4147 N N . ILE A 1 520 ? -4.898 -30.900 31.907 1.00 83.88 520 ILE A N 1
ATOM 4148 C CA . ILE A 1 520 ? -5.657 -29.656 31.759 1.00 83.88 520 ILE A CA 1
ATOM 4149 C C . ILE A 1 520 ? -4.950 -28.765 30.736 1.00 83.88 520 ILE A C 1
ATOM 4151 O O . ILE A 1 520 ? -5.557 -28.378 29.743 1.00 83.88 520 ILE A O 1
ATOM 4155 N N . LYS A 1 521 ? -3.636 -28.561 30.903 1.00 87.25 521 LYS A N 1
ATOM 4156 C CA . LYS A 1 521 ? -2.825 -27.745 29.987 1.00 87.25 521 LYS A CA 1
ATOM 4157 C C . LYS A 1 521 ? -2.828 -28.277 28.556 1.00 87.25 521 LYS A C 1
ATOM 4159 O O . LYS A 1 521 ? -2.904 -27.491 27.619 1.00 87.25 521 LYS A O 1
ATOM 4164 N N . LEU A 1 522 ? -2.745 -29.599 28.378 1.00 86.75 522 LEU A N 1
ATOM 4165 C CA . LEU A 1 522 ? -2.785 -30.216 27.052 1.00 86.75 522 LEU A CA 1
ATOM 4166 C C . LEU A 1 522 ? -4.120 -29.942 26.347 1.00 86.75 522 LEU A C 1
ATOM 4168 O O . LEU A 1 522 ? -4.125 -29.565 25.180 1.00 86.75 522 LEU A O 1
ATOM 4172 N N . ILE A 1 523 ? -5.245 -30.126 27.043 1.00 87.25 523 ILE A N 1
ATOM 4173 C CA . ILE A 1 523 ? -6.576 -29.924 26.458 1.00 87.25 523 ILE A CA 1
ATOM 4174 C C . ILE A 1 523 ? -6.842 -28.436 26.213 1.00 87.25 523 ILE A C 1
ATOM 4176 O O . ILE A 1 523 ? -7.311 -28.089 25.135 1.00 87.25 523 ILE A O 1
ATOM 4180 N N . GLU A 1 524 ? -6.495 -27.557 27.155 1.00 88.38 524 GLU A N 1
ATOM 4181 C CA . GLU A 1 524 ? -6.620 -26.104 26.982 1.00 88.38 524 GLU A CA 1
ATOM 4182 C C . GLU A 1 524 ? -5.797 -25.613 25.780 1.00 88.38 524 GLU A C 1
ATOM 4184 O O . GLU A 1 524 ? -6.308 -24.852 24.958 1.00 88.38 524 GLU A O 1
ATOM 4189 N N . ALA A 1 525 ? -4.568 -26.113 25.605 1.00 86.69 525 ALA A N 1
ATOM 4190 C CA . ALA A 1 525 ? -3.733 -25.780 24.452 1.00 86.69 525 ALA A CA 1
ATOM 4191 C C . ALA A 1 525 ? -4.334 -26.268 23.121 1.00 86.69 525 ALA A C 1
ATOM 4193 O O . ALA A 1 525 ? -4.357 -25.512 22.151 1.00 86.69 525 ALA A O 1
ATOM 4194 N N . LEU A 1 526 ? -4.855 -27.501 23.073 1.00 85.94 526 LEU A N 1
ATOM 4195 C CA . LEU A 1 526 ? -5.482 -28.057 21.867 1.00 85.94 526 LEU A CA 1
ATOM 4196 C C . LEU A 1 526 ? -6.796 -27.345 21.508 1.00 85.94 526 LEU A C 1
ATOM 4198 O O . LEU A 1 526 ? -7.074 -27.115 20.330 1.00 85.94 526 LEU A O 1
ATOM 4202 N N . CYS A 1 527 ? -7.593 -26.955 22.506 1.00 86.19 527 CYS A N 1
ATOM 4203 C CA . CYS A 1 527 ? -8.810 -26.174 22.288 1.00 86.19 527 CYS A CA 1
ATOM 4204 C C . CYS A 1 527 ? -8.492 -24.751 21.803 1.00 86.19 527 CYS A C 1
ATOM 4206 O O . CYS A 1 527 ? -9.161 -24.262 20.891 1.00 86.19 527 CYS A O 1
ATOM 4208 N N . ALA A 1 528 ? -7.437 -24.120 22.335 1.00 85.12 528 ALA A N 1
ATOM 4209 C CA . ALA A 1 528 ? -6.973 -22.806 21.892 1.00 85.12 528 ALA A CA 1
ATOM 4210 C C . ALA A 1 528 ? -6.397 -22.831 20.464 1.00 85.12 528 ALA A C 1
ATOM 4212 O O . ALA A 1 528 ? -6.674 -21.930 19.673 1.00 85.12 528 ALA A O 1
ATOM 4213 N N . GLU A 1 529 ? -5.638 -23.870 20.095 1.00 83.81 529 GLU A N 1
ATOM 4214 C CA . GLU A 1 529 ? -5.079 -24.014 18.742 1.00 83.81 529 GLU A CA 1
ATOM 4215 C C . GLU A 1 529 ? -6.170 -24.175 17.671 1.00 83.81 529 GLU A C 1
ATOM 4217 O O . GLU A 1 529 ? -6.011 -23.719 16.535 1.00 83.81 529 GLU A O 1
ATOM 4222 N N . HIS A 1 530 ? -7.278 -24.830 18.015 1.00 81.38 530 HIS A N 1
ATOM 4223 C CA . HIS A 1 530 ? -8.355 -25.144 17.076 1.00 81.38 530 HIS A CA 1
ATOM 4224 C C . HIS A 1 530 ? -9.603 -24.269 17.227 1.00 81.38 530 HIS A C 1
ATOM 4226 O O . HIS A 1 530 ? -10.576 -24.508 16.512 1.00 81.38 530 HIS A O 1
ATOM 4232 N N . THR A 1 531 ? -9.576 -23.254 18.101 1.00 81.56 531 THR A N 1
ATOM 4233 C CA . THR A 1 531 ? -10.714 -22.357 18.386 1.00 81.56 531 THR A CA 1
ATOM 4234 C C . THR A 1 531 ? -12.002 -23.130 18.705 1.00 81.56 531 THR A C 1
ATOM 4236 O O . THR A 1 531 ? -13.048 -22.883 18.112 1.00 81.56 531 THR A O 1
ATOM 4239 N N . ILE A 1 532 ? -11.906 -24.119 19.602 1.00 84.44 532 ILE A N 1
ATOM 4240 C CA . ILE A 1 532 ? -13.034 -24.966 20.025 1.00 84.44 532 ILE A CA 1
ATOM 4241 C C . ILE A 1 532 ? -13.526 -24.493 21.401 1.00 84.44 532 ILE A C 1
ATOM 4243 O O . ILE A 1 532 ? -12.695 -24.328 22.298 1.00 84.44 532 ILE A O 1
ATOM 4247 N N . PRO A 1 533 ? -14.847 -24.312 21.606 1.00 85.44 533 PRO A N 1
ATOM 4248 C CA . PRO A 1 533 ? -15.394 -23.889 22.891 1.00 85.44 533 PRO A CA 1
ATOM 4249 C C . PRO A 1 533 ? -15.117 -24.916 23.999 1.00 85.44 533 PRO A C 1
ATOM 4251 O O . PRO A 1 533 ? -15.288 -26.126 23.806 1.00 85.44 533 PRO A O 1
ATOM 4254 N N . LEU A 1 534 ? -14.699 -24.417 25.165 1.00 87.38 534 LEU A N 1
ATOM 4255 C CA . LEU A 1 534 ? -14.363 -25.201 26.352 1.00 87.38 534 LEU A CA 1
ATOM 4256 C C . LEU A 1 534 ? -15.315 -24.851 27.502 1.00 87.38 534 LEU A C 1
ATOM 4258 O O . LEU A 1 534 ? -15.453 -23.685 27.849 1.00 87.38 534 LEU A O 1
ATOM 4262 N N . ILE A 1 535 ? -15.915 -25.861 28.131 1.00 88.56 535 ILE A N 1
ATOM 4263 C CA . ILE A 1 535 ? -16.749 -25.699 29.331 1.00 88.56 535 ILE A CA 1
ATOM 4264 C C . ILE A 1 535 ? -16.122 -26.465 30.493 1.00 88.56 535 ILE A C 1
ATOM 4266 O O . ILE A 1 535 ? -15.748 -27.632 30.340 1.00 88.56 535 ILE A O 1
ATOM 4270 N N . LYS A 1 536 ? -16.015 -25.817 31.657 1.00 86.62 536 LYS A N 1
ATOM 4271 C CA . LYS A 1 536 ? -15.466 -26.409 32.881 1.00 86.62 536 LYS A CA 1
ATOM 4272 C C . LYS A 1 536 ? -16.585 -26.903 33.804 1.00 86.62 536 LYS A C 1
ATOM 4274 O O . LYS A 1 536 ? -17.587 -26.223 33.983 1.00 86.62 536 LYS A O 1
ATOM 4279 N N . VAL A 1 537 ? -16.422 -28.102 34.364 1.00 86.56 537 VAL A N 1
ATOM 4280 C CA . VAL A 1 537 ? -17.362 -28.732 35.312 1.00 86.56 537 VAL A CA 1
ATOM 4281 C C . VAL A 1 537 ? -16.622 -29.091 36.602 1.00 86.56 537 VAL A C 1
ATOM 4283 O O . VAL A 1 537 ? -15.483 -29.561 36.562 1.00 86.56 537 VAL A O 1
ATOM 4286 N N . GLN A 1 538 ? -17.271 -28.901 37.751 1.00 82.62 538 GLN A N 1
ATOM 4287 C CA . GLN A 1 538 ? -16.641 -29.052 39.069 1.00 82.62 538 GLN A CA 1
ATOM 4288 C C . GLN A 1 538 ? -16.313 -30.518 39.421 1.00 82.62 538 GLN A C 1
ATOM 4290 O O . GLN A 1 538 ? -15.225 -30.815 39.925 1.00 82.62 538 GLN A O 1
ATOM 4295 N N . GLU A 1 539 ? -17.218 -31.461 39.115 1.00 83.38 539 GLU A N 1
ATOM 4296 C CA . GLU A 1 539 ? -17.102 -32.861 39.547 1.00 83.38 539 GLU A CA 1
ATOM 4297 C C . GLU A 1 539 ? -17.008 -33.892 38.406 1.00 83.38 539 GLU A C 1
ATOM 4299 O O . GLU A 1 539 ? -17.905 -34.042 37.572 1.00 83.38 539 GLU A O 1
ATOM 4304 N N . ALA A 1 540 ? -15.973 -34.743 38.460 1.00 85.56 540 ALA A N 1
ATOM 4305 C CA . ALA A 1 540 ? -15.752 -35.820 37.487 1.00 85.56 540 ALA A CA 1
ATOM 4306 C C . ALA A 1 540 ? -16.834 -36.912 37.489 1.00 85.56 540 ALA A C 1
ATOM 4308 O O . ALA A 1 540 ? -17.087 -37.545 36.459 1.00 85.56 540 ALA A O 1
ATOM 4309 N N . LYS A 1 541 ? -17.464 -37.180 38.641 1.00 85.81 541 LYS A N 1
ATOM 4310 C CA . LYS A 1 541 ? -18.526 -38.194 38.747 1.00 85.81 541 LYS A CA 1
ATOM 4311 C C . LYS A 1 541 ? -19.815 -37.717 38.087 1.00 85.81 541 LYS A C 1
ATOM 4313 O O . LYS A 1 541 ? -20.441 -38.505 37.386 1.00 85.81 541 LYS A O 1
ATOM 4318 N N . VAL A 1 542 ? -20.163 -36.442 38.251 1.00 87.06 542 VAL A N 1
ATOM 4319 C CA . VAL A 1 542 ? -21.337 -35.828 37.618 1.00 87.06 542 VAL A CA 1
ATOM 4320 C C . VAL A 1 542 ? -21.193 -35.865 36.096 1.00 87.06 542 VAL A C 1
ATOM 4322 O O . VAL A 1 542 ? -22.043 -36.452 35.424 1.00 87.06 542 VAL A O 1
ATOM 4325 N N . LEU A 1 543 ? -20.054 -35.411 35.555 1.00 88.00 543 LEU A N 1
ATOM 4326 C CA . LEU A 1 543 ? -19.771 -35.508 34.117 1.00 88.00 543 LEU A CA 1
ATOM 4327 C C . LEU A 1 543 ? -19.785 -36.964 33.619 1.00 88.00 543 LEU A C 1
ATOM 4329 O O . LEU A 1 543 ? -20.293 -37.257 32.538 1.00 88.00 543 LEU A O 1
ATOM 4333 N N . GLY A 1 544 ? -19.279 -37.895 34.432 1.00 87.81 544 GLY A N 1
ATOM 4334 C CA . GLY A 1 544 ? -19.348 -39.330 34.161 1.00 87.81 544 GLY A CA 1
ATOM 4335 C C . 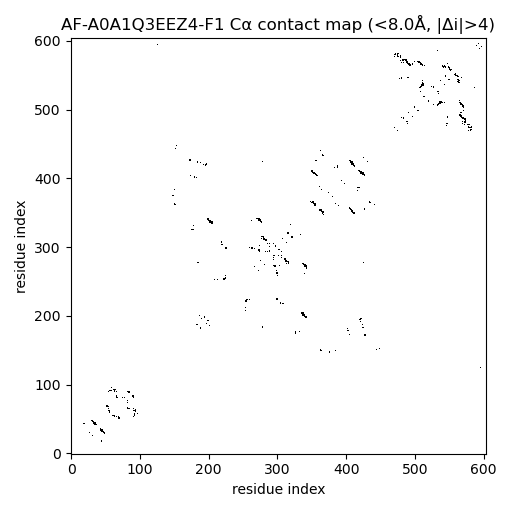GLY A 1 544 ? -20.780 -39.851 34.007 1.00 87.81 544 GLY A C 1
ATOM 4336 O O . GLY A 1 544 ? -21.041 -40.647 33.104 1.00 87.81 544 GLY A O 1
ATOM 4337 N N . THR A 1 545 ? -21.731 -39.375 34.820 1.00 87.88 545 THR A N 1
ATOM 4338 C CA . THR A 1 545 ? -23.150 -39.736 34.650 1.00 87.88 545 THR A CA 1
ATOM 4339 C C . THR A 1 545 ? -23.736 -39.199 33.347 1.00 87.88 545 THR A C 1
ATOM 4341 O O . THR A 1 545 ? -24.466 -39.923 32.672 1.00 87.88 545 THR A O 1
ATOM 4344 N N . TRP A 1 546 ? -23.385 -37.970 32.957 1.00 87.62 546 TRP A N 1
ATOM 4345 C CA . TRP A 1 546 ? -23.887 -37.334 31.735 1.00 87.62 546 TRP A CA 1
ATOM 4346 C C . TRP A 1 546 ? -23.297 -37.956 30.465 1.00 87.62 546 TRP A C 1
ATOM 4348 O O . TRP A 1 546 ? -24.004 -38.135 29.480 1.00 87.62 546 TRP A O 1
ATOM 4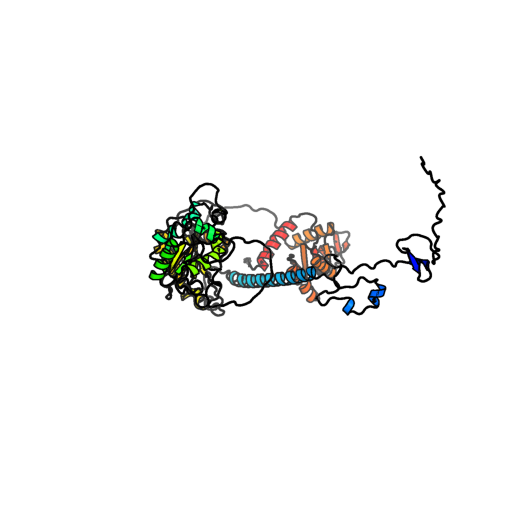358 N N . ALA A 1 547 ? -22.031 -38.378 30.513 1.00 85.62 547 ALA A N 1
ATOM 4359 C CA . ALA A 1 547 ? -21.333 -39.069 29.425 1.00 85.62 547 ALA A CA 1
ATOM 4360 C C . ALA A 1 547 ? -21.699 -40.567 29.290 1.00 85.62 547 ALA A C 1
ATOM 4362 O O . ALA A 1 547 ? -21.073 -41.303 28.514 1.00 85.62 547 ALA A O 1
ATOM 4363 N N . GLY A 1 548 ? -22.668 -41.048 30.079 1.00 85.94 548 GLY A N 1
ATOM 4364 C CA . GLY A 1 548 ? -23.139 -42.434 30.049 1.00 85.94 548 GLY A CA 1
ATOM 4365 C C . GLY A 1 548 ? -22.159 -43.451 30.647 1.00 85.94 548 GLY A C 1
ATOM 4366 O O . GLY A 1 548 ? -22.197 -44.625 30.286 1.00 85.94 548 GLY A O 1
ATOM 4367 N N . LEU A 1 549 ? -21.263 -43.032 31.548 1.00 85.69 549 LEU A N 1
ATOM 4368 C CA . LEU A 1 549 ? -20.317 -43.903 32.262 1.00 85.69 549 LEU A CA 1
ATOM 4369 C C . LEU A 1 549 ? -20.886 -44.382 33.611 1.00 85.69 549 LEU A C 1
ATOM 4371 O O . LEU A 1 549 ? -20.212 -44.373 34.643 1.00 85.69 549 LEU A O 1
ATOM 4375 N N . CYS A 1 550 ? -22.147 -44.809 33.620 1.00 86.62 550 CYS A N 1
ATOM 4376 C CA . CYS A 1 550 ? -22.826 -45.360 34.791 1.00 86.62 550 CYS A CA 1
ATOM 4377 C C . CYS A 1 550 ? -23.684 -46.572 34.405 1.00 86.62 550 CYS A C 1
ATOM 4379 O O . CYS A 1 550 ? -24.047 -46.762 33.245 1.00 86.62 550 CYS A O 1
ATOM 4381 N N . LYS A 1 551 ? -24.000 -47.427 35.381 1.00 84.62 551 LYS A N 1
ATOM 4382 C CA . LYS A 1 551 ? -25.008 -48.480 35.217 1.00 84.62 551 LYS A CA 1
ATOM 4383 C C . LYS A 1 551 ? -26.333 -47.953 35.743 1.00 84.62 551 LYS A C 1
ATOM 4385 O O . LYS A 1 551 ? -26.364 -47.397 36.831 1.00 84.62 551 LYS A O 1
ATOM 4390 N N . ILE A 1 552 ? -27.413 -48.134 34.999 1.00 86.44 552 ILE A N 1
ATOM 4391 C CA . ILE A 1 552 ? -28.746 -47.688 35.413 1.00 86.44 552 ILE A CA 1
ATOM 4392 C C . ILE A 1 552 ? -29.459 -48.870 36.082 1.00 86.44 552 ILE A C 1
ATOM 4394 O O . ILE A 1 552 ? -29.447 -49.980 35.548 1.00 86.44 552 ILE A O 1
ATOM 4398 N N . ASP A 1 553 ? -30.035 -48.659 37.265 1.00 85.25 553 ASP A N 1
ATOM 4399 C CA . ASP A 1 553 ? -30.885 -49.661 37.912 1.00 85.25 553 ASP A CA 1
ATOM 4400 C C . ASP A 1 553 ? -32.269 -49.748 37.268 1.00 85.25 553 ASP A C 1
ATOM 4402 O O . ASP A 1 553 ? -32.692 -48.884 36.507 1.00 85.25 553 ASP A O 1
ATOM 4406 N N . ARG A 1 554 ? -33.041 -50.763 37.664 1.00 84.00 554 ARG A N 1
ATOM 4407 C CA . ARG A 1 554 ? -34.434 -50.955 37.235 1.00 84.00 554 ARG A CA 1
ATOM 4408 C C . ARG A 1 554 ? -35.358 -49.755 37.525 1.00 84.00 554 ARG A C 1
ATOM 4410 O O . ARG A 1 554 ? -36.380 -49.623 36.868 1.00 84.00 554 ARG A O 1
ATOM 4417 N N . GLU A 1 555 ? -34.995 -48.897 38.477 1.00 78.56 555 GLU A N 1
ATOM 4418 C CA . GLU A 1 555 ? -35.735 -47.687 38.879 1.00 78.56 555 GLU A CA 1
ATOM 4419 C C . GLU A 1 555 ? -35.238 -46.407 38.177 1.00 78.56 555 GLU A C 1
ATOM 4421 O O . GLU A 1 555 ? -35.725 -45.322 38.467 1.00 78.56 555 GLU A O 1
ATOM 4426 N N . GLY A 1 556 ? -34.263 -46.508 37.264 1.00 73.12 556 GLY A N 1
ATOM 4427 C CA . GLY A 1 556 ? -33.733 -45.360 36.516 1.00 73.12 556 GLY A CA 1
ATOM 4428 C C . GLY A 1 556 ? -32.609 -44.587 37.215 1.00 73.12 556 GLY A C 1
ATOM 4429 O O . GLY A 1 556 ? -32.064 -43.647 36.641 1.00 73.12 556 GLY A O 1
ATOM 4430 N N . ASN A 1 557 ? -32.210 -44.999 38.420 1.00 82.12 557 ASN A N 1
ATOM 4431 C CA . ASN A 1 557 ? -31.140 -44.350 39.177 1.00 82.12 557 ASN A CA 1
ATOM 4432 C C . ASN A 1 557 ? -29.737 -44.834 38.744 1.00 82.12 557 ASN A C 1
ATOM 4434 O O . ASN A 1 557 ? -29.551 -46.029 38.480 1.00 82.12 557 ASN A O 1
ATOM 4438 N N . PRO A 1 558 ? -28.726 -43.944 38.687 1.00 84.50 558 PRO A N 1
ATOM 4439 C CA . PRO A 1 558 ? -27.359 -44.311 38.326 1.00 84.50 558 PRO A CA 1
ATOM 4440 C C . PRO A 1 558 ? -26.609 -44.983 39.494 1.00 84.50 558 PRO A C 1
ATOM 4442 O O . PRO A 1 558 ? -26.437 -44.413 40.568 1.00 84.50 558 PRO A O 1
ATOM 4445 N N . ARG A 1 559 ? -26.072 -46.183 39.258 1.00 83.94 559 ARG A N 1
ATOM 4446 C CA . ARG A 1 559 ? -25.153 -46.931 40.135 1.00 83.94 559 ARG A CA 1
ATOM 4447 C C . ARG A 1 559 ? -23.813 -47.199 39.447 1.00 83.94 559 ARG A C 1
ATOM 4449 O O . ARG A 1 559 ? -23.711 -47.282 38.227 1.00 83.94 559 ARG A O 1
ATOM 4456 N N . LYS A 1 560 ? -22.757 -47.390 40.250 1.00 85.19 560 LYS A N 1
ATOM 4457 C CA . LYS A 1 560 ? -21.376 -47.650 39.780 1.00 85.19 560 LYS A CA 1
ATOM 4458 C C . LYS A 1 560 ? -20.892 -46.607 38.757 1.00 85.19 560 LYS A C 1
ATOM 4460 O O . LYS A 1 560 ? -20.435 -46.960 37.673 1.00 85.19 560 LYS A O 1
ATOM 4465 N N . VAL A 1 561 ? -21.030 -45.330 39.111 1.00 86.69 561 VAL A N 1
ATOM 4466 C CA . VAL A 1 561 ? -20.592 -44.198 38.286 1.00 86.69 561 VAL A CA 1
ATOM 4467 C C . VAL A 1 561 ? -19.066 -44.167 38.207 1.00 86.69 561 VAL A C 1
ATOM 4469 O O . VAL A 1 561 ? -18.389 -44.127 39.237 1.00 86.69 561 VAL A O 1
ATOM 4472 N N . VAL A 1 562 ? -18.534 -44.175 36.987 1.00 86.44 562 VAL A N 1
ATOM 4473 C CA . VAL A 1 562 ? -17.110 -43.984 36.702 1.00 86.44 562 VAL A CA 1
ATOM 4474 C C . VAL A 1 562 ? -16.885 -42.513 36.359 1.00 86.44 562 VAL A C 1
ATOM 4476 O O . VAL A 1 562 ? -17.617 -41.945 35.553 1.00 86.44 562 VAL A O 1
ATOM 4479 N N . GLY A 1 563 ? -15.886 -41.888 36.984 1.00 84.75 563 GLY A N 1
ATOM 4480 C CA . GLY A 1 563 ? -15.559 -40.487 36.722 1.00 84.75 563 GLY A CA 1
ATOM 4481 C C . GLY A 1 563 ? -14.998 -40.278 35.315 1.00 84.75 563 GLY A C 1
ATOM 4482 O O . GLY A 1 563 ? -14.242 -41.112 34.815 1.00 84.75 563 GLY A O 1
ATOM 4483 N N . CYS A 1 564 ? -15.348 -39.154 34.692 1.00 84.81 564 CYS A N 1
ATOM 4484 C CA . CYS A 1 564 ? -14.779 -38.719 33.421 1.00 84.81 564 CYS A CA 1
ATOM 4485 C C . CYS A 1 564 ? -14.002 -37.419 33.619 1.00 84.81 564 CYS A C 1
ATOM 4487 O O . CYS A 1 564 ? -14.520 -36.504 34.245 1.00 84.81 564 CYS A O 1
ATOM 4489 N N . SER A 1 565 ? -12.783 -37.333 33.083 1.00 85.50 565 SER A N 1
ATOM 4490 C CA . SER A 1 565 ? -11.962 -36.114 33.168 1.00 85.50 565 SER A CA 1
ATOM 4491 C C . SER A 1 565 ? -12.244 -35.127 32.033 1.00 85.50 565 SER A C 1
ATOM 4493 O O . SER A 1 565 ? -12.167 -33.922 32.234 1.00 85.50 565 SER A O 1
ATOM 4495 N N . CYS A 1 566 ? -12.548 -35.628 30.833 1.00 87.81 566 CYS A N 1
ATOM 4496 C CA . CYS A 1 566 ? -12.867 -34.804 29.670 1.00 87.81 566 CYS A CA 1
ATOM 4497 C C . CYS A 1 566 ? -13.771 -35.549 28.687 1.00 87.81 566 CYS A C 1
ATOM 4499 O O . CYS A 1 566 ? -13.654 -36.769 28.506 1.00 87.81 566 CYS A O 1
ATOM 4501 N N . VAL A 1 567 ? -14.639 -34.790 28.028 1.00 91.12 567 VAL A N 1
ATOM 4502 C CA . VAL A 1 567 ? -15.595 -35.265 27.029 1.00 91.12 567 VAL A CA 1
ATOM 4503 C C . VAL A 1 567 ? -15.565 -34.316 25.840 1.00 91.12 567 VAL A C 1
ATOM 4505 O O . VAL A 1 567 ? -15.568 -33.103 26.018 1.00 91.12 567 VAL A O 1
ATOM 4508 N N . VAL A 1 568 ? -15.547 -34.862 24.628 1.00 91.69 568 VAL A N 1
ATOM 4509 C CA . VAL A 1 568 ? -15.581 -34.073 23.393 1.00 91.69 568 VAL A CA 1
ATOM 4510 C C . VAL A 1 568 ? -16.772 -34.507 22.553 1.00 91.69 568 VAL A C 1
ATOM 4512 O O . VAL A 1 568 ? -16.932 -35.695 22.264 1.00 91.69 568 VAL A O 1
ATOM 4515 N N . VAL A 1 569 ? -17.590 -33.544 22.138 1.00 90.94 569 VAL A N 1
ATOM 4516 C CA . VAL A 1 569 ? -18.719 -33.774 21.234 1.00 90.94 569 VAL A CA 1
ATOM 4517 C C . VAL A 1 569 ? -18.235 -33.619 19.796 1.00 90.94 569 VAL A C 1
ATOM 4519 O O . VAL A 1 569 ? -17.727 -32.565 19.410 1.00 90.94 569 VAL A O 1
ATOM 4522 N N . LYS A 1 570 ? -18.369 -34.692 19.016 1.00 88.12 570 LYS A N 1
ATOM 4523 C CA . LYS A 1 570 ? -18.055 -34.742 17.584 1.00 88.12 570 LYS A CA 1
ATOM 4524 C C . LYS A 1 570 ? -19.264 -34.460 16.705 1.00 88.12 570 LYS A C 1
ATOM 4526 O O . LYS A 1 570 ? -19.094 -33.974 15.599 1.00 88.12 570 LYS A O 1
ATOM 4531 N N . GLU A 1 571 ? -20.462 -34.780 17.182 1.00 85.69 571 GLU A N 1
ATOM 4532 C CA . GLU A 1 571 ? -21.709 -34.583 16.446 1.00 85.69 571 GLU A CA 1
ATOM 4533 C C . GLU A 1 571 ? -22.865 -34.413 17.440 1.00 85.69 571 GLU A C 1
ATOM 4535 O O . GLU A 1 571 ? -22.970 -35.171 18.406 1.00 85.69 571 GLU A O 1
ATOM 4540 N N . TYR A 1 572 ? -23.706 -33.397 17.230 1.00 77.88 572 TYR A N 1
ATOM 4541 C CA . TYR A 1 572 ? -24.806 -33.055 18.143 1.00 77.88 572 TYR A CA 1
ATOM 4542 C C . TYR A 1 572 ? -26.104 -33.828 17.860 1.00 77.88 572 TYR A C 1
ATOM 4544 O O . TYR A 1 572 ? -26.968 -33.924 18.732 1.00 77.88 572 TYR A O 1
ATOM 4552 N N . GLY A 1 573 ? -26.238 -34.408 16.664 1.00 76.19 573 GLY A N 1
ATOM 4553 C CA . GLY A 1 573 ? -27.416 -35.170 16.259 1.00 76.19 573 GLY A CA 1
ATOM 4554 C C . GLY A 1 573 ? -28.617 -34.291 15.905 1.00 76.19 573 GLY A C 1
ATOM 4555 O O . GLY A 1 573 ? -28.845 -34.019 14.731 1.00 76.19 573 GLY A O 1
ATOM 4556 N N . VAL A 1 574 ? -29.391 -33.860 16.907 1.00 73.50 574 VAL A N 1
ATOM 4557 C CA . VAL A 1 574 ? -30.653 -33.113 16.733 1.00 73.50 574 VAL A CA 1
ATOM 4558 C C . VAL A 1 574 ? -30.550 -31.727 17.368 1.00 73.50 574 VAL A C 1
ATOM 4560 O O . VAL A 1 574 ? -30.125 -31.600 18.517 1.00 73.50 574 VAL A O 1
ATOM 4563 N N . GLU A 1 575 ? -30.986 -30.696 16.640 1.00 61.53 575 GLU A N 1
ATOM 4564 C CA . GLU A 1 575 ? -31.094 -29.324 17.144 1.00 61.53 575 GLU A CA 1
ATOM 4565 C C . GLU A 1 575 ? -32.140 -29.246 18.272 1.00 61.53 575 GLU A C 1
ATOM 4567 O O . GLU A 1 575 ? -33.334 -29.439 18.056 1.00 61.53 575 GLU A O 1
ATOM 4572 N N . SER A 1 576 ? -31.683 -29.004 19.503 1.00 68.38 576 SER A N 1
ATOM 4573 C CA . SER A 1 576 ? -32.522 -28.860 20.701 1.00 68.38 576 SER A CA 1
ATOM 4574 C C . SER A 1 576 ? -32.395 -27.458 21.291 1.00 68.38 576 SER A C 1
ATOM 4576 O O . SER A 1 576 ? -31.357 -26.823 21.119 1.00 68.38 576 SER A O 1
ATOM 4578 N N . GLU A 1 577 ? -33.387 -27.004 22.061 1.00 61.22 577 GLU A N 1
ATOM 4579 C CA . GLU A 1 577 ? -33.351 -25.712 22.774 1.00 61.22 577 GLU A CA 1
ATOM 4580 C C . GLU A 1 577 ? -32.075 -25.538 23.622 1.00 61.22 577 GLU A C 1
ATOM 4582 O O . GLU A 1 577 ? -31.512 -24.446 23.660 1.00 61.22 577 GLU A O 1
ATOM 4587 N N . GLY A 1 578 ? -31.546 -26.632 24.191 1.00 61.88 578 GLY A N 1
ATOM 4588 C CA . GLY A 1 578 ? -30.269 -26.650 24.914 1.00 61.88 578 GLY A CA 1
ATOM 4589 C C . GLY A 1 578 ? -29.027 -26.349 24.058 1.00 61.88 578 GLY A C 1
ATOM 4590 O O . GLY A 1 578 ? -28.061 -25.788 24.563 1.00 61.88 578 GLY A O 1
ATOM 4591 N N . LEU A 1 579 ? -29.038 -26.661 22.755 1.00 63.88 579 LEU A N 1
ATOM 4592 C CA . LEU A 1 579 ? -27.954 -26.269 21.838 1.00 63.88 579 LEU A CA 1
ATOM 4593 C C . LEU A 1 579 ? -28.010 -24.776 21.533 1.00 63.88 579 LEU A C 1
ATOM 4595 O O . LEU A 1 579 ? -26.965 -24.146 21.429 1.00 63.88 579 LEU A O 1
ATOM 4599 N N . ASN A 1 580 ? -29.211 -24.206 21.437 1.00 60.88 580 ASN A N 1
ATOM 4600 C CA . ASN A 1 580 ? -29.385 -22.777 21.200 1.00 60.88 580 ASN A CA 1
ATOM 4601 C C . ASN A 1 580 ? -28.985 -21.962 22.433 1.00 60.88 580 ASN A C 1
ATOM 4603 O O . ASN A 1 580 ? -28.305 -20.952 22.284 1.00 60.88 580 ASN A O 1
ATOM 4607 N N . SER A 1 581 ? -29.325 -22.421 23.644 1.00 62.34 581 SER A N 1
ATOM 4608 C CA . SER A 1 581 ? -28.880 -21.769 24.880 1.00 62.34 581 SER A CA 1
ATOM 4609 C C . SER A 1 581 ? -27.368 -21.883 25.068 1.00 62.34 581 SER A C 1
ATOM 4611 O O . SER A 1 581 ? -26.726 -20.871 25.323 1.00 62.34 581 SER A O 1
ATOM 4613 N N . ILE A 1 582 ? -26.775 -23.064 24.842 1.00 64.81 582 ILE A N 1
ATOM 4614 C CA . ILE A 1 582 ? -25.317 -23.243 24.912 1.00 64.81 582 ILE A CA 1
ATOM 4615 C C . ILE A 1 582 ? -24.612 -22.461 23.807 1.00 64.81 582 ILE A C 1
ATOM 4617 O O . ILE A 1 582 ? -23.573 -21.879 24.064 1.00 64.81 582 ILE A O 1
ATOM 4621 N N . SER A 1 583 ? -25.149 -22.387 22.590 1.00 60.19 583 SER A N 1
ATOM 4622 C CA . SER A 1 583 ? -24.538 -21.601 21.514 1.00 60.19 583 SER A CA 1
ATOM 4623 C C . SER A 1 583 ? -24.608 -20.099 21.795 1.00 60.19 583 SER A C 1
ATOM 4625 O O . SER A 1 583 ? -23.627 -19.403 21.554 1.00 60.19 583 SER A O 1
ATOM 4627 N N . LEU A 1 584 ? -25.733 -19.595 22.315 1.00 54.38 584 LEU A N 1
ATOM 4628 C CA . LEU A 1 584 ? -25.893 -18.190 22.712 1.00 54.38 584 LEU A CA 1
ATOM 4629 C C . LEU A 1 584 ? -24.990 -17.832 23.893 1.00 54.38 584 LEU A C 1
ATOM 4631 O O . LEU A 1 584 ? -24.395 -16.759 23.914 1.00 54.38 584 LEU A O 1
ATOM 4635 N N . GLU A 1 585 ? -24.854 -18.735 24.858 1.00 56.50 585 GLU A N 1
ATOM 4636 C CA . GLU A 1 585 ? -24.043 -18.521 26.050 1.00 56.50 585 GLU A CA 1
ATOM 4637 C C . GLU A 1 585 ? -22.560 -18.810 25.817 1.00 56.50 585 GLU A C 1
ATOM 4639 O O . GLU A 1 585 ? -21.737 -18.162 26.432 1.00 56.50 585 GLU A O 1
ATOM 4644 N N . LEU A 1 586 ? -22.180 -19.681 24.879 1.00 54.66 586 LEU A N 1
ATOM 4645 C CA . LEU A 1 586 ? -20.806 -19.788 24.377 1.00 54.66 586 LEU A CA 1
ATOM 4646 C C . LEU A 1 586 ? -20.428 -18.555 23.561 1.00 54.66 586 LEU A C 1
ATOM 4648 O O . LEU A 1 586 ? -19.287 -18.118 23.651 1.00 54.66 586 LEU A O 1
ATOM 4652 N N . PHE A 1 587 ? -21.373 -17.949 22.834 1.00 47.22 587 PHE A N 1
ATOM 4653 C CA . PHE A 1 587 ? -21.196 -16.599 22.297 1.00 47.22 587 PHE A CA 1
ATOM 4654 C C . PHE A 1 587 ? -20.980 -15.594 23.440 1.00 47.22 587 PHE A C 1
ATOM 4656 O O . PHE A 1 587 ? -20.036 -14.811 23.394 1.00 47.22 587 PHE A O 1
ATOM 4663 N N . HIS A 1 588 ? -21.767 -15.674 24.516 1.00 42.34 588 HIS A N 1
ATOM 4664 C CA . HIS A 1 588 ? -21.662 -14.783 25.676 1.00 42.34 588 HIS A CA 1
ATOM 4665 C C . HIS A 1 588 ? -20.405 -15.012 26.543 1.00 42.34 588 HIS A C 1
ATOM 4667 O O . HIS A 1 588 ? -19.837 -14.054 27.048 1.00 42.34 588 HIS A O 1
ATOM 4673 N N . LEU A 1 589 ? -19.927 -16.249 26.688 1.00 42.06 589 LEU A N 1
ATOM 4674 C CA . LEU A 1 589 ? -18.706 -16.642 27.398 1.00 42.06 589 LEU A CA 1
ATOM 4675 C C . LEU A 1 589 ? -17.475 -16.382 26.538 1.00 42.06 589 LEU A C 1
ATOM 4677 O O . LEU A 1 589 ? -16.468 -15.931 27.065 1.00 42.06 589 LEU A O 1
ATOM 4681 N N . SER A 1 590 ? -17.577 -16.538 25.214 1.00 36.97 590 SER A N 1
ATOM 4682 C CA . SER A 1 590 ? -16.569 -16.001 24.300 1.00 36.97 590 SER A CA 1
ATOM 4683 C C . SER A 1 590 ? -16.496 -14.476 24.386 1.00 36.97 590 SER A C 1
ATOM 4685 O O . SER A 1 590 ? -15.418 -13.939 24.214 1.00 36.97 590 SER A O 1
ATOM 4687 N N . LEU A 1 591 ? -17.583 -13.778 24.740 1.00 35.91 591 LEU A N 1
ATOM 4688 C CA . LEU A 1 591 ? -17.577 -12.339 25.046 1.00 35.91 591 LEU A CA 1
ATOM 4689 C C . LEU A 1 591 ? -17.038 -12.018 26.461 1.00 35.91 591 LEU A C 1
ATOM 4691 O O . LEU A 1 591 ? -16.474 -10.946 26.663 1.00 35.91 591 LEU A O 1
ATOM 4695 N N . ILE A 1 592 ? -17.162 -12.931 27.436 1.00 39.50 592 ILE A N 1
ATOM 4696 C CA . ILE A 1 592 ? -16.678 -12.755 28.824 1.00 39.50 592 ILE A CA 1
ATOM 4697 C C . ILE A 1 592 ? -15.184 -13.100 28.963 1.00 39.50 592 ILE A C 1
ATOM 4699 O O . ILE A 1 592 ? -14.463 -12.359 29.628 1.00 39.50 592 ILE A O 1
ATOM 4703 N N . ASP A 1 593 ? -14.676 -14.127 28.271 1.00 36.56 593 ASP A N 1
ATOM 4704 C CA . ASP A 1 593 ? -13.227 -14.363 28.111 1.00 36.56 593 ASP A CA 1
ATOM 4705 C C . ASP A 1 593 ? -12.572 -13.285 27.213 1.00 36.56 593 ASP A C 1
ATOM 4707 O O . ASP A 1 593 ? -11.356 -13.094 27.253 1.00 36.56 593 ASP A O 1
ATOM 4711 N N . PHE A 1 594 ? -13.386 -12.524 26.463 1.00 34.22 594 PHE A N 1
ATOM 4712 C CA . PHE A 1 594 ? -13.038 -11.251 25.809 1.00 34.22 594 PHE A CA 1
ATOM 4713 C C . PHE A 1 594 ? -13.281 -10.002 26.691 1.00 34.22 594 PHE A C 1
ATOM 4715 O O . PHE A 1 594 ? -13.205 -8.877 26.200 1.00 34.22 594 PHE A O 1
ATOM 4722 N N . GLY A 1 595 ? -13.494 -10.162 28.003 1.00 36.69 595 GLY A N 1
ATOM 4723 C CA . GLY A 1 595 ? -13.361 -9.069 28.972 1.00 36.69 595 GLY A CA 1
ATOM 4724 C C . GLY A 1 595 ? -14.584 -8.170 29.191 1.00 36.69 595 GLY A C 1
ATOM 4725 O O . GLY A 1 595 ? -14.413 -7.043 29.648 1.00 36.69 595 GLY A O 1
ATOM 4726 N N . LEU A 1 596 ? -15.814 -8.632 28.946 1.00 31.84 596 LEU A N 1
ATOM 4727 C CA . LEU A 1 596 ? -17.023 -7.929 29.408 1.00 31.84 596 LEU A CA 1
ATOM 4728 C C . LEU A 1 596 ? -17.515 -8.482 30.755 1.00 31.84 596 LEU A C 1
ATOM 4730 O O . LEU A 1 596 ? -18.253 -9.463 30.827 1.00 31.84 596 LEU A O 1
ATOM 4734 N N . CYS A 1 597 ? -17.127 -7.815 31.845 1.00 28.53 597 CYS A N 1
ATOM 4735 C CA . CYS A 1 597 ? -17.674 -8.059 33.177 1.00 28.53 597 CYS A CA 1
ATOM 4736 C C . CYS A 1 597 ? -19.061 -7.396 33.284 1.00 28.53 597 CYS A C 1
ATOM 4738 O O . CYS A 1 597 ? -19.177 -6.198 33.544 1.00 28.53 597 CYS A O 1
ATOM 4740 N N . VAL A 1 598 ? -20.133 -8.160 33.051 1.00 30.58 598 VAL A N 1
ATOM 4741 C CA . VAL A 1 598 ? -21.497 -7.730 33.390 1.00 30.58 598 VAL A CA 1
ATOM 4742 C C . VAL A 1 598 ? -21.660 -7.857 34.903 1.00 30.58 598 VAL A C 1
ATOM 4744 O O . VAL A 1 598 ? -21.678 -8.958 35.450 1.00 30.58 598 VAL A O 1
ATOM 4747 N N . ALA A 1 599 ? -21.773 -6.719 35.586 1.00 29.45 599 ALA A N 1
ATOM 4748 C CA . ALA A 1 599 ? -22.108 -6.662 37.000 1.00 29.45 599 ALA A CA 1
ATOM 4749 C C . ALA A 1 599 ? -23.486 -7.306 37.246 1.00 29.45 599 ALA A C 1
ATOM 4751 O O . ALA A 1 599 ? -24.524 -6.725 36.927 1.00 29.45 599 ALA A O 1
ATOM 4752 N N . HIS A 1 600 ? -23.503 -8.497 37.845 1.00 26.36 600 HIS A N 1
ATOM 4753 C CA . HIS A 1 600 ? -24.693 -9.019 38.507 1.00 26.36 600 HIS A CA 1
ATOM 4754 C C . HIS A 1 600 ? -24.773 -8.426 39.915 1.00 26.36 600 HIS A C 1
ATOM 4756 O O . HIS A 1 600 ? -24.048 -8.815 40.828 1.00 26.36 600 HIS A O 1
ATOM 4762 N N . VAL A 1 601 ? -25.673 -7.455 40.071 1.00 28.78 601 VAL A N 1
ATOM 4763 C CA . VAL A 1 601 ? -26.152 -6.974 41.366 1.00 28.78 601 VAL A CA 1
ATOM 4764 C C . VAL A 1 601 ? -26.916 -8.121 42.027 1.00 28.78 601 VAL A C 1
ATOM 4766 O O . VAL A 1 601 ? -28.060 -8.398 41.674 1.00 28.78 601 VAL A O 1
ATOM 4769 N N . HIS A 1 602 ? -26.284 -8.803 42.981 1.00 25.19 602 HIS A N 1
ATOM 4770 C CA . HIS A 1 602 ? -27.007 -9.602 43.961 1.00 25.19 602 HIS A CA 1
ATOM 4771 C C . HIS A 1 602 ? -27.526 -8.661 45.047 1.00 25.19 602 HIS A C 1
ATOM 4773 O O . HIS A 1 602 ? -26.773 -8.142 45.865 1.00 25.19 602 HIS A O 1
ATOM 4779 N N . THR A 1 603 ? -28.834 -8.433 45.025 1.00 30.81 603 THR A N 1
ATOM 4780 C CA . THR A 1 603 ? -29.595 -7.908 46.156 1.00 30.81 603 THR A CA 1
ATOM 4781 C C . THR A 1 603 ? -29.624 -8.937 47.284 1.00 30.81 603 THR A C 1
ATOM 4783 O O . THR A 1 603 ? -30.242 -9.991 47.122 1.00 30.81 603 THR A O 1
ATOM 4786 N N . THR A 1 604 ? -29.020 -8.587 48.418 1.00 30.38 604 THR A N 1
ATOM 4787 C CA . THR A 1 604 ? -29.512 -8.867 49.779 1.00 30.38 604 THR A CA 1
ATOM 4788 C C . THR A 1 604 ? -29.082 -7.738 50.688 1.00 30.38 604 THR A C 1
ATOM 4790 O O . THR A 1 604 ? -27.877 -7.402 50.626 1.00 30.38 604 THR A O 1
#

InterPro domains:
  IPR000530 Small ribosomal subunit protein eS12 [PR00972] (479-492)
  IPR000530 Small ribosomal subunit protein eS12 [PR00972] (493-509)
  IPR000530 Small ribosomal subunit protein eS12 [PR00972] (534-555)
  IPR000530 Small ribosomal subunit protein eS12 [PR00972] (559-572)
  IPR004038 Ribosomal protein eL8/eL30/eS12/Gadd45 [PF01248] (475-568)
  IPR008195 Large ribosomal subunit protein eL34 [PF01199] (14-107)
  IPR009772 Cell division cycle protein 123 [PF07065] (189-449)
  IPR009772 Cell division cycle protein 123 [PTHR15323] (178-455)
  IPR018065 Large ribosomal subunit protein eL34, conserved site [PS01145] (28-41)
  IPR029064 Ribosomal protein eL30-like superfamily [G3DSA:3.30.1330.30] (456-587)
  IPR029064 Ribosomal protein eL30-like superfamily [SSF55315] (471-582)
  IPR038562 Large ribosomal subunit protein eL34, C-terminal domain superfamily [G3DSA:6.20.340.10] (52-119)
  IPR047860 Small ribosomal subunit protein eS12, conserved site [PS01189] (475-493)

pLDDT: mean 74.45, std 21.28, range [24.55, 95.62]

Secondary structure (DSSP, 8-state):
----------------PPPPSSS-----TTS-EEEEE-TTS-EEEEEPPPPPPPPBPTTT-PBPTTS----HHHHHHS-GGGT--SSTTTTTS-HHHHHHHHHHHHHHHHHHHHHHHHHHHHHHHHS----S--TTSTTTGGGS---------------PPPP--------SS----HHHHHHTSHHHHHHHHTTTB--EEEE-PPPHHHHHHHTSSS--PPTT--SS----------------------------HHHHHHHHHHHHHHSSEEEE-SS----GGGGSS-TTSTT-B-SHHHHHHHHHT-HHHHHHH-HHHHTTTS-S---------EEEEEP----GGGEEEEEEETTEEEEEEESS-S--GGGG-HHHHHHHHHHHHHHIIIIITTT--S-S-EEEEEEE-TTSS-EEEEEEEESSTTS--TTS-HHHHHHHHHHTT---------------PPP----HHHHHHHHHHHHHHTT-EEESHHHHHHHHHTT--SEEEEES--S-HHHHHHHHHHHHHHT--EEEES-HHHHHHHTT-SEEPTTS-EESPPP-SEEEES---S--HHHHHHHHHHHHHHHHTTT---------

Solvent-accessible surface area (backbone atoms only — not comparable to full-atom values): 37464 Å² total; per-residue (Å²): 141,80,89,80,85,77,81,87,76,82,75,78,80,75,76,83,83,67,72,75,94,57,95,73,81,66,89,43,88,84,54,38,69,46,83,43,72,44,96,86,74,47,69,40,70,45,76,50,76,78,82,51,64,57,62,48,16,78,82,82,58,48,66,41,84,90,43,74,52,50,47,75,76,54,55,72,73,53,61,70,77,60,58,34,51,103,52,84,58,36,66,46,45,43,72,66,62,45,50,54,50,52,52,51,52,51,54,52,49,53,54,47,51,53,52,49,53,53,47,56,54,47,52,68,64,64,72,69,81,70,76,90,85,71,91,74,61,74,75,68,70,80,75,73,92,80,55,82,81,77,60,78,86,78,86,70,92,85,74,90,82,77,89,79,88,71,99,62,86,77,66,90,55,70,89,48,42,61,69,61,58,55,49,40,24,47,82,61,46,41,79,83,39,52,90,49,29,69,59,62,49,76,47,72,81,61,55,72,67,57,55,53,56,60,69,43,98,64,96,75,71,50,60,84,29,62,91,62,92,73,77,73,86,70,81,80,86,71,93,74,86,87,80,87,84,82,82,88,76,78,76,84,86,50,67,54,70,74,58,38,51,52,45,48,53,51,27,70,75,52,63,26,24,32,63,28,46,46,79,40,53,38,68,85,20,32,79,81,40,60,86,93,45,55,62,59,23,74,40,43,36,49,45,53,49,34,50,55,60,12,74,54,39,60,45,72,74,37,70,70,64,66,50,60,84,35,62,93,83,75,93,72,89,86,76,59,35,46,28,41,28,53,54,70,95,76,64,59,91,44,27,32,39,34,39,29,48,81,74,38,83,64,41,63,36,65,64,52,92,72,90,58,77,73,60,47,39,69,67,51,38,54,42,46,52,53,31,51,53,52,45,39,63,72,61,42,58,81,68,62,82,69,79,50,45,31,29,37,33,34,34,47,44,96,83,46,72,46,68,30,48,72,48,59,43,64,53,44,94,86,49,82,61,77,86,50,52,69,66,56,58,49,52,57,56,57,62,73,68,68,88,68,92,74,88,79,77,90,78,92,81,84,87,88,85,86,88,83,84,78,54,74,68,59,20,50,43,49,44,42,47,42,9,53,77,61,73,18,59,34,66,32,67,74,46,30,53,52,33,50,76,68,70,47,49,66,38,38,38,37,33,74,76,56,99,50,71,67,58,56,52,52,50,54,50,51,28,63,76,65,74,38,55,76,45,78,39,78,50,34,49,62,50,5,50,47,74,63,38,43,43,68,46,98,86,72,50,80,41,81,62,41,65,34,60,31,39,23,36,53,38,58,79,67,98,44,74,34,51,54,53,49,52,54,45,49,52,49,46,58,41,38,82,65,68,56,84,78,86,78,83,79,89,127

Sequence (604 aa):
MQFLRVFLTAQKIMAQRVTLRKRQPYNTTSSRRRIVKTPGGKLVYHHLKKPATSPKCGDCGIGLPGIPALRPRQYATISKRQKTVRRAYGGSRCGDCVKSRILRAFLVEEAKIVKKEYHVFSFYYGAIGLRNTDTAIMELITSNGYHLMLYKISDYEGIGLRNYTGTAIMELFPSLSRSYILAFQFSSWYPAFHTISIKSTIIRPLSQEFHNYLNADQVFVPKGSENVLVESTLSDDEDDEDRDSVDSDETPIFAFPELDEKIRAVVKEYGAVFPKLNFTSPKDASWILPASSPLKCTSPADVYLLLKSSDFISHDLSPSTVFDGCDPVQSDSYDLELVLRKWYSVDRSRELRCFVRNNVLLGISQRDTNYYDFLNDPDTQSKIMNTVVTFWKNKIQPQWKAEASYVLDLLLTRDLSSAHIVDFNPYAPRTDPLLFSYEELRDIMSDAGDDIPVEETAVEVTTEAPKGKLSIEEALQQVLKNALVHDGLARGLRECAKALDKRQAHLCVLVESCTEAEYIKLIEALCAEHTIPLIKVQEAKVLGTWAGLCKIDREGNPRKVVGCSCVVVKEYGVESEGLNSISLELFHLSLIDFGLCVAHVHTT

Radius of gyration: 40.39 Å; Cα contacts (8 Å, |Δi|>4): 716; chains: 1; bounding box: 84×106×127 Å

Foldseek 3Di:
DDDDDDDDPPPPPDDDDEDDPDPDPDDDPQFDWDWDQDPVRDTYIDGDHDFADADAAPPPRHHEPQADRDDPVVVVVDDPPNQADPDVVGNHHHPVVVVVVVVVVVVVVVVVVVVVVVVVVVVVVQVPPDDDDDPPVVVPVVPDDDFDDDDFPPPDPDDDDDDDPDPDPPDLAPADAPVQLLCFFCVNCCVLAVVQAFPKDKADFDDVLVLVLLPDPDQDFAPPFDPDPPPPPPPPPDDDPDDDDDDDPPDDHHHDVPVQVVVQVVCVVQVWWAKDKGADGLQVLQVVDDPVDGRTDNISRSRSNSLSSGPRNVQLSDPCSSCPSHDPDDDDDDGMMIMIGRDDDADQQQKKKWWFDQQRTGTIGRPDPDDDPVCSDVVLVVLLVVQVVCCCVPRPSVSDPHDRTWMWIWGADPVSNHIGTDGIGGPDPPDDPVPDDSVRSVVSVVVSNPPDDDPDDDDDDDDDDDDDDDDLLVLLLLQLVQLVVVVQKFFAQVRLLVCLVVLLFQAKEFEPDDPDVVSVVSNVVSCVVNVHYYHYDHFQQSVQVSNVQFDADPVRDTDPRDGTGMMTGRDRNDDDPSVVSCVVVSVVVVVVVVPDDDDDDDDD

Mean predicted aligned error: 21.8 Å

Nearest PDB structures (foldseek):
  7qp7-assembly1_m  TM=9.282E-01  e=3.279E-15  Homo sapiens
  7tql-assembly1_O  TM=9.538E-01  e=1.343E-14  Homo sapiens
  8b2l-assembly1_C1  TM=9.782E-01  e=2.252E-13  Nicotiana tabacum
  8ova-assembly1_AF  TM=9.266E-01  e=2.176E-10  Trypanosoma brucei brucei
  4bts-assembly1_AU  TM=9.126E-01  e=8.911E-10  Tetrahymena thermophila

Organism: Lentinula edodes (NCBI:txid5353)